Protein AF-A0A2S2P3K7-F1 (afdb_monomer_lite)

Organism: Schizaphis graminum (NCBI:txid13262)

InterPro domains:
  IPR021786 Pre-mRNA splicing factor component Cdc5p/Cef1, C-terminal [PF11831] (258-383)
  IPR047242 Pre-mRNA splicing factor component CDC5L/Cef1 [PTHR45885] (1-383)

Structure (mmCIF, N/CA/C/O backbone):
data_AF-A0A2S2P3K7-F1
#
_entry.id   AF-A0A2S2P3K7-F1
#
loop_
_atom_site.group_PDB
_atom_site.id
_atom_site.type_symbol
_atom_site.label_atom_id
_atom_site.label_alt_id
_atom_site.label_comp_id
_atom_site.label_asym_id
_atom_site.label_entity_id
_atom_site.label_seq_id
_atom_site.pdbx_PDB_ins_code
_atom_site.Cartn_x
_atom_site.Cartn_y
_atom_site.Cartn_z
_atom_site.occupancy
_atom_site.B_iso_or_equiv
_atom_site.auth_seq_id
_atom_site.auth_comp_id
_atom_site.auth_asym_id
_atom_site.auth_atom_id
_atom_site.pdbx_PDB_model_num
ATOM 1 N N . MET A 1 1 ? 4.537 36.656 -15.138 1.00 83.00 1 MET A N 1
ATOM 2 C CA . MET A 1 1 ? 5.607 35.782 -14.655 1.00 83.00 1 MET A CA 1
ATOM 3 C C . MET A 1 1 ? 6.389 35.371 -15.859 1.00 83.00 1 MET A C 1
ATOM 5 O O . MET A 1 1 ? 5.776 34.910 -16.821 1.00 83.00 1 MET A O 1
ATOM 9 N N . ASP A 1 2 ? 7.683 35.608 -15.801 1.00 95.62 2 ASP A N 1
ATOM 10 C CA . ASP A 1 2 ? 8.585 35.283 -16.894 1.00 95.62 2 ASP A CA 1
ATOM 11 C C . ASP A 1 2 ? 8.843 33.766 -16.908 1.00 95.62 2 ASP A C 1
ATOM 13 O O . ASP A 1 2 ? 8.464 33.048 -15.974 1.00 95.62 2 ASP A O 1
ATOM 17 N N . GLU A 1 3 ? 9.434 33.250 -17.986 1.00 95.94 3 GLU A N 1
ATOM 18 C CA . GLU A 1 3 ? 9.663 31.806 -18.165 1.00 95.94 3 GLU A CA 1
ATOM 19 C C . GLU A 1 3 ? 10.488 31.217 -17.010 1.00 95.94 3 GLU A C 1
ATOM 21 O O . GLU A 1 3 ? 10.116 30.180 -16.455 1.00 95.94 3 GLU A O 1
ATOM 26 N N . ASP A 1 4 ? 11.504 31.953 -16.558 1.00 96.75 4 ASP A N 1
ATOM 27 C CA . ASP A 1 4 ? 12.363 31.586 -15.429 1.00 96.75 4 ASP A CA 1
ATOM 28 C C . ASP A 1 4 ? 11.582 31.463 -14.107 1.00 96.75 4 ASP A C 1
ATOM 30 O O . ASP A 1 4 ? 11.841 30.577 -13.289 1.00 96.75 4 ASP A O 1
ATOM 34 N N . GLU A 1 5 ? 10.577 32.316 -13.882 1.00 97.00 5 GLU A N 1
ATOM 35 C CA . GLU A 1 5 ? 9.748 32.269 -12.671 1.00 97.00 5 GLU A CA 1
ATOM 36 C C . GLU A 1 5 ? 8.794 31.071 -12.688 1.00 97.00 5 GLU A C 1
ATOM 38 O O . GLU A 1 5 ? 8.565 30.422 -11.661 1.00 97.00 5 GLU A O 1
ATOM 43 N N . LEU A 1 6 ? 8.241 30.752 -13.859 1.00 97.62 6 LEU A N 1
ATOM 44 C CA . LEU A 1 6 ? 7.391 29.579 -14.045 1.00 97.62 6 LEU A CA 1
ATOM 45 C C . LEU A 1 6 ? 8.194 28.286 -13.893 1.00 97.62 6 LEU A C 1
ATOM 47 O O . LEU A 1 6 ? 7.717 27.356 -13.230 1.00 97.62 6 LEU A O 1
ATOM 51 N N . GLU A 1 7 ? 9.410 28.234 -14.439 1.00 97.56 7 GLU A N 1
ATOM 52 C CA . GLU A 1 7 ? 10.322 27.106 -14.259 1.00 97.56 7 GLU A CA 1
ATOM 53 C C . GLU A 1 7 ? 10.680 26.940 -12.778 1.00 97.56 7 GLU A C 1
ATOM 55 O O . GLU A 1 7 ? 10.480 25.855 -12.223 1.00 97.56 7 GLU A O 1
ATOM 60 N N . MET A 1 8 ? 11.053 28.027 -12.096 1.00 97.81 8 MET A N 1
ATOM 61 C CA . MET A 1 8 ? 11.352 28.034 -10.662 1.00 97.81 8 MET A CA 1
ATOM 62 C C . MET A 1 8 ? 10.171 27.537 -9.811 1.00 97.81 8 MET A C 1
ATOM 64 O O . MET A 1 8 ? 10.349 26.702 -8.919 1.00 97.81 8 MET A O 1
ATOM 68 N N . LEU A 1 9 ? 8.940 27.984 -10.087 1.00 97.94 9 LEU A N 1
ATOM 69 C CA . LEU A 1 9 ? 7.748 27.501 -9.378 1.00 97.94 9 LEU A CA 1
ATOM 70 C C . LEU A 1 9 ? 7.444 26.032 -9.684 1.00 97.94 9 LEU A C 1
ATOM 72 O O . LEU A 1 9 ? 7.009 25.292 -8.794 1.00 97.94 9 LEU A O 1
ATOM 76 N N . SER A 1 10 ? 7.651 25.595 -10.926 1.00 97.19 10 SER A N 1
ATOM 77 C CA . SER A 1 10 ? 7.449 24.200 -11.318 1.00 97.19 10 SER A CA 1
ATOM 78 C C . SER A 1 10 ? 8.449 23.272 -10.622 1.00 97.19 10 SER A C 1
ATOM 80 O O . SER A 1 10 ? 8.053 22.235 -10.080 1.00 97.19 10 SER A O 1
ATOM 82 N N . GLU A 1 11 ? 9.714 23.686 -10.522 1.00 97.69 11 GLU A N 1
ATOM 83 C CA . GLU A 1 11 ? 10.755 22.960 -9.808 1.00 97.69 11 GLU A CA 1
ATOM 84 C C . GLU A 1 11 ? 10.448 22.907 -8.309 1.00 97.69 11 GLU A C 1
ATOM 86 O O . GLU A 1 11 ? 10.504 21.834 -7.702 1.00 97.69 11 GLU A O 1
ATOM 91 N N . ALA A 1 12 ? 10.056 24.035 -7.711 1.00 98.00 12 ALA A N 1
ATOM 92 C CA . ALA A 1 12 ? 9.678 24.094 -6.303 1.00 98.00 12 ALA A CA 1
ATOM 93 C C . ALA A 1 12 ? 8.518 23.134 -5.990 1.00 98.00 12 ALA A C 1
ATOM 95 O O . ALA A 1 12 ? 8.603 22.347 -5.043 1.00 98.00 12 ALA A O 1
ATOM 96 N N . ARG A 1 13 ? 7.466 23.115 -6.824 1.00 98.00 13 ARG A N 1
ATOM 97 C CA . ARG A 1 13 ? 6.348 22.159 -6.697 1.00 98.00 13 ARG A CA 1
ATOM 98 C C . ARG A 1 13 ? 6.823 20.712 -6.816 1.00 98.00 13 ARG A C 1
ATOM 100 O O . ARG A 1 13 ? 6.422 19.872 -6.009 1.00 98.00 13 ARG A O 1
ATOM 107 N N . ALA A 1 14 ? 7.689 20.412 -7.784 1.00 97.88 14 ALA A N 1
ATOM 108 C CA . ALA A 1 14 ? 8.227 19.069 -7.976 1.00 97.88 14 ALA A CA 1
ATOM 109 C C . ALA A 1 14 ? 9.084 18.616 -6.784 1.00 97.88 14 ALA A C 1
ATOM 111 O O . ALA A 1 14 ? 8.988 17.459 -6.368 1.00 97.88 14 ALA A O 1
ATOM 112 N N . ARG A 1 15 ? 9.900 19.504 -6.205 1.00 96.75 15 ARG A N 1
ATOM 113 C CA . ARG A 1 15 ? 10.697 19.218 -5.002 1.00 96.75 15 ARG A CA 1
ATOM 114 C C . ARG A 1 15 ? 9.803 18.968 -3.785 1.00 96.75 15 ARG A C 1
ATOM 116 O O . ARG A 1 15 ? 10.031 17.984 -3.090 1.00 96.75 15 ARG A O 1
ATOM 123 N N . LEU A 1 16 ? 8.758 19.774 -3.580 1.00 97.81 16 LEU A N 1
ATOM 124 C CA . LEU A 1 16 ? 7.799 19.604 -2.477 1.00 97.81 16 LEU A CA 1
ATOM 125 C C . LEU A 1 16 ? 6.989 18.301 -2.579 1.00 97.81 16 LEU A C 1
ATOM 127 O O . LEU A 1 16 ? 6.770 17.633 -1.573 1.00 97.81 16 LEU A O 1
ATOM 131 N N . ALA A 1 17 ? 6.564 17.910 -3.782 1.00 97.69 17 ALA A N 1
ATOM 132 C CA . ALA A 1 17 ? 5.795 16.680 -3.985 1.00 97.69 17 ALA A CA 1
ATOM 133 C C . ALA A 1 17 ? 6.643 15.401 -3.834 1.00 97.69 17 ALA A C 1
ATOM 135 O O . ALA A 1 17 ? 6.125 14.325 -3.525 1.00 97.69 17 ALA A O 1
ATOM 136 N N . ASN A 1 18 ? 7.954 15.485 -4.078 1.00 97.50 18 ASN A N 1
ATOM 137 C CA . ASN A 1 18 ? 8.854 14.339 -4.040 1.00 97.50 18 ASN A CA 1
ATOM 138 C C . ASN A 1 18 ? 9.333 14.033 -2.615 1.00 97.50 18 ASN A C 1
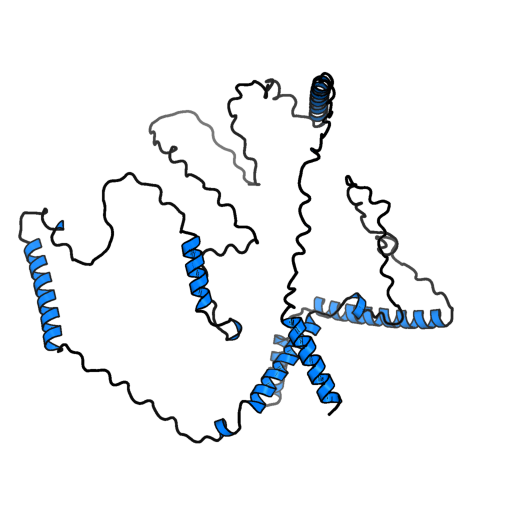ATOM 140 O O . ASN A 1 18 ? 10.340 14.559 -2.156 1.00 97.50 18 ASN A O 1
ATOM 144 N N . THR A 1 19 ? 8.693 13.068 -1.960 1.00 96.94 19 THR A N 1
ATOM 145 C CA . THR A 1 19 ? 9.095 12.594 -0.620 1.00 96.94 19 THR A CA 1
ATOM 146 C C . THR A 1 19 ? 9.995 11.350 -0.647 1.00 96.94 19 THR A C 1
ATOM 148 O O . THR A 1 19 ? 10.534 10.934 0.376 1.00 96.94 19 THR A O 1
ATOM 151 N N . GLN A 1 20 ? 10.176 10.724 -1.816 1.00 96.06 20 GLN A N 1
ATOM 152 C CA . GLN A 1 20 ? 10.866 9.437 -1.951 1.00 96.06 20 GLN A CA 1
ATOM 153 C C . GLN A 1 20 ? 12.332 9.571 -2.390 1.00 96.06 20 GLN A C 1
ATOM 155 O O . GLN A 1 20 ? 12.646 10.210 -3.396 1.00 96.06 20 GLN A O 1
ATOM 160 N N . GLY A 1 21 ? 13.226 8.848 -1.708 1.00 97.06 21 GLY A N 1
ATOM 161 C CA . GLY A 1 21 ? 14.643 8.747 -2.076 1.00 97.06 21 GLY A CA 1
ATOM 162 C C . GLY A 1 21 ? 14.936 7.822 -3.272 1.00 97.06 21 GLY A C 1
ATOM 163 O O . GLY A 1 21 ? 14.086 7.062 -3.744 1.00 97.06 21 GLY A O 1
ATOM 164 N N . LYS A 1 22 ? 16.197 7.818 -3.737 1.00 97.69 22 LYS A N 1
ATOM 165 C CA . LYS A 1 22 ? 16.659 7.053 -4.921 1.00 97.69 22 LYS A CA 1
ATOM 166 C C . LYS A 1 22 ? 16.348 5.552 -4.847 1.00 97.69 22 LYS A C 1
ATOM 168 O O . LYS A 1 22 ? 15.957 4.956 -5.849 1.00 97.69 22 LYS A O 1
ATOM 173 N N . LYS A 1 23 ? 16.506 4.931 -3.672 1.00 98.12 23 LYS A N 1
ATOM 174 C CA . LYS A 1 23 ? 16.262 3.490 -3.477 1.00 98.12 23 LYS A CA 1
ATOM 175 C C . LYS A 1 23 ? 14.777 3.139 -3.594 1.00 98.12 23 LYS A C 1
ATOM 177 O O . LYS A 1 23 ? 14.455 2.163 -4.263 1.00 98.12 23 LYS A O 1
ATOM 182 N N . ALA A 1 24 ? 13.893 3.954 -3.016 1.00 98.12 24 ALA A N 1
ATOM 183 C CA . ALA A 1 24 ? 12.446 3.773 -3.123 1.00 98.12 24 ALA A CA 1
ATOM 184 C C . ALA A 1 24 ? 11.976 3.931 -4.577 1.00 98.12 24 ALA A C 1
ATOM 186 O O . ALA A 1 24 ? 11.325 3.030 -5.102 1.00 98.12 24 ALA A O 1
ATOM 187 N N . LYS A 1 25 ? 12.423 4.987 -5.274 1.00 97.56 25 LYS A N 1
ATOM 188 C CA . LYS A 1 25 ? 12.120 5.195 -6.703 1.00 97.56 25 LYS A CA 1
ATOM 189 C C . LYS A 1 25 ? 12.606 4.034 -7.578 1.00 97.56 25 LYS A C 1
ATOM 191 O O . LYS A 1 25 ? 11.875 3.560 -8.447 1.00 97.56 25 LYS A O 1
ATOM 196 N N . ARG A 1 26 ? 13.822 3.528 -7.330 1.00 98.00 26 ARG A N 1
ATOM 197 C CA . ARG A 1 26 ? 14.352 2.344 -8.027 1.00 98.00 26 ARG A CA 1
ATOM 198 C C . ARG A 1 26 ? 13.497 1.106 -7.751 1.00 98.00 26 ARG A C 1
ATOM 200 O O . ARG A 1 26 ? 13.145 0.414 -8.697 1.00 98.00 26 ARG A O 1
ATOM 207 N N . LYS A 1 27 ? 13.126 0.852 -6.493 1.00 98.44 27 LYS A N 1
ATOM 208 C CA . LYS A 1 27 ? 12.290 -0.296 -6.110 1.00 98.44 27 LYS A CA 1
ATOM 209 C C . LYS A 1 27 ? 10.878 -0.223 -6.689 1.00 98.44 27 LYS A C 1
ATOM 211 O O . LYS A 1 27 ? 10.371 -1.248 -7.127 1.00 98.44 27 LYS A O 1
ATOM 216 N N . ALA A 1 28 ? 10.276 0.963 -6.762 1.00 97.94 28 ALA A N 1
ATOM 217 C CA . ALA A 1 28 ? 8.988 1.162 -7.425 1.00 97.94 28 ALA A CA 1
ATOM 218 C C . ALA A 1 28 ? 9.069 0.829 -8.924 1.00 97.94 28 ALA A C 1
ATOM 220 O O . ALA A 1 28 ? 8.238 0.080 -9.433 1.00 97.94 28 ALA A O 1
ATOM 221 N N . ARG A 1 29 ? 10.123 1.294 -9.611 1.00 98.25 29 ARG A N 1
ATOM 222 C CA . ARG A 1 29 ? 10.372 0.950 -11.020 1.00 98.25 29 ARG A CA 1
ATOM 223 C C . ARG A 1 29 ? 10.644 -0.544 -11.212 1.00 98.25 29 ARG A C 1
ATOM 225 O O . ARG A 1 29 ? 10.115 -1.143 -12.137 1.00 98.25 29 ARG A O 1
ATOM 232 N N . GLU A 1 30 ? 11.442 -1.157 -10.339 1.00 97.94 30 GLU A N 1
ATOM 233 C CA . GLU A 1 30 ? 11.684 -2.606 -10.357 1.00 97.94 30 GLU A CA 1
ATOM 234 C C . GLU A 1 30 ? 10.380 -3.393 -10.173 1.00 97.94 30 GLU A C 1
ATOM 236 O O . GLU A 1 30 ? 10.153 -4.347 -10.910 1.00 97.94 30 GLU A O 1
ATOM 241 N N . LYS A 1 31 ? 9.496 -2.967 -9.259 1.00 98.00 31 LYS A N 1
ATOM 242 C CA . LYS A 1 31 ? 8.177 -3.583 -9.052 1.00 98.00 31 LYS A CA 1
ATOM 243 C C . LYS A 1 31 ? 7.310 -3.503 -10.315 1.00 98.00 31 LYS A C 1
ATOM 245 O O . LYS A 1 31 ? 6.743 -4.516 -10.709 1.00 98.00 31 LYS A O 1
ATOM 250 N N . GLN A 1 32 ? 7.263 -2.342 -10.973 1.00 97.50 32 GLN A N 1
ATOM 251 C CA . GLN A 1 32 ? 6.529 -2.158 -12.235 1.00 97.50 32 GLN A CA 1
ATOM 252 C C . GLN A 1 32 ? 7.086 -3.036 -13.363 1.00 97.50 32 GLN A C 1
ATOM 254 O O . GLN A 1 32 ? 6.330 -3.681 -14.086 1.00 97.50 32 GLN A O 1
ATOM 259 N N . LEU A 1 33 ? 8.413 -3.094 -13.507 1.00 98.19 33 LEU A N 1
ATOM 260 C CA . LEU A 1 33 ? 9.056 -3.939 -14.516 1.00 98.19 33 LEU A CA 1
ATOM 261 C C . LEU A 1 33 ? 8.826 -5.430 -14.246 1.00 98.19 33 LEU A C 1
ATOM 263 O O . LEU A 1 33 ? 8.655 -6.200 -15.188 1.00 98.19 33 LEU A O 1
ATOM 267 N N . GLU A 1 34 ? 8.813 -5.846 -12.981 1.00 97.38 34 GLU A N 1
ATOM 268 C CA . GLU A 1 34 ? 8.536 -7.231 -12.602 1.00 97.38 34 GLU A CA 1
ATOM 269 C C . GLU A 1 34 ? 7.083 -7.620 -12.894 1.00 97.38 34 GLU A C 1
ATOM 271 O O . GLU A 1 34 ? 6.829 -8.695 -13.436 1.00 97.38 34 GLU A O 1
ATOM 276 N N . GLU A 1 35 ? 6.128 -6.733 -12.618 1.00 96.62 35 GLU A N 1
ATOM 277 C CA . GLU A 1 35 ? 4.723 -6.933 -12.974 1.00 96.62 35 GLU A CA 1
ATOM 278 C C . GLU A 1 35 ? 4.533 -7.030 -14.494 1.00 96.62 35 GLU A C 1
ATOM 280 O O . GLU A 1 35 ? 3.903 -7.973 -14.977 1.00 96.62 35 GLU A O 1
ATOM 285 N N . ALA A 1 36 ? 5.170 -6.143 -15.264 1.00 97.94 36 ALA A N 1
ATOM 286 C CA . ALA A 1 36 ? 5.147 -6.193 -16.724 1.00 97.94 36 ALA A CA 1
ATOM 287 C C . ALA A 1 36 ? 5.730 -7.511 -17.267 1.00 97.94 36 ALA A C 1
ATOM 289 O O . ALA A 1 36 ? 5.127 -8.158 -18.127 1.00 97.94 36 ALA A O 1
ATOM 290 N N . ARG A 1 37 ? 6.871 -7.966 -16.728 1.00 97.25 37 ARG A N 1
ATOM 291 C CA . ARG A 1 37 ? 7.464 -9.268 -17.084 1.00 97.25 37 ARG A CA 1
ATOM 292 C C . ARG A 1 37 ? 6.549 -10.431 -16.716 1.00 97.25 37 ARG A C 1
ATOM 294 O O . ARG A 1 37 ? 6.390 -11.349 -17.521 1.00 97.25 37 ARG A O 1
ATOM 301 N N . ARG A 1 38 ? 5.933 -10.399 -15.530 1.00 95.31 38 ARG A N 1
ATOM 302 C CA . ARG A 1 38 ? 4.975 -11.416 -15.076 1.00 95.31 38 ARG A CA 1
ATOM 303 C C . ARG A 1 38 ? 3.789 -11.507 -16.034 1.00 95.31 38 ARG A C 1
ATOM 305 O O . ARG A 1 38 ? 3.429 -12.621 -16.406 1.00 95.31 38 ARG A O 1
ATOM 312 N N . LEU A 1 39 ? 3.211 -10.378 -16.447 1.00 95.81 39 LEU A N 1
ATOM 313 C CA . LEU A 1 39 ? 2.083 -10.334 -17.384 1.00 95.81 39 LEU A CA 1
ATOM 314 C C . LEU A 1 39 ? 2.471 -10.843 -18.776 1.00 95.81 39 LEU A C 1
ATOM 316 O O . LEU A 1 39 ? 1.773 -11.698 -19.317 1.00 95.81 39 LEU A O 1
ATOM 320 N N . ALA A 1 40 ? 3.614 -10.414 -19.317 1.00 97.38 40 ALA A N 1
ATOM 321 C CA . ALA A 1 40 ? 4.106 -10.891 -20.611 1.00 97.38 40 ALA A CA 1
ATOM 322 C C . ALA A 1 40 ? 4.363 -12.411 -20.606 1.00 97.38 40 ALA A C 1
ATOM 324 O O . ALA A 1 40 ? 3.928 -13.134 -21.505 1.00 97.38 40 ALA A O 1
ATOM 325 N N . ALA A 1 41 ? 5.009 -12.929 -19.556 1.00 94.69 41 ALA A N 1
ATOM 326 C CA . ALA A 1 41 ? 5.233 -14.364 -19.394 1.00 94.69 41 ALA A CA 1
ATOM 327 C C . ALA A 1 41 ? 3.919 -15.141 -19.194 1.00 94.69 41 ALA A C 1
ATOM 329 O O . ALA A 1 41 ? 3.779 -16.260 -19.693 1.00 94.69 41 ALA A O 1
ATOM 330 N N . LEU A 1 42 ? 2.943 -14.566 -18.480 1.00 94.12 42 LEU A N 1
ATOM 331 C CA . LEU A 1 42 ? 1.613 -15.151 -18.303 1.00 94.12 42 LEU A CA 1
ATOM 332 C C . LEU A 1 42 ? 0.868 -15.241 -19.637 1.00 94.12 42 LEU A C 1
ATOM 334 O O . LEU A 1 42 ? 0.290 -16.287 -19.924 1.00 94.12 42 LEU A O 1
ATOM 338 N N . GLN A 1 43 ? 0.913 -14.184 -20.450 1.00 95.94 43 GLN A N 1
ATOM 339 C CA . GLN A 1 43 ? 0.320 -14.164 -21.784 1.00 95.94 43 GLN A CA 1
ATOM 340 C C . GLN A 1 43 ? 0.931 -15.258 -22.660 1.00 95.94 43 GLN A C 1
ATOM 342 O O . GLN A 1 43 ? 0.199 -16.095 -23.181 1.00 95.94 43 GLN A O 1
ATOM 347 N N . LYS A 1 44 ? 2.266 -15.331 -22.739 1.00 95.62 44 LYS A N 1
ATOM 348 C CA . LYS A 1 44 ? 2.959 -16.375 -23.512 1.00 95.62 44 LYS A CA 1
ATOM 349 C C . LYS A 1 44 ? 2.603 -17.778 -23.034 1.00 95.62 44 LYS A C 1
ATOM 351 O O . LYS A 1 44 ? 2.347 -18.668 -23.837 1.00 95.62 44 LYS A O 1
ATOM 356 N N . ARG A 1 45 ? 2.508 -17.984 -21.719 1.00 93.69 45 ARG A N 1
ATOM 357 C CA . ARG A 1 45 ? 2.072 -19.267 -21.152 1.00 93.69 45 ARG A CA 1
ATOM 358 C C . ARG A 1 45 ? 0.614 -19.584 -21.485 1.00 93.69 45 ARG A C 1
ATOM 360 O O . ARG A 1 45 ? 0.303 -20.750 -21.703 1.00 93.69 45 ARG A O 1
ATOM 367 N N . ARG A 1 46 ? -0.273 -18.586 -21.489 1.00 94.38 46 ARG A N 1
ATOM 368 C CA . ARG A 1 46 ? -1.682 -18.751 -21.872 1.00 94.38 46 ARG A CA 1
ATOM 369 C C . ARG A 1 46 ? -1.795 -19.139 -23.343 1.00 94.38 46 ARG A C 1
ATOM 371 O O . ARG A 1 46 ? -2.515 -20.082 -23.627 1.00 94.38 46 ARG A O 1
ATOM 378 N N . GLU A 1 47 ? -1.050 -18.482 -24.230 1.00 95.81 47 GLU A N 1
ATOM 379 C CA . GLU A 1 47 ? -0.978 -18.814 -25.663 1.00 95.81 47 GLU A CA 1
ATOM 380 C C . GLU A 1 47 ? -0.507 -20.262 -25.871 1.00 95.81 47 GLU A C 1
ATOM 382 O O . GLU A 1 47 ? -1.173 -21.037 -26.551 1.00 95.81 47 GLU A O 1
ATOM 387 N N . LEU A 1 48 ? 0.577 -20.672 -25.203 1.00 95.94 48 LEU A N 1
ATOM 388 C CA . LEU A 1 48 ? 1.086 -22.044 -25.299 1.00 95.94 48 LEU A CA 1
ATOM 389 C C . LEU A 1 48 ? 0.109 -23.077 -24.730 1.00 95.94 48 LEU A C 1
ATOM 391 O O . LEU A 1 48 ? -0.104 -24.113 -25.350 1.00 95.94 48 LEU A O 1
ATOM 395 N N . ARG A 1 49 ? -0.532 -22.792 -23.588 1.00 94.56 49 ARG A N 1
ATOM 396 C CA . ARG A 1 49 ? -1.553 -23.684 -23.015 1.00 94.56 49 ARG A CA 1
ATOM 397 C C . ARG A 1 49 ? -2.811 -23.770 -23.874 1.00 94.56 49 ARG A C 1
ATOM 399 O O . ARG A 1 49 ? -3.364 -24.855 -23.978 1.00 94.56 49 ARG A O 1
ATOM 406 N N . ALA A 1 50 ? -3.246 -22.667 -24.481 1.00 95.19 50 ALA A N 1
ATOM 407 C CA . ALA A 1 50 ? -4.369 -22.659 -25.416 1.00 95.19 50 ALA A CA 1
ATOM 408 C C . ALA A 1 50 ? -4.060 -23.494 -26.669 1.00 95.19 50 ALA A C 1
ATOM 410 O O . ALA A 1 50 ? -4.938 -24.184 -27.170 1.00 95.19 50 ALA A O 1
ATOM 411 N N . ALA A 1 51 ? -2.798 -23.499 -27.112 1.00 96.94 51 ALA A N 1
ATOM 412 C CA . ALA A 1 51 ? -2.297 -24.387 -28.160 1.00 96.94 51 ALA A CA 1
ATOM 413 C C . ALA A 1 51 ? -2.030 -25.835 -27.685 1.00 96.94 51 ALA A C 1
ATOM 415 O O . ALA A 1 51 ? -1.562 -26.656 -28.468 1.00 96.94 51 ALA A O 1
ATOM 416 N N . GLY A 1 52 ? -2.278 -26.159 -26.410 1.00 94.31 52 GLY A N 1
ATOM 417 C CA . GLY A 1 52 ? -2.058 -27.495 -25.841 1.00 94.31 52 GLY A CA 1
ATOM 418 C C . GLY A 1 52 ? -0.603 -27.827 -25.482 1.00 94.31 52 GLY A C 1
ATOM 419 O O . GLY A 1 52 ? -0.316 -28.944 -25.060 1.00 94.31 52 GLY A O 1
ATOM 420 N N . ILE A 1 53 ? 0.331 -26.877 -25.590 1.00 93.81 53 ILE A N 1
ATOM 421 C CA . ILE A 1 53 ? 1.751 -27.082 -25.277 1.00 93.81 53 ILE A CA 1
ATOM 422 C C . ILE A 1 53 ? 1.998 -26.824 -23.784 1.00 93.81 53 ILE A C 1
ATOM 424 O O . ILE A 1 53 ? 2.011 -25.688 -23.294 1.00 93.81 53 ILE A O 1
ATOM 428 N N . GLY A 1 54 ? 2.227 -27.903 -23.036 1.00 85.69 54 GLY A N 1
ATOM 429 C CA . GLY A 1 54 ? 2.537 -27.860 -21.610 1.00 85.69 54 GLY A CA 1
ATOM 430 C C . GLY A 1 54 ? 3.985 -27.455 -21.329 1.00 85.69 54 GLY A C 1
ATOM 431 O O . GLY A 1 54 ? 4.862 -28.306 -21.250 1.00 85.69 54 GLY A O 1
ATOM 432 N N . VAL A 1 55 ? 4.245 -26.165 -21.100 1.00 81.56 55 VAL A N 1
ATOM 433 C CA . VAL A 1 55 ? 5.565 -25.717 -20.618 1.00 81.56 55 VAL A CA 1
ATOM 434 C C . VAL A 1 55 ? 5.637 -25.801 -19.092 1.00 81.56 55 VAL A C 1
ATOM 436 O O . VAL A 1 55 ? 4.905 -25.104 -18.374 1.00 81.56 55 VAL A O 1
ATOM 439 N N . GLY A 1 56 ? 6.536 -26.652 -18.596 1.00 76.81 56 GLY A N 1
ATOM 440 C CA . GLY A 1 56 ? 6.896 -26.731 -17.181 1.00 76.81 56 GLY A CA 1
ATOM 441 C C . GLY A 1 56 ? 7.576 -25.447 -16.702 1.00 76.81 56 GLY A C 1
ATOM 442 O O . GLY A 1 56 ? 8.336 -24.812 -17.433 1.00 76.81 56 GLY A O 1
ATOM 443 N N . ARG A 1 57 ? 7.303 -25.032 -15.461 1.00 74.06 57 ARG A N 1
ATOM 444 C CA . ARG A 1 57 ? 8.047 -23.933 -14.833 1.00 74.06 57 ARG A CA 1
ATOM 445 C C . ARG A 1 57 ? 9.305 -24.497 -14.183 1.00 74.06 57 ARG A C 1
ATOM 447 O O . ARG A 1 57 ? 9.209 -25.349 -13.310 1.00 74.06 57 ARG A O 1
ATOM 454 N N . GLY A 1 58 ? 10.473 -23.989 -14.568 1.00 73.12 58 GLY A N 1
ATOM 455 C CA . GLY A 1 58 ? 11.707 -24.256 -13.834 1.00 73.12 58 GLY A CA 1
ATOM 456 C C . GLY A 1 58 ? 11.751 -23.426 -12.550 1.00 73.12 58 GLY A C 1
ATOM 457 O O . GLY A 1 58 ? 11.980 -22.216 -12.613 1.00 73.12 58 GLY A O 1
ATOM 458 N N . ASN A 1 59 ? 11.555 -24.053 -11.388 1.00 74.31 59 ASN A N 1
ATOM 459 C CA . ASN A 1 59 ? 11.815 -23.408 -10.100 1.00 74.31 59 ASN A CA 1
ATOM 460 C C . ASN A 1 59 ? 13.332 -23.360 -9.866 1.00 74.31 59 ASN A C 1
ATOM 462 O O . ASN A 1 59 ? 13.966 -24.360 -9.555 1.00 74.31 59 ASN A O 1
ATOM 466 N N . LYS A 1 60 ? 13.936 -22.176 -10.026 1.00 69.75 60 LYS A N 1
ATOM 467 C CA . LYS A 1 60 ? 15.395 -21.980 -9.897 1.00 69.75 60 LYS A CA 1
ATOM 468 C C . LYS A 1 60 ? 15.895 -21.882 -8.447 1.00 69.75 60 LYS A C 1
ATOM 470 O O . LYS A 1 60 ? 17.070 -21.600 -8.227 1.00 69.75 60 LYS A O 1
ATOM 475 N N . ARG A 1 61 ? 15.028 -22.052 -7.445 1.00 79.38 61 ARG A N 1
ATOM 476 C CA . ARG A 1 61 ? 15.394 -21.901 -6.029 1.00 79.38 61 ARG A CA 1
ATOM 477 C C . ARG A 1 61 ? 15.545 -23.273 -5.383 1.00 79.38 61 ARG A C 1
ATOM 479 O O . ARG A 1 61 ? 14.568 -23.986 -5.227 1.00 79.38 61 ARG A O 1
ATOM 486 N N . LYS A 1 62 ? 16.778 -23.608 -4.986 1.00 73.69 62 LYS A N 1
ATOM 487 C CA . LYS A 1 62 ? 17.107 -24.825 -4.218 1.00 73.69 62 LYS A CA 1
ATOM 488 C C . LYS A 1 62 ? 16.851 -24.665 -2.710 1.00 73.69 62 LYS A C 1
ATOM 490 O O . LYS A 1 62 ? 16.853 -25.643 -1.979 1.00 73.69 62 LYS A O 1
ATOM 495 N N . ARG A 1 63 ? 16.698 -23.426 -2.230 1.00 81.31 63 ARG A N 1
ATOM 496 C CA . ARG A 1 63 ? 16.541 -23.083 -0.808 1.00 81.31 63 ARG A CA 1
ATOM 497 C C . ARG A 1 63 ? 15.273 -22.249 -0.629 1.00 81.31 63 ARG A C 1
ATOM 499 O O . ARG A 1 63 ? 15.072 -21.298 -1.387 1.00 81.31 63 ARG A O 1
ATOM 506 N N . GLY A 1 64 ? 14.474 -22.585 0.378 1.00 84.19 64 GLY A N 1
ATOM 507 C CA . GLY A 1 64 ? 13.207 -21.929 0.706 1.00 84.19 64 GLY A CA 1
ATOM 508 C C . GLY A 1 64 ? 12.048 -22.922 0.783 1.00 84.19 64 GLY A C 1
ATOM 509 O O . GLY A 1 64 ? 12.173 -24.045 0.306 1.00 84.19 64 GLY A O 1
ATOM 510 N N . ILE A 1 65 ? 10.950 -22.482 1.393 1.00 88.19 65 ILE A N 1
ATOM 511 C CA . ILE A 1 65 ? 9.694 -23.231 1.512 1.00 88.19 65 ILE A CA 1
ATOM 512 C C . ILE A 1 65 ? 8.842 -22.946 0.270 1.00 88.19 65 ILE A C 1
ATOM 514 O O . ILE A 1 65 ? 8.746 -21.787 -0.154 1.00 88.19 65 ILE A O 1
ATOM 518 N N . ASP A 1 66 ? 8.251 -23.984 -0.324 1.00 89.25 66 ASP A N 1
ATOM 519 C CA . ASP A 1 66 ? 7.271 -23.822 -1.399 1.00 89.25 66 ASP A CA 1
ATOM 520 C C . ASP A 1 66 ? 5.870 -23.667 -0.803 1.00 89.25 66 ASP A C 1
ATOM 522 O O . ASP A 1 66 ? 5.184 -24.641 -0.509 1.00 89.25 66 ASP A O 1
ATOM 526 N N . TYR A 1 67 ? 5.451 -22.410 -0.662 1.00 90.12 67 TYR A N 1
ATOM 527 C CA . TYR A 1 67 ? 4.155 -22.012 -0.108 1.00 90.12 67 TYR A CA 1
ATOM 528 C C . TYR A 1 67 ? 2.938 -22.621 -0.820 1.00 90.12 67 TYR A C 1
ATOM 530 O O . TYR A 1 67 ? 1.851 -22.616 -0.255 1.00 90.12 67 TYR A O 1
ATOM 538 N N . ASN A 1 68 ? 3.086 -23.089 -2.065 1.00 89.25 68 ASN A N 1
ATOM 539 C CA . ASN A 1 68 ? 1.985 -23.713 -2.799 1.00 89.25 68 ASN A CA 1
ATOM 540 C C . ASN A 1 68 ? 1.926 -25.233 -2.602 1.00 89.25 68 ASN A C 1
ATOM 542 O O . ASN A 1 68 ? 0.888 -25.827 -2.880 1.00 89.25 68 ASN A O 1
ATOM 546 N N . ALA A 1 69 ? 3.040 -25.865 -2.221 1.00 90.38 69 ALA A N 1
ATOM 547 C CA . ALA A 1 69 ? 3.130 -27.316 -2.075 1.00 90.38 69 ALA A CA 1
ATOM 548 C C . ALA A 1 69 ? 2.786 -27.777 -0.653 1.00 90.38 69 ALA A C 1
ATOM 550 O O . ALA A 1 69 ? 2.240 -28.863 -0.483 1.00 90.38 69 ALA A O 1
ATOM 551 N N . GLU A 1 70 ? 3.094 -26.958 0.353 1.00 89.75 70 GLU A N 1
ATOM 552 C CA . GLU A 1 70 ? 2.862 -27.263 1.765 1.00 89.75 70 GLU A CA 1
ATOM 553 C C . GLU A 1 70 ? 2.414 -26.021 2.541 1.00 89.75 70 GLU A C 1
ATOM 555 O O . GLU A 1 70 ? 2.668 -24.889 2.122 1.00 89.75 70 GLU A O 1
ATOM 560 N N . ILE A 1 71 ? 1.776 -26.235 3.697 1.00 91.12 71 ILE A N 1
ATOM 561 C CA . ILE A 1 71 ? 1.473 -25.162 4.648 1.00 91.12 71 ILE A CA 1
ATOM 562 C C . ILE A 1 71 ? 2.771 -24.832 5.403 1.00 91.12 71 ILE A C 1
ATOM 564 O O . ILE A 1 71 ? 3.270 -25.669 6.162 1.00 91.12 71 ILE A O 1
ATOM 568 N N . PRO A 1 72 ? 3.346 -23.628 5.235 1.00 93.44 72 PRO A N 1
ATOM 569 C CA . PRO A 1 72 ? 4.583 -23.276 5.919 1.00 93.44 72 PRO A CA 1
ATOM 570 C C . PRO A 1 72 ? 4.390 -23.264 7.432 1.00 93.44 72 PRO A C 1
ATOM 572 O O . PRO A 1 72 ? 3.464 -22.626 7.929 1.00 93.44 72 PRO A O 1
ATOM 575 N N . PHE A 1 73 ? 5.319 -23.895 8.156 1.00 92.88 73 PHE A N 1
ATOM 576 C CA . PHE A 1 73 ? 5.329 -23.925 9.624 1.00 92.88 73 PHE A CA 1
ATOM 577 C C . PHE A 1 73 ? 3.967 -24.318 10.226 1.00 92.88 73 PHE A C 1
ATOM 579 O O . PHE A 1 73 ? 3.495 -23.680 11.168 1.00 92.88 73 PHE A O 1
ATOM 586 N N . GLU A 1 74 ? 3.331 -25.353 9.669 1.00 94.75 74 GLU A N 1
ATOM 587 C CA . GLU A 1 74 ? 2.028 -25.833 10.126 1.00 94.75 74 GLU A CA 1
ATOM 588 C C . GLU A 1 74 ? 2.049 -26.149 11.629 1.00 94.75 74 GLU A C 1
ATOM 590 O O . GLU A 1 74 ? 2.765 -27.034 12.106 1.00 94.75 74 GLU A O 1
ATOM 595 N N . LYS A 1 75 ? 1.227 -25.420 12.383 1.00 96.56 75 LYS A N 1
ATOM 596 C CA . LYS A 1 75 ? 0.924 -25.719 13.777 1.00 96.56 75 LYS A CA 1
ATOM 597 C C . LYS A 1 75 ? -0.494 -26.254 13.828 1.00 96.56 75 LYS A C 1
ATOM 599 O O . LYS A 1 75 ? -1.444 -25.487 13.691 1.00 96.56 75 LYS A O 1
ATOM 604 N N . LYS A 1 76 ? -0.624 -27.564 14.032 1.00 94.56 76 LYS A N 1
ATOM 605 C CA . LYS A 1 76 ? -1.937 -28.198 14.146 1.00 94.56 76 LYS A CA 1
ATOM 606 C C . LYS A 1 76 ? -2.719 -27.573 15.308 1.00 94.56 76 LYS A C 1
ATOM 608 O O . LYS A 1 76 ? -2.110 -27.313 16.357 1.00 94.56 76 LYS A O 1
ATOM 613 N N . PRO A 1 77 ? -4.024 -27.296 15.131 1.00 92.56 77 PRO A N 1
ATOM 614 C CA . PRO A 1 77 ? -4.858 -26.831 16.229 1.00 92.56 77 PRO A CA 1
ATOM 615 C C . PRO A 1 77 ? -4.791 -27.850 17.370 1.00 92.56 77 PRO A C 1
ATOM 617 O O . PRO A 1 77 ? -4.661 -29.054 17.139 1.00 92.56 77 PRO A O 1
ATOM 620 N N . ALA A 1 78 ? -4.810 -27.360 18.609 1.00 93.50 78 ALA A N 1
ATOM 621 C CA . ALA A 1 78 ? -4.821 -28.249 19.760 1.00 93.50 78 ALA A CA 1
ATOM 622 C C . ALA A 1 78 ? -6.118 -29.066 19.735 1.00 93.50 78 ALA A C 1
ATOM 624 O O . ALA A 1 78 ? -7.197 -28.495 19.591 1.00 93.50 78 ALA A O 1
ATOM 625 N N . LEU A 1 79 ? -5.995 -30.387 19.863 1.00 93.56 79 LEU A N 1
ATOM 626 C CA . LEU A 1 79 ? -7.145 -31.282 19.920 1.00 93.56 79 LEU A CA 1
ATOM 627 C C . LEU A 1 79 ? -7.982 -30.924 21.157 1.00 93.56 79 LEU A C 1
ATOM 629 O O . LEU A 1 79 ? -7.449 -30.847 22.267 1.00 93.56 79 LEU A O 1
ATOM 633 N N . GLY A 1 80 ? -9.263 -30.632 20.936 1.00 92.94 80 GLY A N 1
ATOM 634 C CA . GLY A 1 80 ? -10.218 -30.280 21.982 1.00 92.94 80 GLY A CA 1
ATOM 635 C C . GLY A 1 80 ? -10.946 -31.499 22.550 1.00 92.94 80 GLY A C 1
ATOM 636 O O . GLY A 1 80 ? -10.608 -32.641 22.255 1.00 92.94 80 GLY A O 1
ATOM 637 N N . PHE A 1 81 ? -11.967 -31.238 23.368 1.00 93.56 81 PHE A N 1
ATOM 638 C CA . PHE A 1 81 ? -12.845 -32.278 23.921 1.00 93.56 81 PHE A CA 1
ATOM 639 C C . PHE A 1 81 ? -13.876 -32.810 22.914 1.00 93.56 81 PHE A C 1
ATOM 641 O O . PHE A 1 81 ? -14.419 -33.890 23.123 1.00 93.56 81 PHE A O 1
ATOM 648 N N . TYR A 1 82 ? -14.149 -32.054 21.849 1.00 93.12 82 TYR A N 1
ATOM 649 C CA . TYR A 1 82 ? -15.116 -32.409 20.814 1.00 93.12 82 TYR A CA 1
ATOM 650 C C . TYR A 1 82 ? -14.414 -33.018 19.598 1.00 93.12 82 TYR A C 1
ATOM 652 O O . TYR A 1 82 ? -13.313 -32.595 19.240 1.00 93.12 82 TYR A O 1
ATOM 660 N N . ASP A 1 83 ? -15.060 -34.008 18.979 1.00 92.75 83 ASP A N 1
ATOM 661 C CA . ASP A 1 83 ? -14.581 -34.646 17.755 1.00 92.75 83 ASP A CA 1
ATOM 662 C C . ASP A 1 83 ? -14.883 -33.768 16.535 1.00 92.75 83 ASP A C 1
ATOM 664 O O . ASP A 1 83 ? -16.042 -33.513 16.215 1.00 92.75 83 ASP A O 1
ATOM 668 N N . THR A 1 84 ? -13.827 -33.324 15.854 1.00 90.19 84 THR A N 1
ATOM 669 C CA . THR A 1 84 ? -13.900 -32.488 14.648 1.00 90.19 84 THR A CA 1
ATOM 670 C C . THR A 1 84 ? -13.678 -33.297 13.364 1.00 90.19 84 THR A C 1
ATOM 672 O O . THR A 1 84 ? -13.469 -32.716 12.303 1.00 90.19 84 THR A O 1
ATOM 675 N N . ALA A 1 85 ? -13.653 -34.637 13.423 1.00 89.69 85 ALA A N 1
ATOM 676 C CA . ALA A 1 85 ? -13.356 -35.476 12.257 1.00 89.69 85 ALA A CA 1
ATOM 677 C C . ALA A 1 85 ? -14.422 -35.393 11.151 1.00 89.69 85 ALA A C 1
ATOM 679 O O . ALA A 1 85 ? -14.096 -35.584 9.982 1.00 89.69 85 ALA A O 1
ATOM 680 N N . ASN A 1 86 ? -15.672 -35.094 11.518 1.00 89.12 86 ASN A N 1
ATOM 681 C CA . ASN A 1 86 ? -16.812 -35.031 10.596 1.00 89.12 86 ASN A CA 1
ATOM 682 C C . ASN A 1 86 ? -17.159 -33.598 10.150 1.00 89.12 86 ASN A C 1
ATOM 684 O O . ASN A 1 86 ? -18.183 -33.393 9.504 1.00 89.12 86 ASN A O 1
ATOM 688 N N . GLU A 1 87 ? -16.353 -32.598 10.515 1.00 89.38 87 GLU A N 1
ATOM 689 C CA . GLU A 1 87 ? -16.587 -31.216 10.094 1.00 89.38 87 GLU A CA 1
ATOM 690 C C . GLU A 1 87 ? -16.177 -31.038 8.625 1.00 89.38 87 GLU A C 1
ATOM 692 O O . GLU A 1 87 ? -14.997 -31.085 8.272 1.00 89.38 87 GLU A O 1
ATOM 697 N N . GLU A 1 88 ? -17.158 -30.826 7.749 1.00 84.19 88 GLU A N 1
ATOM 698 C CA . GLU A 1 88 ? -16.910 -30.518 6.343 1.00 84.19 88 GLU A CA 1
ATOM 699 C C . GLU A 1 88 ? -16.632 -29.020 6.176 1.00 84.19 88 GLU A C 1
ATOM 701 O O . GLU A 1 88 ? -17.504 -28.171 6.362 1.00 84.19 88 GLU A O 1
ATOM 706 N N . VAL A 1 89 ? -15.397 -28.678 5.805 1.00 82.00 89 VAL A N 1
ATOM 707 C CA . VAL A 1 89 ? -15.067 -27.323 5.352 1.00 82.00 89 VAL A CA 1
ATOM 708 C C . VAL A 1 89 ? -15.421 -27.236 3.876 1.00 82.00 89 VAL A C 1
ATOM 710 O O . VAL A 1 89 ? -14.776 -27.901 3.067 1.00 82.00 89 VAL A O 1
ATOM 713 N N . ASP A 1 90 ? -16.404 -26.408 3.521 1.00 79.19 90 ASP A N 1
ATOM 714 C CA . ASP A 1 90 ? -16.739 -26.143 2.121 1.00 79.19 90 ASP A CA 1
ATOM 715 C C . ASP A 1 90 ? -15.538 -25.468 1.426 1.00 79.19 90 ASP A C 1
ATOM 717 O O . ASP A 1 90 ? -15.173 -24.330 1.767 1.00 79.19 90 ASP A O 1
ATOM 721 N N . PRO A 1 91 ? -14.855 -26.149 0.487 1.00 78.12 91 PRO A N 1
ATOM 722 C CA . PRO A 1 91 ? -13.779 -25.531 -0.254 1.00 78.12 91 PRO A CA 1
ATOM 723 C C . PRO A 1 91 ? -14.413 -24.538 -1.221 1.00 78.12 91 PRO A C 1
ATOM 725 O O . PRO A 1 91 ? -14.906 -24.934 -2.274 1.00 78.12 91 PRO A O 1
ATOM 728 N N . LEU A 1 92 ? -14.374 -23.245 -0.876 1.00 77.31 92 LEU A N 1
ATOM 729 C CA . LEU A 1 92 ? -14.869 -22.165 -1.729 1.00 77.31 92 LEU A CA 1
ATOM 730 C C . LEU A 1 92 ? -14.431 -22.414 -3.179 1.00 77.31 92 LEU A C 1
ATOM 732 O O . LEU A 1 92 ? -13.251 -22.279 -3.503 1.00 77.31 92 LEU A O 1
ATOM 736 N N . ALA A 1 93 ? -15.375 -22.802 -4.037 1.00 74.06 93 ALA A N 1
ATOM 737 C CA . ALA A 1 93 ? -15.121 -23.085 -5.439 1.00 74.06 93 ALA A CA 1
ATOM 738 C C . ALA A 1 93 ? -15.362 -21.796 -6.236 1.00 74.06 93 ALA A C 1
ATOM 740 O O . ALA A 1 93 ? -16.513 -21.430 -6.484 1.00 74.06 93 ALA A O 1
ATOM 741 N N . PRO A 1 94 ? -14.316 -21.047 -6.625 1.00 79.50 94 PRO A N 1
ATOM 742 C CA . PRO A 1 94 ? -14.533 -19.804 -7.340 1.00 79.50 94 PRO A CA 1
ATOM 743 C C . PRO A 1 94 ? -14.925 -20.072 -8.800 1.00 79.50 94 PRO A C 1
ATOM 745 O O . PRO A 1 94 ? -14.313 -20.890 -9.489 1.00 79.50 94 PRO A O 1
ATOM 748 N N . ASP A 1 95 ? -15.893 -19.311 -9.315 1.00 85.69 95 ASP A N 1
ATOM 749 C CA . ASP A 1 95 ? -16.225 -19.313 -10.744 1.00 85.69 95 ASP A CA 1
ATOM 750 C C . ASP A 1 95 ? -15.102 -18.650 -11.564 1.00 85.69 95 ASP A C 1
ATOM 752 O O . ASP A 1 95 ? -15.025 -17.423 -11.703 1.00 85.69 95 ASP A O 1
ATOM 756 N N . PHE A 1 96 ? -14.233 -19.472 -12.156 1.00 86.56 96 PHE A N 1
ATOM 757 C CA . PHE A 1 96 ? -13.089 -19.028 -12.958 1.00 86.56 96 PHE A CA 1
ATOM 758 C C . PHE A 1 96 ? -13.463 -18.232 -14.215 1.00 86.56 96 PHE A C 1
ATOM 760 O O . PHE A 1 96 ? -12.591 -17.573 -14.788 1.00 86.56 96 PHE A O 1
ATOM 767 N N . ARG A 1 97 ? -14.727 -18.256 -14.662 1.00 89.62 97 ARG A N 1
ATOM 768 C CA . ARG A 1 97 ? -15.167 -17.459 -15.817 1.00 89.62 97 ARG A CA 1
ATOM 769 C C . ARG A 1 97 ? -15.280 -15.976 -15.472 1.00 89.62 97 ARG A C 1
ATOM 771 O O . ARG A 1 97 ? -14.997 -15.130 -16.321 1.00 89.62 97 ARG A O 1
ATOM 778 N N . LYS A 1 98 ? -15.687 -15.652 -14.239 1.00 90.12 98 LYS A N 1
ATOM 779 C CA . LYS A 1 98 ? -15.858 -14.270 -13.758 1.00 90.12 98 LYS A CA 1
ATOM 780 C C . LYS A 1 98 ? -14.728 -13.804 -12.839 1.00 90.12 98 LYS A C 1
ATOM 782 O O . LYS A 1 98 ? -14.526 -12.594 -12.708 1.00 90.12 98 LYS A O 1
ATOM 787 N N . LEU A 1 99 ? -13.992 -14.729 -12.223 1.00 91.06 99 LEU A N 1
ATOM 788 C CA . LEU A 1 99 ? -12.948 -14.423 -11.250 1.00 91.06 99 LEU A CA 1
ATOM 789 C C . LEU A 1 99 ? -11.825 -13.567 -11.855 1.00 91.06 99 LEU A C 1
ATOM 791 O O . LEU A 1 99 ? -11.158 -13.949 -12.817 1.00 91.06 99 LEU A O 1
ATOM 795 N N . ARG A 1 100 ? -11.580 -12.405 -11.245 1.00 91.50 100 ARG A N 1
ATOM 796 C CA . ARG A 1 100 ? -10.442 -11.526 -11.548 1.00 91.50 100 ARG A CA 1
ATOM 797 C C . ARG A 1 100 ? -9.551 -11.407 -10.322 1.00 91.50 100 ARG A C 1
ATOM 799 O O . ARG A 1 100 ? -10.006 -11.602 -9.202 1.00 91.50 100 ARG A O 1
ATOM 806 N N . GLN A 1 101 ? -8.303 -10.996 -10.529 1.00 89.56 101 GLN A N 1
ATOM 807 C CA . GLN A 1 101 ? -7.379 -10.741 -9.422 1.00 89.56 101 GLN A CA 1
ATOM 808 C C . GLN A 1 101 ? -7.938 -9.703 -8.431 1.00 89.56 101 GLN A C 1
ATOM 810 O O . GLN A 1 101 ? -7.891 -9.925 -7.232 1.00 89.56 101 GLN A O 1
ATOM 815 N N . GLN A 1 102 ? -8.563 -8.633 -8.930 1.00 90.56 102 GLN A N 1
ATOM 816 C CA . GLN A 1 102 ? -9.209 -7.615 -8.090 1.00 90.56 102 GLN A CA 1
ATOM 817 C C . GLN A 1 102 ? -10.349 -8.175 -7.225 1.00 90.56 102 GLN A C 1
ATOM 819 O O . GLN A 1 102 ? -10.601 -7.670 -6.144 1.00 90.56 102 GLN A O 1
ATOM 824 N N . ASN A 1 103 ? -11.041 -9.224 -7.681 1.00 89.00 103 ASN A N 1
ATOM 825 C CA . ASN A 1 103 ? -12.104 -9.859 -6.903 1.00 89.00 103 ASN A CA 1
ATOM 826 C C . ASN A 1 103 ? -11.544 -10.728 -5.762 1.00 89.00 103 ASN A C 1
ATOM 828 O O . ASN A 1 103 ? -12.218 -10.882 -4.753 1.00 89.00 103 ASN A O 1
ATOM 832 N N . LEU A 1 104 ? -10.336 -11.282 -5.928 1.00 88.44 104 LEU A N 1
ATOM 833 C CA . LEU A 1 104 ? -9.636 -12.048 -4.890 1.00 88.44 104 LEU A CA 1
ATOM 834 C C . LEU A 1 104 ? -9.016 -11.126 -3.833 1.00 88.44 104 LEU A C 1
ATOM 836 O O . LEU A 1 104 ? -9.101 -11.417 -2.647 1.00 88.44 104 LEU A O 1
ATOM 840 N N . ASP A 1 105 ? -8.409 -10.021 -4.273 1.00 89.88 105 ASP A N 1
ATOM 841 C CA . ASP A 1 105 ? -7.753 -9.053 -3.386 1.00 89.88 105 ASP A CA 1
ATOM 842 C C . ASP A 1 105 ? -8.762 -8.095 -2.710 1.00 89.88 105 ASP A C 1
ATOM 844 O O . ASP A 1 105 ? -8.458 -7.504 -1.673 1.00 89.88 105 ASP A O 1
ATOM 848 N N . GLY A 1 106 ? -9.960 -7.942 -3.285 1.00 91.12 106 GLY A N 1
ATOM 849 C CA . GLY A 1 106 ? -10.971 -6.973 -2.861 1.00 91.12 106 GLY A CA 1
ATOM 850 C C . GLY A 1 106 ? -10.719 -5.554 -3.389 1.00 91.12 106 GLY A C 1
ATOM 851 O O . GLY A 1 106 ? -9.776 -5.291 -4.140 1.00 91.12 106 GLY A O 1
ATOM 852 N N . GLU A 1 107 ? -11.590 -4.612 -3.011 1.00 92.56 107 GLU A N 1
ATOM 853 C CA . GLU A 1 107 ? -11.425 -3.201 -3.376 1.00 92.56 107 GLU A CA 1
ATOM 854 C C . GLU A 1 107 ? -10.300 -2.538 -2.565 1.00 92.56 107 GLU A C 1
ATOM 856 O O . GLU A 1 107 ? -10.197 -2.683 -1.344 1.00 92.56 107 GLU A O 1
ATOM 861 N N . LEU A 1 108 ? -9.451 -1.761 -3.244 1.00 94.25 108 LEU A N 1
ATOM 862 C CA . LEU A 1 108 ? -8.382 -1.012 -2.590 1.00 94.25 108 LEU A CA 1
ATOM 863 C C . LEU A 1 108 ? -8.977 0.131 -1.761 1.00 94.25 108 LEU A C 1
ATOM 865 O O . LEU A 1 108 ? 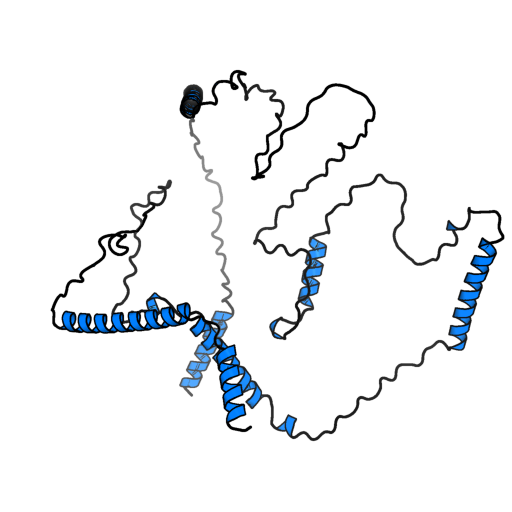-9.785 0.911 -2.262 1.00 94.25 108 LEU A O 1
ATOM 869 N N . ARG A 1 109 ? -8.489 0.314 -0.526 1.00 95.00 109 ARG A N 1
ATOM 870 C CA . ARG A 1 109 ? -8.918 1.422 0.354 1.00 95.00 109 ARG A CA 1
ATOM 871 C C . ARG A 1 109 ? -8.832 2.792 -0.325 1.00 95.00 109 ARG A C 1
ATOM 873 O O . ARG A 1 109 ? -9.729 3.606 -0.167 1.00 95.00 109 ARG A O 1
ATOM 880 N N . VAL A 1 110 ? -7.780 3.013 -1.116 1.00 95.31 110 VAL A N 1
ATOM 881 C CA . VAL A 1 110 ? -7.574 4.260 -1.870 1.00 95.31 110 VAL A CA 1
ATOM 882 C C . VAL A 1 110 ? -8.681 4.487 -2.902 1.00 95.31 110 VAL A C 1
ATOM 884 O O . VAL A 1 110 ? -9.120 5.616 -3.077 1.00 95.31 110 VAL A O 1
ATOM 887 N N . GLU A 1 111 ? -9.152 3.430 -3.566 1.00 94.94 111 GLU A N 1
ATOM 888 C CA . GLU A 1 111 ? -10.213 3.530 -4.572 1.00 94.94 111 GLU A CA 1
ATOM 889 C C . GLU A 1 111 ? -11.573 3.816 -3.923 1.00 94.94 111 GLU A C 1
ATOM 891 O O . GLU A 1 111 ? -12.330 4.652 -4.419 1.00 94.94 111 GLU A O 1
ATOM 896 N N . ILE A 1 112 ? -11.857 3.169 -2.788 1.00 95.12 112 ILE A N 1
ATOM 897 C CA . ILE A 1 112 ? -13.061 3.429 -1.988 1.00 95.12 112 ILE A CA 1
ATOM 898 C C . ILE A 1 112 ? -13.073 4.895 -1.533 1.00 95.12 112 ILE A C 1
ATOM 900 O O . ILE A 1 112 ? -14.028 5.620 -1.816 1.00 95.12 112 ILE A O 1
ATOM 904 N N . GLU A 1 113 ? -11.983 5.357 -0.917 1.00 95.88 113 GLU A N 1
ATOM 905 C CA . GLU A 1 113 ? -11.857 6.731 -0.422 1.00 95.88 113 GLU A CA 1
ATOM 906 C C . GLU A 1 113 ? -11.928 7.758 -1.563 1.00 95.88 113 GLU A C 1
ATOM 908 O O . GLU A 1 113 ? -12.587 8.790 -1.445 1.00 95.88 113 GLU A O 1
ATOM 913 N N . GLU A 1 114 ? -11.283 7.498 -2.703 1.00 96.06 114 GLU A N 1
ATOM 914 C CA . GLU A 1 114 ? -11.348 8.392 -3.861 1.00 96.06 114 GLU A CA 1
ATOM 915 C C . GLU A 1 114 ? -12.774 8.492 -4.414 1.00 96.06 114 GLU A C 1
ATOM 917 O O . GLU A 1 114 ? -13.234 9.585 -4.765 1.00 96.06 114 GLU A O 1
ATOM 922 N N . ARG A 1 115 ? -13.500 7.371 -4.453 1.00 96.00 115 ARG A N 1
ATOM 923 C CA . ARG A 1 115 ? -14.900 7.323 -4.883 1.00 96.00 115 ARG A CA 1
ATOM 924 C C . ARG A 1 115 ? -15.788 8.146 -3.954 1.00 96.00 115 ARG A C 1
ATOM 926 O O . ARG A 1 115 ? -16.619 8.911 -4.446 1.00 96.00 115 ARG A O 1
ATOM 933 N N . GLU A 1 116 ? -15.607 8.028 -2.645 1.00 96.38 116 GLU A N 1
ATOM 934 C CA . GLU A 1 116 ? -16.335 8.816 -1.643 1.00 96.38 116 GLU A CA 1
ATOM 935 C C . GLU A 1 116 ? -15.984 10.302 -1.726 1.00 96.38 116 GLU A C 1
ATOM 937 O O . GLU A 1 116 ? -16.872 11.136 -1.907 1.00 96.38 116 GLU A O 1
ATOM 942 N N . ARG A 1 117 ? -14.692 10.643 -1.779 1.00 97.00 117 ARG A N 1
ATOM 943 C CA . ARG A 1 117 ? -14.224 12.026 -1.949 1.00 97.00 117 ARG A CA 1
ATOM 944 C C . ARG A 1 117 ? -14.778 12.663 -3.223 1.00 97.00 117 ARG A C 1
ATOM 946 O O . ARG A 1 117 ? -15.129 13.844 -3.238 1.00 97.00 117 ARG A O 1
ATOM 953 N N . LYS A 1 118 ? -14.877 11.895 -4.312 1.00 97.31 118 LYS A N 1
ATOM 954 C CA . LYS A 1 118 ? -15.475 12.353 -5.572 1.00 97.31 118 LYS A CA 1
ATOM 955 C C . LYS A 1 118 ? -16.978 12.590 -5.430 1.00 97.31 118 LYS A C 1
ATOM 957 O O . LYS A 1 118 ? -17.463 13.596 -5.950 1.00 97.31 118 LYS A O 1
ATOM 962 N N . LYS A 1 119 ? -17.703 11.708 -4.730 1.00 97.38 119 LYS A N 1
ATOM 963 C CA . LYS A 1 119 ? -19.133 11.891 -4.425 1.00 97.38 119 LYS A CA 1
ATOM 964 C C . LYS A 1 119 ? -19.356 13.163 -3.610 1.00 97.38 119 LYS A C 1
ATOM 966 O O . LYS A 1 119 ? -20.198 13.972 -3.989 1.00 97.38 119 LYS A O 1
ATOM 971 N N . ASP A 1 120 ? -18.567 13.395 -2.568 1.00 96.12 120 ASP A N 1
ATOM 972 C CA . ASP A 1 120 ? -18.713 14.579 -1.714 1.00 96.12 120 ASP A CA 1
ATOM 973 C C . ASP A 1 120 ? -18.348 15.867 -2.446 1.00 96.12 120 ASP A C 1
ATOM 975 O O . ASP A 1 120 ? -19.074 16.860 -2.371 1.00 96.12 120 ASP A O 1
ATOM 979 N N . LYS A 1 121 ? -17.286 15.839 -3.260 1.00 96.75 121 LYS A N 1
ATOM 980 C CA . LYS A 1 121 ? -16.933 16.960 -4.138 1.00 96.75 121 LYS A CA 1
ATOM 981 C C . LYS A 1 121 ? -18.059 17.284 -5.122 1.00 96.75 121 LYS A C 1
ATOM 983 O O . LYS A 1 121 ? -18.328 18.460 -5.363 1.00 96.75 121 LYS A O 1
ATOM 988 N N . ALA A 1 122 ? -18.714 16.269 -5.688 1.00 95.94 122 ALA A N 1
ATOM 989 C CA . ALA A 1 122 ? -19.840 16.459 -6.597 1.00 95.94 122 ALA A CA 1
ATOM 990 C C . ALA A 1 122 ? -21.063 17.043 -5.876 1.00 95.94 122 ALA A C 1
ATOM 992 O O . ALA A 1 122 ? -21.631 18.017 -6.363 1.00 95.94 122 ALA A O 1
ATOM 993 N N . LYS A 1 123 ? -21.414 16.520 -4.693 1.00 94.88 123 LYS A N 1
ATOM 994 C CA . LYS A 1 123 ? -22.498 17.058 -3.852 1.00 94.88 123 LYS A CA 1
ATOM 995 C C . LYS A 1 123 ? -22.254 18.522 -3.490 1.00 94.88 123 LYS A C 1
ATOM 997 O O . LYS A 1 123 ? -23.142 19.351 -3.649 1.00 94.88 123 LYS A O 1
ATOM 1002 N N . LEU A 1 124 ? -21.039 18.858 -3.058 1.00 92.69 124 LEU A N 1
ATOM 1003 C CA . LEU A 1 124 ? -20.668 20.226 -2.696 1.00 92.69 124 LEU A CA 1
ATOM 1004 C C . LEU A 1 124 ? -20.695 21.160 -3.909 1.00 92.69 124 LEU A C 1
ATOM 1006 O O . LEU A 1 124 ? -21.143 22.298 -3.789 1.00 92.69 124 LEU A O 1
ATOM 1010 N N . LYS A 1 125 ? -20.256 20.689 -5.082 1.00 93.44 125 LYS A N 1
ATOM 1011 C CA . LYS A 1 125 ? -20.354 21.455 -6.330 1.00 93.44 125 LYS A CA 1
ATOM 1012 C C . LYS A 1 125 ? -21.815 21.726 -6.704 1.00 93.44 125 LYS A C 1
ATOM 1014 O O . LYS A 1 125 ? -22.150 22.874 -6.958 1.00 93.44 125 LYS A O 1
ATOM 1019 N N . GLN A 1 126 ? -22.676 20.709 -6.659 1.00 90.88 126 GLN A N 1
ATOM 1020 C CA . GLN A 1 126 ? -24.107 20.861 -6.939 1.00 90.88 126 GLN A CA 1
ATOM 1021 C C . GLN A 1 126 ? -24.793 21.800 -5.947 1.00 90.88 126 GLN A C 1
ATOM 1023 O O . GLN A 1 126 ? -25.565 22.651 -6.366 1.00 90.88 126 GLN A O 1
ATOM 1028 N N . ARG A 1 127 ? -24.476 21.710 -4.648 1.00 86.81 127 ARG A N 1
ATOM 1029 C CA . ARG A 1 127 ? -24.957 22.677 -3.650 1.00 86.81 127 ARG A CA 1
ATOM 1030 C C . ARG A 1 127 ? -24.497 24.093 -3.971 1.00 86.81 127 ARG A C 1
ATOM 1032 O O . ARG A 1 127 ? -25.308 24.999 -3.983 1.00 86.81 127 ARG A O 1
ATOM 1039 N N . LYS A 1 128 ? -23.225 24.301 -4.315 1.00 85.88 128 LYS A N 1
ATOM 1040 C CA . LYS A 1 128 ? -22.739 25.635 -4.704 1.00 85.88 128 LYS A CA 1
ATOM 1041 C C . LYS A 1 128 ? -23.409 26.181 -5.968 1.00 85.88 128 LYS A C 1
ATOM 1043 O O . LYS A 1 128 ? -23.626 27.380 -6.046 1.00 85.88 128 LYS A O 1
ATOM 1048 N N . GLU A 1 129 ? -23.709 25.331 -6.944 1.00 82.88 129 GLU A N 1
ATOM 1049 C CA . GLU A 1 129 ? -24.354 25.745 -8.198 1.00 82.88 129 GLU A CA 1
ATOM 1050 C C . GLU A 1 129 ? -25.869 25.971 -8.035 1.00 82.88 129 GLU A C 1
ATOM 1052 O O . GLU A 1 129 ? -26.409 26.880 -8.658 1.00 82.88 129 GLU A O 1
ATOM 1057 N N . ASN A 1 130 ? -26.544 25.197 -7.176 1.00 79.56 130 ASN A N 1
ATOM 1058 C CA . ASN A 1 130 ? -28.001 25.250 -6.991 1.00 79.56 130 ASN A CA 1
ATOM 1059 C C . ASN A 1 130 ? -28.454 26.110 -5.790 1.00 79.56 130 ASN A C 1
ATOM 1061 O O . ASN A 1 130 ? -29.507 26.735 -5.857 1.00 79.56 130 ASN A O 1
ATOM 1065 N N . GLU A 1 131 ? -27.695 26.137 -4.688 1.00 62.22 131 GLU A N 1
ATOM 1066 C CA . GLU A 1 131 ? -28.026 26.833 -3.425 1.00 62.22 131 GLU A CA 1
ATOM 1067 C C . GLU A 1 131 ? -27.340 28.198 -3.280 1.00 62.22 131 GLU A C 1
ATOM 1069 O O . GLU A 1 131 ? -27.632 28.922 -2.330 1.00 62.22 131 GLU A O 1
ATOM 1074 N N . VAL A 1 132 ? -26.449 28.585 -4.201 1.00 60.56 132 VAL A N 1
ATOM 1075 C CA . VAL A 1 132 ? -26.034 29.987 -4.351 1.00 60.56 132 VAL A CA 1
ATOM 1076 C C . VAL A 1 132 ? -26.862 30.562 -5.496 1.00 60.56 132 VAL A C 1
ATOM 1078 O O . VAL A 1 132 ? -26.380 30.623 -6.630 1.00 60.56 132 VAL A O 1
ATOM 1081 N N . PRO A 1 133 ? -28.133 30.944 -5.262 1.00 55.38 133 PRO A N 1
ATOM 1082 C CA . PRO A 1 133 ? -28.877 31.642 -6.284 1.00 55.38 133 PRO A CA 1
ATOM 1083 C C . PRO A 1 133 ? -28.065 32.876 -6.666 1.00 55.38 133 PRO A C 1
ATOM 1085 O O . PRO A 1 133 ? -27.630 33.648 -5.807 1.00 55.38 133 PRO A O 1
ATOM 1088 N N . LEU A 1 134 ? -27.914 33.088 -7.972 1.00 54.91 134 LEU A N 1
ATOM 1089 C CA . LEU A 1 134 ? -27.398 34.315 -8.586 1.00 54.91 134 LEU A CA 1
ATOM 1090 C C . LEU A 1 134 ? -28.022 35.598 -7.977 1.00 54.91 134 LEU A C 1
ATOM 1092 O O . LEU A 1 134 ? -27.482 36.688 -8.134 1.00 54.91 134 LEU A O 1
ATOM 1096 N N . ALA A 1 135 ? -29.140 35.463 -7.253 1.00 54.16 135 ALA A N 1
ATOM 1097 C CA . ALA A 1 135 ? -29.775 36.485 -6.435 1.00 54.16 135 ALA A CA 1
ATOM 1098 C C . ALA A 1 135 ? -28.926 36.990 -5.247 1.00 54.16 135 ALA A C 1
ATOM 1100 O O . ALA A 1 135 ? -28.961 38.181 -4.986 1.00 54.16 135 ALA A O 1
ATOM 1101 N N . MET A 1 136 ? -28.116 36.183 -4.542 1.00 53.53 136 MET A N 1
ATOM 1102 C CA . MET A 1 136 ? -27.302 36.716 -3.422 1.00 53.53 136 MET A CA 1
ATOM 1103 C C . MET A 1 136 ? -26.079 37.523 -3.878 1.00 53.53 136 MET A C 1
ATOM 1105 O O . MET A 1 136 ? -25.585 38.346 -3.114 1.00 53.53 136 MET A O 1
ATOM 1109 N N . LEU A 1 137 ? -25.601 37.322 -5.110 1.00 53.72 137 LEU A N 1
ATOM 1110 C CA . LEU A 1 137 ? -24.462 38.068 -5.661 1.00 53.72 137 LEU A CA 1
ATOM 1111 C C . LEU A 1 137 ? -24.907 39.340 -6.411 1.00 53.72 137 LEU A C 1
ATOM 1113 O O . LEU A 1 137 ? -24.128 40.281 -6.526 1.00 53.72 137 LEU A O 1
ATOM 1117 N N . ASN A 1 138 ? -26.174 39.395 -6.844 1.00 54.53 138 ASN A N 1
ATOM 1118 C CA . ASN A 1 138 ? -26.803 40.568 -7.464 1.00 54.53 138 ASN A CA 1
ATOM 1119 C C . ASN A 1 138 ? -27.747 41.353 -6.532 1.00 54.53 138 ASN A C 1
ATOM 1121 O O . ASN A 1 138 ? -28.247 42.401 -6.941 1.00 54.53 138 ASN A O 1
ATOM 1125 N N . ASN A 1 139 ? -27.963 40.916 -5.285 1.00 51.69 139 ASN A N 1
ATOM 1126 C CA . ASN A 1 139 ? -28.648 41.722 -4.275 1.00 51.69 139 ASN A CA 1
ATOM 1127 C C . ASN A 1 139 ? -27.707 42.814 -3.761 1.00 51.69 139 ASN A C 1
ATOM 1129 O O . ASN A 1 139 ? -27.054 42.712 -2.724 1.00 51.69 139 ASN A O 1
ATOM 1133 N N . GLN A 1 140 ? -27.677 43.882 -4.549 1.00 53.50 140 GLN A N 1
ATOM 1134 C CA . GLN A 1 140 ? -27.485 45.250 -4.110 1.00 53.50 140 GLN A CA 1
ATOM 1135 C C . GLN A 1 140 ? -28.359 45.536 -2.876 1.00 53.50 140 GLN A C 1
ATOM 1137 O O . GLN A 1 140 ? -29.475 46.024 -3.001 1.00 53.50 140 GLN A O 1
ATOM 1142 N N . GLU A 1 141 ? -27.849 45.290 -1.675 1.00 49.00 141 GLU A N 1
ATOM 1143 C CA . GLU A 1 141 ? -28.221 46.090 -0.511 1.00 49.00 141 GLU A CA 1
ATOM 1144 C C . GLU A 1 141 ? -26.934 46.487 0.225 1.00 49.00 141 GLU A C 1
ATOM 1146 O O . GLU A 1 141 ? -26.202 45.611 0.695 1.00 49.00 141 GLU A O 1
ATOM 1151 N N . PRO A 1 142 ? -26.595 47.790 0.308 1.00 51.25 142 PRO A N 1
ATOM 1152 C CA . PRO A 1 142 ? -25.442 48.225 1.079 1.00 51.25 142 PRO A CA 1
ATOM 1153 C C . PRO A 1 142 ? -25.645 47.797 2.531 1.00 51.25 142 PRO A C 1
ATOM 1155 O O . PRO A 1 142 ? -26.719 47.996 3.094 1.00 51.25 142 PRO A O 1
ATOM 1158 N N . ILE A 1 143 ? -24.597 47.216 3.116 1.00 54.72 143 ILE A N 1
ATOM 1159 C CA . ILE A 1 143 ? -24.461 46.833 4.526 1.00 54.72 143 ILE A CA 1
ATOM 1160 C C . ILE A 1 143 ? -25.247 47.808 5.419 1.00 54.72 143 ILE A C 1
ATOM 1162 O O . ILE A 1 143 ? -24.778 48.910 5.724 1.00 54.72 143 ILE A O 1
ATOM 1166 N N . ARG A 1 144 ? -26.456 47.421 5.844 1.00 58.00 144 ARG A N 1
ATOM 1167 C CA . ARG A 1 144 ? -27.194 48.178 6.855 1.00 58.00 144 ARG A CA 1
ATOM 1168 C C . ARG A 1 144 ? -26.443 47.978 8.166 1.00 58.00 144 ARG A C 1
ATOM 1170 O O . ARG A 1 144 ? -26.461 46.897 8.748 1.00 58.00 144 ARG A O 1
ATOM 1177 N N . LYS A 1 145 ? -25.714 49.010 8.597 1.00 58.72 145 LYS A N 1
ATOM 1178 C CA . LYS A 1 145 ? -25.059 49.053 9.909 1.00 58.72 145 LYS A CA 1
ATOM 1179 C C . LYS A 1 145 ? -26.125 48.798 10.982 1.00 58.72 145 LYS A C 1
ATOM 1181 O O . LYS A 1 145 ? -27.173 49.438 10.956 1.00 58.72 145 LYS A O 1
ATOM 1186 N N . MET A 1 146 ? -25.864 47.855 11.886 1.00 56.94 146 MET A N 1
ATOM 1187 C CA . MET A 1 146 ? -26.785 47.477 12.962 1.00 56.94 146 MET A CA 1
ATOM 1188 C C . MET A 1 146 ? -27.236 48.705 13.769 1.00 56.94 146 MET A C 1
ATOM 1190 O O . MET A 1 146 ? -26.423 49.582 14.076 1.00 56.94 146 MET A O 1
ATOM 1194 N N . SER A 1 147 ? -28.516 48.764 14.141 1.00 66.50 147 SER A N 1
ATOM 1195 C CA . SER A 1 147 ? -29.005 49.728 15.129 1.00 66.50 147 SER A CA 1
ATOM 1196 C C . SER A 1 147 ? -28.336 49.445 16.474 1.00 66.50 147 SER A C 1
ATOM 1198 O O . SER A 1 147 ? -28.339 48.304 16.939 1.00 66.50 147 SER A O 1
ATOM 1200 N N . LYS A 1 148 ? -27.734 50.470 17.085 1.00 69.12 148 LYS A N 1
ATOM 1201 C CA . LYS A 1 148 ? -27.055 50.352 18.381 1.00 69.12 148 LYS A CA 1
ATOM 1202 C C . LYS A 1 148 ? -28.029 49.845 19.449 1.00 69.12 148 LYS A C 1
ATOM 1204 O O . LYS A 1 148 ? -29.166 50.305 19.513 1.00 69.12 148 LYS A O 1
ATOM 1209 N N . LEU A 1 149 ? -27.554 48.917 20.277 1.00 65.56 149 LEU A N 1
ATOM 1210 C CA . LEU A 1 149 ? -28.255 48.412 21.455 1.00 65.56 149 LEU A CA 1
ATOM 1211 C C . LEU A 1 149 ? -28.463 49.573 22.441 1.00 65.56 149 LEU A C 1
ATOM 1213 O O . LEU A 1 149 ? -27.493 50.086 22.996 1.00 65.56 149 LEU A O 1
ATOM 1217 N N . VAL A 1 150 ? -29.708 50.004 22.628 1.00 73.94 150 VAL A N 1
ATOM 1218 C CA . VAL A 1 150 ? -30.082 50.988 23.652 1.00 73.94 150 VAL A CA 1
ATOM 1219 C C . VAL A 1 150 ? -30.580 50.199 24.857 1.00 73.94 150 VAL A C 1
ATOM 1221 O O . VAL A 1 150 ? -31.680 49.651 24.833 1.00 73.94 150 VAL A O 1
ATOM 1224 N N . LEU A 1 151 ? -29.724 50.066 25.868 1.00 75.31 151 LEU A N 1
ATOM 1225 C CA . LEU A 1 151 ? -30.099 49.496 27.160 1.00 75.31 151 LEU A CA 1
ATOM 1226 C C . LEU A 1 151 ? -30.810 50.562 28.018 1.00 75.31 151 LEU A C 1
ATOM 1228 O O . LEU A 1 151 ? -30.600 51.753 27.779 1.00 75.31 151 LEU A O 1
ATOM 1232 N N . PRO A 1 152 ? -31.630 50.161 29.009 1.00 80.56 152 PRO A N 1
ATOM 1233 C CA . PRO A 1 152 ? -32.195 51.087 29.988 1.00 80.56 152 PRO A CA 1
ATOM 1234 C C . PRO A 1 152 ? -31.078 51.791 30.762 1.00 80.56 152 PRO A C 1
ATOM 1236 O O . PRO A 1 152 ? -30.062 51.169 31.080 1.00 80.56 152 PRO A O 1
ATOM 1239 N N . GLU A 1 153 ? -31.266 53.072 31.072 1.00 78.69 153 GLU A N 1
ATOM 1240 C CA . GLU A 1 153 ? -30.294 53.832 31.857 1.00 78.69 153 GLU A CA 1
ATOM 1241 C C . GLU A 1 153 ? -30.108 53.199 33.251 1.00 78.69 153 GLU A C 1
ATOM 1243 O O . GLU A 1 153 ? -31.074 52.692 33.836 1.00 78.69 153 GLU A O 1
ATOM 1248 N N . PRO A 1 154 ? -28.868 53.168 33.775 1.00 79.81 154 PRO A N 1
ATOM 1249 C CA . PRO A 1 154 ? -28.589 52.588 35.081 1.00 79.81 154 PRO A CA 1
ATOM 1250 C C . PRO A 1 154 ? -29.408 53.295 36.166 1.00 79.81 154 PRO A C 1
ATOM 1252 O O . PRO A 1 154 ? -29.474 54.518 36.218 1.00 79.81 154 PRO A O 1
ATOM 1255 N N . GLN A 1 155 ? -30.019 52.508 37.055 1.00 75.50 155 GLN A N 1
ATOM 1256 C CA . GLN A 1 155 ? -30.897 53.011 38.122 1.00 75.50 155 GLN A CA 1
ATOM 1257 C C . GLN A 1 155 ? -30.148 53.699 39.276 1.00 75.50 155 GLN A C 1
ATOM 1259 O O . GLN A 1 155 ? -30.786 54.180 40.206 1.00 75.50 155 GLN A O 1
ATOM 1264 N N . ILE A 1 156 ? -28.814 53.721 39.236 1.00 75.12 156 ILE A N 1
ATOM 1265 C CA . ILE A 1 156 ? -27.958 54.307 40.268 1.00 75.12 156 ILE A CA 1
ATOM 1266 C C . ILE A 1 156 ? -27.134 55.401 39.603 1.00 75.12 156 ILE A C 1
ATOM 1268 O O . ILE A 1 156 ? -26.501 55.166 38.572 1.00 75.12 156 ILE A O 1
ATOM 1272 N N . SER A 1 157 ? -27.146 56.591 40.190 1.00 84.19 157 SER A N 1
ATOM 1273 C CA . SER A 1 157 ? -26.354 57.712 39.692 1.00 84.19 157 SER A CA 1
ATOM 1274 C C . SER A 1 157 ? -24.874 57.551 40.058 1.00 84.19 157 SER A C 1
ATOM 1276 O O . SER A 1 157 ? -24.528 57.013 41.112 1.00 84.19 157 SER A O 1
ATOM 1278 N N . ASP A 1 158 ? -23.969 58.077 39.230 1.00 80.75 158 ASP A N 1
ATOM 1279 C CA . ASP A 1 158 ? -22.522 58.039 39.508 1.00 80.75 158 ASP A CA 1
ATOM 1280 C C . ASP A 1 158 ? -22.156 58.705 40.847 1.00 80.75 158 ASP A C 1
ATOM 1282 O O . ASP A 1 158 ? -21.155 58.353 41.471 1.00 80.75 158 ASP A O 1
ATOM 1286 N N . GLN A 1 159 ? -22.980 59.645 41.321 1.00 83.75 159 GLN A N 1
ATOM 1287 C CA . GLN A 1 159 ? -22.813 60.281 42.628 1.00 83.75 159 GLN A CA 1
ATOM 1288 C C . GLN A 1 159 ? -23.102 59.311 43.773 1.00 83.75 159 GLN A C 1
ATOM 1290 O O . GLN A 1 159 ? -22.314 59.235 44.714 1.00 83.75 159 GLN A O 1
ATOM 1295 N N . GLU A 1 160 ? -24.177 58.528 43.678 1.00 81.69 160 GLU A N 1
ATOM 1296 C CA . GLU A 1 160 ? -24.490 57.478 44.654 1.00 81.69 160 GLU A CA 1
ATOM 1297 C C . GLU A 1 160 ? -23.412 56.397 44.641 1.00 81.69 160 GLU A C 1
ATOM 1299 O O . GLU A 1 160 ? -22.975 55.946 45.697 1.00 81.69 160 GLU A O 1
ATOM 1304 N N . LEU A 1 161 ? -22.899 56.047 43.461 1.00 79.88 161 LEU A N 1
ATOM 1305 C CA . LEU A 1 161 ? -21.816 55.078 43.316 1.00 79.88 161 LEU A CA 1
ATOM 1306 C C . LEU A 1 161 ? -20.520 55.588 43.970 1.00 79.88 161 LEU A C 1
ATOM 1308 O O . LEU A 1 161 ? -19.878 54.864 44.731 1.00 79.88 161 LEU A O 1
ATOM 1312 N N . GLN A 1 162 ? -20.172 56.863 43.777 1.00 81.50 162 GLN A N 1
ATOM 1313 C CA . GLN A 1 162 ? -19.051 57.503 44.476 1.00 81.50 162 GLN A CA 1
ATOM 1314 C C . GLN A 1 162 ? -19.269 57.577 45.988 1.00 81.50 162 GLN A C 1
ATOM 1316 O O . GLN A 1 162 ? -18.318 57.415 46.754 1.00 81.50 162 GLN A O 1
ATOM 1321 N N . GLN A 1 163 ? -20.503 57.803 46.434 1.00 80.25 163 GLN A N 1
ATOM 1322 C CA . GLN A 1 163 ? -20.838 57.877 47.851 1.00 80.25 163 GLN A CA 1
ATOM 1323 C C . GLN A 1 163 ? -20.762 56.498 48.514 1.00 80.25 163 GLN A C 1
ATOM 1325 O O . GLN A 1 163 ? -20.227 56.400 49.614 1.00 80.25 163 GLN A O 1
ATOM 1330 N N . VAL A 1 164 ? -21.175 55.433 47.819 1.00 78.06 164 VAL A N 1
ATOM 1331 C CA . VAL A 1 164 ? -20.991 54.034 48.241 1.00 78.06 164 VAL A CA 1
ATOM 1332 C C . VAL A 1 164 ? -19.508 53.676 48.308 1.00 78.06 164 VAL A C 1
ATOM 1334 O O . VAL A 1 164 ? -19.064 53.110 49.302 1.00 78.06 164 VAL A O 1
ATOM 1337 N N . VAL A 1 165 ? -18.706 54.067 47.313 1.00 82.31 165 VAL A N 1
ATOM 1338 C CA . VAL A 1 165 ? -17.249 53.839 47.331 1.00 82.31 165 VAL A CA 1
ATOM 1339 C C . VAL A 1 165 ? -16.580 54.613 48.469 1.00 82.31 165 VAL A C 1
ATOM 1341 O O . VAL A 1 165 ? -15.697 54.088 49.147 1.00 82.31 165 VAL A O 1
ATOM 1344 N N . LYS A 1 166 ? -17.008 55.853 48.724 1.00 85.44 166 LYS A N 1
ATOM 1345 C CA . LYS A 1 166 ? -16.490 56.677 49.821 1.00 85.44 166 LYS A CA 1
ATOM 1346 C C . LYS A 1 166 ? -16.906 56.133 51.187 1.00 85.44 166 LYS A C 1
ATOM 1348 O O . LYS A 1 166 ? -16.088 56.154 52.100 1.00 85.44 166 LYS A O 1
ATOM 1353 N N . LEU A 1 167 ? -18.130 55.623 51.315 1.00 80.12 167 LEU A N 1
ATOM 1354 C CA . LEU A 1 167 ? -18.609 54.934 52.513 1.00 80.12 167 LEU A CA 1
ATOM 1355 C C . LEU A 1 167 ? -17.818 53.638 52.743 1.00 80.12 167 LEU A C 1
ATOM 1357 O O . LEU A 1 167 ? -17.375 53.405 53.860 1.00 80.12 167 LEU A O 1
ATOM 1361 N N . GLY A 1 168 ? -17.560 52.863 51.684 1.00 80.88 168 GLY A N 1
ATOM 1362 C CA . GLY A 1 168 ? -16.728 51.657 51.723 1.00 80.88 168 GLY A CA 1
ATOM 1363 C C . GLY A 1 168 ? -15.299 51.949 52.184 1.00 80.88 168 GLY A C 1
ATOM 1364 O O . GLY A 1 168 ? -14.818 51.336 53.135 1.00 80.88 168 GLY A O 1
ATOM 1365 N N . ARG A 1 169 ? -14.655 52.972 51.608 1.00 81.19 169 ARG A N 1
ATOM 1366 C CA . ARG A 1 169 ? -13.330 53.435 52.058 1.00 81.19 169 ARG A CA 1
ATOM 1367 C C . ARG A 1 169 ? -13.336 53.975 53.484 1.00 81.19 169 ARG A C 1
ATOM 1369 O O . ARG A 1 169 ? -12.387 53.741 54.219 1.00 81.19 169 ARG A O 1
ATOM 1376 N N . ALA A 1 170 ? -14.383 54.695 53.889 1.00 77.19 170 ALA A N 1
ATOM 1377 C CA . ALA A 1 170 ? -14.505 55.189 55.258 1.00 77.19 170 ALA A CA 1
ATOM 1378 C C . ALA A 1 170 ? -14.697 54.039 56.259 1.00 77.19 170 ALA A C 1
ATOM 1380 O O . ALA A 1 170 ? -14.126 54.088 57.345 1.00 77.19 170 ALA A O 1
ATOM 1381 N N . SER A 1 171 ? -15.446 52.992 55.896 1.00 74.12 171 SER A N 1
ATOM 1382 C CA . SER A 1 171 ? -15.584 51.787 56.721 1.00 74.12 171 SER A CA 1
ATOM 1383 C C . SER A 1 171 ? -14.287 50.981 56.810 1.00 74.12 171 SER A C 1
ATOM 1385 O O . SER A 1 171 ? -13.976 50.465 57.878 1.00 74.12 171 SER A O 1
ATOM 1387 N N . GLU A 1 172 ? -13.497 50.935 55.734 1.00 73.44 172 GLU A N 1
ATOM 1388 C CA . GLU A 1 172 ? -12.173 50.301 55.714 1.00 73.44 172 GLU A CA 1
ATOM 1389 C C . GLU A 1 172 ? -11.170 51.080 56.578 1.00 73.44 172 GLU A C 1
ATOM 1391 O O . GLU A 1 172 ? -10.535 50.499 57.451 1.00 73.44 172 GLU A O 1
ATOM 1396 N N . MET A 1 173 ? -11.112 52.409 56.440 1.00 75.06 173 MET A N 1
ATOM 1397 C CA . MET A 1 173 ? -10.267 53.262 57.286 1.00 75.06 173 MET A CA 1
ATOM 1398 C C . MET A 1 173 ? -10.681 53.217 58.763 1.00 75.06 173 MET A C 1
ATOM 1400 O O . MET A 1 173 ? -9.825 53.215 59.641 1.00 75.06 173 MET A O 1
ATOM 1404 N N . ALA A 1 174 ? -11.981 53.158 59.069 1.00 70.06 174 ALA A N 1
ATOM 1405 C CA . ALA A 1 174 ? -12.452 52.995 60.445 1.00 70.06 174 ALA A CA 1
ATOM 1406 C C . ALA A 1 174 ? -12.071 51.622 61.024 1.00 70.06 174 ALA A C 1
ATOM 1408 O O . ALA A 1 174 ? -11.734 51.539 62.205 1.00 70.06 174 ALA A O 1
ATOM 1409 N N . ARG A 1 175 ? -12.082 50.564 60.201 1.00 66.44 175 ARG A N 1
ATOM 1410 C CA . ARG A 1 175 ? -11.584 49.233 60.572 1.00 66.44 175 ARG A CA 1
ATOM 1411 C C . ARG A 1 175 ? -10.078 49.275 60.845 1.00 66.44 175 ARG A C 1
ATOM 1413 O O . ARG A 1 175 ? -9.657 48.791 61.886 1.00 66.44 175 ARG A O 1
ATOM 1420 N N . GLU A 1 176 ? -9.294 49.928 59.992 1.00 68.88 176 GLU A N 1
ATOM 1421 C CA . GLU A 1 176 ? -7.838 50.063 60.144 1.00 68.88 176 GLU A CA 1
ATOM 1422 C C . GLU A 1 176 ? -7.449 50.868 61.402 1.00 68.88 176 GLU A C 1
ATOM 1424 O O . GLU A 1 176 ? -6.634 50.417 62.205 1.00 68.88 176 GLU A O 1
ATOM 1429 N N . ILE A 1 177 ? -8.118 51.996 61.669 1.00 70.25 177 ILE A N 1
ATOM 1430 C CA . ILE A 1 177 ? -7.880 52.818 62.873 1.00 70.25 177 ILE A CA 1
ATOM 1431 C C . ILE A 1 177 ? -8.305 52.085 64.157 1.00 70.25 177 ILE A C 1
ATOM 1433 O O . ILE A 1 177 ? -7.641 52.205 65.192 1.00 70.25 177 ILE A O 1
ATOM 1437 N N . ALA A 1 178 ? -9.398 51.313 64.110 1.00 63.12 178 ALA A N 1
ATOM 1438 C CA . ALA A 1 178 ? -9.833 50.478 65.231 1.00 63.12 178 ALA A CA 1
ATOM 1439 C C . ALA A 1 178 ? -8.877 49.298 65.488 1.00 63.12 178 ALA A C 1
ATOM 1441 O O . ALA A 1 178 ? -8.730 48.880 66.637 1.00 63.12 178 ALA A O 1
ATOM 1442 N N . MET A 1 179 ? -8.201 48.796 64.449 1.00 62.03 179 MET A N 1
ATOM 1443 C CA . MET A 1 179 ? -7.162 47.766 64.559 1.00 62.03 179 MET A CA 1
ATOM 1444 C C . MET A 1 179 ? -5.841 48.312 65.130 1.00 62.03 179 MET A C 1
ATOM 1446 O O . MET A 1 179 ? -5.113 47.561 65.774 1.00 62.03 179 MET A O 1
ATOM 1450 N N . GLU A 1 180 ? -5.541 49.605 64.958 1.00 62.53 180 GLU A N 1
ATOM 1451 C CA . GLU A 1 180 ? -4.262 50.201 65.379 1.00 62.53 180 GLU A CA 1
ATOM 1452 C C . GLU A 1 180 ? -4.234 50.691 66.849 1.00 62.53 180 GLU A C 1
ATOM 1454 O O . GLU A 1 180 ? -3.162 50.748 67.446 1.00 62.53 180 GLU A O 1
ATOM 1459 N N . ASN A 1 181 ? -5.382 50.996 67.482 1.00 59.66 181 ASN A N 1
ATOM 1460 C CA . ASN A 1 181 ? -5.422 51.658 68.808 1.00 59.66 181 ASN A CA 1
ATOM 1461 C C . ASN A 1 181 ? -6.234 50.949 69.925 1.00 59.66 181 ASN A C 1
ATOM 1463 O O . ASN A 1 181 ? -6.579 51.582 70.926 1.00 59.66 181 ASN A O 1
ATOM 1467 N N . GLY A 1 182 ? -6.542 49.650 69.817 1.00 55.62 182 GLY A N 1
ATOM 1468 C CA . GLY A 1 182 ? -7.311 48.904 70.834 1.00 55.62 182 GLY A CA 1
ATOM 1469 C C . GLY A 1 182 ? -6.556 47.715 71.456 1.00 55.62 182 GLY A C 1
ATOM 1470 O O . GLY A 1 182 ? -6.016 46.895 70.717 1.00 55.62 182 GLY A O 1
ATOM 1471 N N . PRO A 1 183 ? -6.539 47.523 72.795 1.00 57.97 183 PRO A N 1
ATOM 1472 C CA . PRO A 1 183 ? -5.815 46.421 73.420 1.00 57.97 183 PRO A CA 1
ATOM 1473 C C . PRO A 1 183 ? -6.688 45.162 73.548 1.00 57.97 183 PRO A C 1
ATOM 1475 O O . PRO A 1 183 ? -6.890 44.706 74.664 1.00 57.97 183 PRO A O 1
ATOM 1478 N N . GLN A 1 184 ? -7.235 44.592 72.464 1.00 55.22 184 GLN A N 1
ATOM 1479 C CA . GLN A 1 184 ? -7.907 43.274 72.505 1.00 55.22 184 GLN A CA 1
ATOM 1480 C C . GLN A 1 184 ? -7.856 42.547 71.146 1.00 55.22 184 GLN A C 1
ATOM 1482 O O . GLN A 1 184 ? -8.637 42.832 70.248 1.00 55.22 184 GLN A O 1
ATOM 1487 N N . GLN A 1 185 ? -6.998 41.530 71.022 1.00 58.62 185 GLN A N 1
ATOM 1488 C CA . GLN A 1 185 ? -6.902 40.617 69.863 1.00 58.62 185 GLN A CA 1
ATOM 1489 C C . GLN A 1 185 ? -8.000 39.522 69.838 1.00 58.62 185 GLN A C 1
ATOM 1491 O O . GLN A 1 185 ? -7.810 38.462 69.249 1.00 58.62 185 GLN A O 1
ATOM 1496 N N . ALA A 1 186 ? -9.143 39.729 70.504 1.00 56.31 186 ALA A N 1
ATOM 1497 C CA . ALA A 1 186 ? -10.159 38.685 70.706 1.00 56.31 186 ALA A CA 1
ATOM 1498 C C . ALA A 1 186 ? -11.447 38.857 69.871 1.00 56.31 186 ALA A C 1
ATOM 1500 O O . ALA A 1 186 ? -12.196 37.895 69.718 1.00 56.31 186 ALA A O 1
ATOM 1501 N N . SER A 1 187 ? -11.717 40.041 69.309 1.00 56.50 187 SER A N 1
ATOM 1502 C CA . SER A 1 187 ? -12.959 40.350 68.570 1.00 56.50 187 SER A CA 1
ATOM 1503 C C . SER A 1 187 ? -12.817 40.363 67.039 1.00 56.50 187 SER A C 1
ATOM 1505 O O . SER A 1 187 ? -13.825 40.466 66.343 1.00 56.50 187 SER A O 1
ATOM 1507 N N . ASP A 1 188 ? -11.607 40.182 66.500 1.00 61.72 188 ASP A N 1
ATOM 1508 C CA . ASP A 1 188 ? -11.322 40.250 65.053 1.00 61.72 188 ASP A CA 1
ATOM 1509 C C . ASP A 1 188 ? -12.006 39.123 64.242 1.00 61.72 188 ASP A C 1
ATOM 1511 O O . ASP A 1 188 ? -12.377 39.290 63.084 1.00 61.72 188 ASP A O 1
ATOM 1515 N N . ALA A 1 189 ? -12.305 37.985 64.880 1.00 61.28 189 ALA A N 1
ATOM 1516 C CA . ALA A 1 189 ? -13.042 36.880 64.257 1.00 61.28 189 ALA A CA 1
ATOM 1517 C C . ALA A 1 189 ? -14.547 37.168 64.039 1.00 61.28 189 ALA A C 1
ATOM 1519 O O . ALA A 1 189 ? -15.188 36.489 63.233 1.00 61.28 189 ALA A O 1
ATOM 1520 N N . LEU A 1 190 ? -15.119 38.164 64.734 1.00 63.25 190 LEU A N 1
ATOM 1521 C CA . LEU A 1 190 ? -16.546 38.519 64.653 1.00 63.25 190 LEU A CA 1
ATOM 1522 C C . LEU A 1 190 ? -16.847 39.623 63.627 1.00 63.25 190 LEU A C 1
ATOM 1524 O O . LEU A 1 190 ? -18.005 39.800 63.259 1.00 63.25 190 LEU A O 1
ATOM 1528 N N . LEU A 1 191 ? -15.823 40.339 63.152 1.00 66.25 191 LEU A N 1
ATOM 1529 C CA . LEU A 1 191 ? -15.920 41.345 62.083 1.00 66.25 191 LEU A CA 1
ATOM 1530 C C . LEU A 1 191 ? -15.533 40.780 60.704 1.00 66.25 191 LEU A C 1
ATOM 1532 O O . LEU A 1 191 ? -15.155 41.523 59.800 1.00 66.25 191 LEU A O 1
ATOM 1536 N N . SER A 1 192 ? -15.616 39.459 60.537 1.00 65.12 192 SER A N 1
ATOM 1537 C CA . SER A 1 192 ? -15.365 38.810 59.254 1.00 65.12 192 SER A CA 1
ATOM 1538 C C . SER A 1 192 ? -16.411 39.221 58.214 1.00 65.12 192 SER A C 1
ATOM 1540 O O . SER A 1 192 ? -17.611 39.288 58.486 1.00 65.12 192 SER A O 1
ATOM 1542 N N . ASP A 1 193 ? -15.925 39.525 57.011 1.00 56.09 193 ASP A N 1
ATOM 1543 C CA . ASP A 1 193 ? -16.738 39.958 55.884 1.00 56.09 193 ASP A CA 1
ATOM 1544 C C . ASP A 1 193 ? -17.767 38.869 55.555 1.00 56.09 193 ASP A C 1
ATOM 1546 O O . ASP A 1 193 ? -17.400 37.731 55.252 1.00 56.09 193 ASP A O 1
ATOM 1550 N N . TYR A 1 194 ? -19.060 39.209 55.600 1.00 46.66 194 TYR A N 1
ATOM 1551 C CA . TYR A 1 194 ? -20.143 38.337 55.139 1.00 46.66 194 TYR A CA 1
ATOM 1552 C C . TYR A 1 194 ? -20.088 38.208 53.612 1.00 46.66 194 TYR A C 1
ATOM 1554 O O . TYR A 1 194 ? -20.923 38.725 52.875 1.00 46.66 194 TYR A O 1
ATOM 1562 N N . THR A 1 195 ? -19.089 37.483 53.129 1.00 54.50 195 THR A N 1
ATOM 1563 C CA . THR A 1 195 ? -19.179 36.770 51.864 1.00 54.50 195 THR A CA 1
ATOM 1564 C C . THR A 1 195 ? -19.726 35.384 52.212 1.00 54.50 195 THR A C 1
ATOM 1566 O O . THR A 1 195 ? -19.153 34.707 53.069 1.00 54.50 195 THR A O 1
ATOM 1569 N N . PRO A 1 196 ? -20.869 34.945 51.657 1.00 43.56 196 PRO A N 1
ATOM 1570 C CA . PRO A 1 196 ? -21.417 33.631 51.969 1.00 43.56 196 PRO A CA 1
ATOM 1571 C C . PRO A 1 196 ? -20.566 32.550 51.288 1.00 43.56 196 PRO A C 1
ATOM 1573 O O . PRO A 1 196 ? -20.924 32.024 50.238 1.00 43.56 196 PRO A O 1
ATOM 1576 N N . SER A 1 197 ? -19.415 32.232 51.880 1.00 38.22 197 SER A N 1
ATOM 1577 C CA . SER A 1 197 ? -18.615 31.066 51.523 1.00 38.22 197 SER A CA 1
ATOM 1578 C C . SER A 1 197 ? -18.929 29.938 52.496 1.00 38.22 197 SER A C 1
ATOM 1580 O O . SER A 1 197 ? -18.587 29.952 53.678 1.00 38.22 197 SER A O 1
ATOM 1582 N N . ILE A 1 198 ? -19.666 28.975 51.963 1.00 49.31 198 ILE A N 1
ATOM 1583 C CA . ILE A 1 198 ? -20.056 27.721 52.586 1.00 49.31 198 ILE A CA 1
ATOM 1584 C C . ILE A 1 198 ? -18.801 26.881 52.858 1.00 49.31 198 ILE A C 1
ATOM 1586 O O . ILE A 1 198 ? -18.097 26.503 51.924 1.00 49.31 198 ILE A O 1
ATOM 1590 N N . ASN A 1 199 ? -18.600 26.571 54.145 1.00 46.38 199 ASN A N 1
ATOM 1591 C CA . ASN A 1 199 ? -17.843 25.458 54.745 1.00 46.38 199 ASN A CA 1
ATOM 1592 C C . ASN A 1 199 ? -16.673 25.877 55.642 1.00 46.38 199 ASN A C 1
ATOM 1594 O O . ASN A 1 199 ? -15.545 26.029 55.184 1.00 46.38 199 ASN A O 1
ATOM 1598 N N . ASN A 1 200 ? -16.918 25.892 56.957 1.00 41.72 200 ASN A N 1
ATOM 1599 C CA . ASN A 1 200 ? -15.864 25.608 57.927 1.00 41.72 200 ASN A CA 1
ATOM 1600 C C . ASN A 1 200 ? -16.442 24.965 59.203 1.00 41.72 200 ASN A C 1
ATOM 1602 O O . ASN A 1 200 ? -17.189 25.598 59.943 1.00 41.72 200 ASN A O 1
ATOM 1606 N N . ILE A 1 201 ? -16.087 23.702 59.460 1.00 49.47 201 ILE A N 1
ATOM 1607 C CA . ILE A 1 201 ? -16.265 23.015 60.749 1.00 49.47 201 ILE A CA 1
ATOM 1608 C C . ILE A 1 201 ? -14.869 22.549 61.187 1.00 49.47 201 ILE A C 1
ATOM 1610 O O . ILE A 1 201 ? -14.287 21.713 60.491 1.00 49.47 201 ILE A O 1
ATOM 1614 N N . PRO A 1 202 ? -14.320 23.021 62.322 1.00 51.34 202 PRO A N 1
ATOM 1615 C CA . PRO A 1 202 ? -13.121 22.448 62.910 1.00 51.34 202 PRO A CA 1
ATOM 1616 C C . PRO A 1 202 ? -13.507 21.354 63.914 1.00 51.34 202 PRO A C 1
ATOM 1618 O O . PRO A 1 202 ? -14.428 21.516 64.711 1.00 51.34 202 PRO A O 1
ATOM 1621 N N . GLY A 1 203 ? -12.784 20.235 63.894 1.00 47.69 203 GLY A N 1
ATOM 1622 C CA . GLY A 1 203 ? -12.932 19.172 64.891 1.00 47.69 203 GLY A CA 1
ATOM 1623 C C . GLY A 1 203 ? -13.475 17.864 64.332 1.00 47.69 203 GLY A C 1
ATOM 1624 O O . GLY A 1 203 ? -14.530 17.386 64.738 1.00 47.69 203 GLY A O 1
ATOM 1625 N N . ARG A 1 204 ? -12.723 17.236 63.428 1.00 44.19 204 ARG A N 1
ATOM 1626 C CA . ARG A 1 204 ? -12.779 15.786 63.225 1.00 44.19 204 ARG A CA 1
ATOM 1627 C C . ARG A 1 204 ? -11.459 15.315 62.632 1.00 44.19 204 ARG A C 1
ATOM 1629 O O . ARG A 1 204 ? -10.875 15.995 61.796 1.00 44.19 204 ARG A O 1
ATOM 1636 N N . THR A 1 205 ? -11.001 14.164 63.119 1.00 46.41 205 THR A N 1
ATOM 1637 C CA . THR A 1 205 ? -9.877 13.361 62.610 1.00 46.41 205 THR A CA 1
ATOM 1638 C C . THR A 1 205 ? -9.707 13.505 61.093 1.00 46.41 205 THR A C 1
ATOM 1640 O O . THR A 1 205 ? -10.737 13.454 60.411 1.00 46.41 205 THR A O 1
ATOM 1643 N N . PRO A 1 206 ? -8.480 13.618 60.544 1.00 48.75 206 PRO A N 1
ATOM 1644 C CA . PRO A 1 206 ? -8.287 13.678 59.101 1.00 48.75 206 PRO A CA 1
ATOM 1645 C C . PRO A 1 206 ? -8.811 12.376 58.490 1.00 48.75 206 PRO A C 1
ATOM 1647 O O . PRO A 1 206 ? -8.151 11.340 58.505 1.00 48.75 206 PRO A O 1
ATOM 1650 N N . ARG A 1 207 ? -10.050 12.411 57.993 1.00 50.12 207 ARG A N 1
ATOM 1651 C CA . ARG A 1 207 ? -10.546 11.393 57.078 1.00 50.12 207 ARG A CA 1
ATOM 1652 C C . ARG A 1 207 ? -9.696 11.548 55.832 1.00 50.12 207 ARG A C 1
ATOM 1654 O O . ARG A 1 207 ? -9.593 12.648 55.294 1.00 50.12 207 ARG A O 1
ATOM 1661 N N . THR A 1 208 ? -9.073 10.451 55.420 1.00 51.19 208 THR A N 1
ATOM 1662 C CA . THR A 1 208 ? -8.439 10.307 54.110 1.00 51.19 208 THR A CA 1
ATOM 1663 C C . THR A 1 208 ? -9.287 11.034 53.063 1.00 51.19 208 THR A C 1
ATOM 1665 O O . THR A 1 208 ? -10.491 10.749 53.010 1.00 51.19 208 THR A O 1
ATOM 1668 N N . PRO A 1 209 ? -8.734 11.963 52.257 1.00 47.53 209 PRO A N 1
ATOM 1669 C CA . PRO A 1 209 ? -9.489 12.481 51.131 1.00 47.53 209 PRO A CA 1
ATOM 1670 C C . PRO A 1 209 ? -9.859 11.262 50.292 1.00 47.53 209 PRO A C 1
ATOM 1672 O O . PRO A 1 209 ? -8.980 10.507 49.871 1.00 47.53 209 PRO A O 1
ATOM 1675 N N . SER A 1 210 ? -11.155 10.994 50.127 1.00 46.09 210 SER A N 1
ATOM 1676 C CA . SER A 1 210 ? -11.567 10.000 49.152 1.00 46.09 210 SER A CA 1
ATOM 1677 C C . SER A 1 210 ? -11.121 10.558 47.810 1.00 46.09 210 SER A C 1
ATOM 1679 O O . SER A 1 210 ? -11.714 11.507 47.300 1.00 46.09 210 SER A O 1
ATOM 1681 N N . VAL A 1 211 ? -10.052 10.003 47.246 1.00 55.03 211 VAL A N 1
ATOM 1682 C CA . VAL A 1 211 ? -9.664 10.235 45.850 1.00 55.03 211 VAL A CA 1
ATOM 1683 C C . VAL A 1 211 ? -10.650 9.471 44.960 1.00 55.03 211 VAL A C 1
ATOM 1685 O O . VAL A 1 211 ? -10.297 8.598 44.179 1.00 55.03 211 VAL A O 1
ATOM 1688 N N . SER A 1 212 ? -11.931 9.747 45.153 1.00 60.50 212 SER A N 1
ATOM 1689 C CA . SER A 1 212 ? -13.026 9.308 44.317 1.00 60.50 212 SER A CA 1
ATOM 1690 C C . SER A 1 212 ? -13.748 10.584 43.933 1.00 60.50 212 SER A C 1
ATOM 1692 O O . SER A 1 212 ? -14.674 11.025 44.612 1.00 60.50 212 SER A O 1
ATOM 1694 N N . THR A 1 213 ? -13.270 11.228 42.873 1.00 66.25 213 THR A N 1
ATOM 1695 C CA . THR A 1 213 ? -14.162 12.063 42.076 1.00 66.25 213 THR A CA 1
ATOM 1696 C C . THR A 1 213 ? -15.355 11.182 41.721 1.00 66.25 213 THR A C 1
ATOM 1698 O O . THR A 1 213 ? -15.162 10.058 41.253 1.00 66.25 213 THR A O 1
ATOM 1701 N N . ASP A 1 214 ? -16.565 11.631 42.043 1.00 74.75 214 ASP A N 1
ATOM 1702 C CA . ASP A 1 214 ? -17.775 10.871 41.755 1.00 74.75 214 ASP A CA 1
ATOM 1703 C C . ASP A 1 214 ? -17.853 10.652 40.239 1.00 74.75 214 ASP A C 1
ATOM 1705 O O . ASP A 1 214 ? -18.064 11.595 39.473 1.00 74.75 214 ASP A O 1
ATOM 1709 N N . LYS A 1 215 ? -17.581 9.416 39.800 1.00 76.06 215 LYS A N 1
ATOM 1710 C CA . LYS A 1 215 ? -17.512 9.072 38.377 1.00 76.06 215 LYS A CA 1
ATOM 1711 C C . LYS A 1 215 ? -18.836 9.335 37.685 1.00 76.06 215 LYS A C 1
ATOM 1713 O O . LYS A 1 215 ? -18.832 9.774 36.548 1.00 76.06 215 LYS A O 1
ATOM 1718 N N . ILE A 1 216 ? -19.951 9.134 38.388 1.00 80.31 216 ILE A N 1
ATOM 1719 C CA . ILE A 1 216 ? -21.288 9.364 37.837 1.00 80.31 216 ILE A CA 1
ATOM 1720 C C . ILE A 1 216 ? -21.480 10.856 37.565 1.00 80.31 216 ILE A C 1
ATOM 1722 O O . ILE A 1 216 ? -21.986 11.237 36.513 1.00 80.31 216 ILE A O 1
ATOM 1726 N N . LEU A 1 217 ? -21.024 11.709 38.482 1.00 84.00 217 LEU A N 1
ATOM 1727 C CA . LEU A 1 217 ? -21.059 13.158 38.308 1.00 84.00 217 LEU A CA 1
ATOM 1728 C C . LEU A 1 217 ? -20.124 13.608 37.176 1.00 84.00 217 LEU A C 1
ATOM 1730 O O . LEU A 1 217 ? -20.508 14.451 36.368 1.00 84.00 217 LEU A O 1
ATOM 1734 N N . GLN A 1 218 ? -18.926 13.029 37.082 1.00 85.56 218 GLN A N 1
ATOM 1735 C CA . GLN A 1 218 ? -17.969 13.327 36.013 1.00 85.56 218 GLN A CA 1
ATOM 1736 C C . GLN A 1 218 ? -18.482 12.874 34.635 1.00 85.56 218 GLN A C 1
ATOM 1738 O O . GLN A 1 218 ? -18.389 13.626 33.666 1.00 85.56 218 GLN A O 1
ATOM 1743 N N . ASP A 1 219 ? -19.104 11.698 34.553 1.00 83.31 219 ASP A N 1
ATOM 1744 C CA . ASP A 1 219 ? -19.723 11.181 33.332 1.00 83.31 219 ASP A CA 1
ATOM 1745 C C . ASP A 1 219 ? -20.951 12.005 32.941 1.00 83.31 219 ASP A C 1
ATOM 1747 O O . ASP A 1 219 ? -21.102 12.355 31.773 1.00 83.31 219 ASP A O 1
ATOM 1751 N N . ALA A 1 220 ? -21.784 12.419 33.900 1.00 89.25 220 ALA A N 1
ATOM 1752 C CA . ALA A 1 220 ? -22.895 13.334 33.646 1.00 89.25 220 ALA A CA 1
ATOM 1753 C C . ALA A 1 220 ? -22.406 14.692 33.111 1.00 89.25 220 ALA A C 1
ATOM 1755 O O . ALA A 1 220 ? -22.995 15.236 32.176 1.00 89.25 220 ALA A O 1
ATOM 1756 N N . GLN A 1 221 ? -21.300 15.221 33.644 1.00 88.00 221 GLN A N 1
ATOM 1757 C CA . GLN A 1 221 ? -20.666 16.436 33.126 1.00 88.00 221 GLN A CA 1
ATOM 1758 C C . GLN A 1 221 ? -20.105 16.237 31.713 1.00 88.00 221 GLN A C 1
ATOM 1760 O O . GLN A 1 221 ? -20.285 17.113 30.868 1.00 88.00 221 GLN A O 1
ATOM 1765 N N . ASN A 1 222 ? -19.484 15.089 31.429 1.00 89.12 222 ASN A N 1
ATOM 1766 C CA . ASN A 1 222 ? -18.996 14.734 30.096 1.00 89.12 222 ASN A CA 1
ATOM 1767 C C . ASN A 1 222 ? -20.157 14.582 29.090 1.00 89.12 222 ASN A C 1
ATOM 1769 O O . ASN A 1 222 ? -20.072 15.094 27.975 1.00 89.12 222 ASN A O 1
ATOM 1773 N N . ILE A 1 223 ? -21.273 13.959 29.483 1.00 87.38 223 ILE A N 1
ATOM 1774 C CA . ILE A 1 223 ? -22.485 13.823 28.656 1.00 87.38 223 ILE A CA 1
ATOM 1775 C C . ILE A 1 223 ? -23.108 15.194 28.384 1.00 87.38 223 ILE A C 1
ATOM 1777 O O . ILE A 1 223 ? -23.418 15.511 27.238 1.00 87.38 223 ILE A O 1
ATOM 1781 N N . MET A 1 224 ? -23.244 16.041 29.407 1.00 88.12 224 MET A N 1
ATOM 1782 C CA . MET A 1 224 ? -23.756 17.404 29.247 1.00 88.12 224 MET A CA 1
ATOM 1783 C C . MET A 1 224 ? -22.836 18.242 28.347 1.00 88.12 224 MET A C 1
ATOM 1785 O O . MET A 1 224 ? -23.304 19.003 27.500 1.00 88.12 224 MET A O 1
ATOM 1789 N N . ALA A 1 225 ? -21.520 18.072 28.483 1.00 85.56 225 ALA A N 1
ATOM 1790 C CA . ALA A 1 225 ? -20.529 18.712 27.629 1.00 85.56 225 ALA A CA 1
ATOM 1791 C C . ALA A 1 225 ? -20.639 18.259 26.166 1.00 85.56 225 ALA A C 1
ATOM 1793 O O . ALA A 1 225 ? -20.446 19.093 25.288 1.00 85.56 225 ALA A O 1
ATOM 1794 N N . LEU A 1 226 ? -20.979 16.994 25.900 1.00 83.56 226 LEU A N 1
ATOM 1795 C CA . LEU A 1 226 ? -21.191 16.464 24.548 1.00 83.56 226 LEU A CA 1
ATOM 1796 C C . LEU A 1 226 ? -22.549 16.860 23.955 1.00 83.56 226 LEU A C 1
ATOM 1798 O O . LEU A 1 226 ? -22.624 17.144 22.764 1.00 83.56 226 LEU A O 1
ATOM 1802 N N . ALA A 1 227 ? -23.603 16.940 24.770 1.00 86.56 227 ALA A N 1
ATOM 1803 C CA . ALA A 1 227 ? -24.951 17.302 24.324 1.00 86.56 227 ALA A CA 1
ATOM 1804 C C . ALA A 1 227 ? -25.044 18.741 23.782 1.00 86.56 227 ALA A C 1
ATOM 1806 O O . ALA A 1 227 ? -25.883 19.034 22.934 1.00 86.56 227 ALA A O 1
ATOM 1807 N N . HIS A 1 228 ? -24.178 19.637 24.261 1.00 78.50 228 HIS A N 1
ATOM 1808 C CA . HIS A 1 228 ? -24.134 21.039 23.838 1.00 78.50 228 HIS A CA 1
ATOM 1809 C C . HIS A 1 228 ? -23.058 21.342 22.782 1.00 78.50 228 HIS A C 1
ATOM 1811 O O . HIS A 1 228 ? -22.851 22.511 22.452 1.00 78.50 228 HIS A O 1
ATOM 1817 N N . VAL A 1 229 ? -22.350 20.331 22.265 1.00 77.19 229 VAL A N 1
ATOM 1818 C CA . VAL A 1 229 ? -21.302 20.519 21.251 1.00 77.19 229 VAL A CA 1
ATOM 1819 C C . VAL A 1 229 ? -21.853 20.200 19.865 1.00 77.19 229 VAL A C 1
ATOM 1821 O O . VAL A 1 229 ? -22.397 19.126 19.617 1.00 77.19 229 VAL A O 1
ATOM 1824 N N . ASP A 1 230 ? -21.692 21.154 18.947 1.00 75.81 230 ASP A N 1
ATOM 1825 C CA . ASP A 1 230 ? -22.014 20.967 17.536 1.00 75.81 230 ASP A CA 1
ATOM 1826 C C . ASP A 1 230 ? -21.203 19.803 16.952 1.00 75.81 230 ASP A C 1
ATOM 1828 O O . ASP A 1 230 ? -20.018 19.641 17.247 1.00 75.81 230 ASP A O 1
ATOM 1832 N N . THR A 1 231 ? -21.832 19.004 16.086 1.00 75.25 231 THR A N 1
ATOM 1833 C CA . THR A 1 231 ? -21.190 17.825 15.491 1.00 75.25 231 THR A CA 1
ATOM 1834 C C . THR A 1 231 ? -19.823 18.171 14.881 1.00 75.25 231 THR A C 1
ATOM 1836 O O . THR A 1 231 ? -19.694 19.212 14.223 1.00 75.25 231 THR A O 1
ATOM 1839 N N . PRO A 1 232 ? -18.822 17.280 14.996 1.00 69.12 232 PRO A N 1
ATOM 1840 C CA . PRO A 1 232 ? -17.463 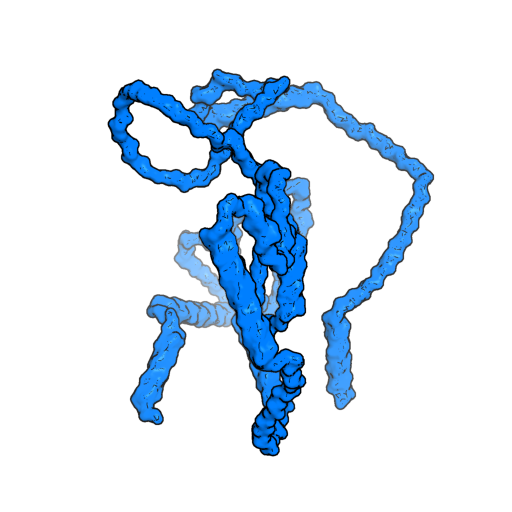17.530 14.503 1.00 69.12 232 PRO A CA 1
ATOM 1841 C C . PRO A 1 232 ? -17.406 17.801 12.989 1.00 69.12 232 PRO A C 1
ATOM 1843 O O . PRO A 1 232 ? -16.425 18.343 12.485 1.00 69.12 232 PRO A O 1
ATOM 1846 N N . LEU A 1 233 ? -18.480 17.483 12.259 1.00 68.75 233 LEU A N 1
ATOM 1847 C CA . LEU A 1 233 ? -18.642 17.753 10.833 1.00 68.75 233 LEU A CA 1
ATOM 1848 C C . LEU A 1 233 ? -18.735 19.254 10.495 1.00 68.75 233 LEU A C 1
ATOM 1850 O O . LEU A 1 233 ? -18.413 19.647 9.375 1.00 68.75 233 LEU A O 1
ATOM 1854 N N . LYS A 1 234 ? -19.141 20.103 11.449 1.00 75.88 234 LYS A N 1
ATOM 1855 C CA . LYS A 1 234 ? -19.220 21.565 11.275 1.00 75.88 234 LYS A CA 1
ATOM 1856 C C . LYS A 1 234 ? -17.839 22.242 11.302 1.00 75.88 234 LYS A C 1
ATOM 1858 O O . LYS A 1 234 ? -17.712 23.375 10.845 1.00 75.88 234 LYS A O 1
ATOM 1863 N N . GLY A 1 235 ? -16.808 21.526 11.762 1.00 70.06 235 GLY A N 1
ATOM 1864 C CA . GLY A 1 235 ? -15.447 22.029 11.941 1.00 70.06 235 GLY A CA 1
ATOM 1865 C C . GLY A 1 235 ? -15.296 22.846 13.229 1.00 70.06 235 GLY A C 1
ATOM 1866 O O . GLY A 1 235 ? -16.021 23.810 13.454 1.00 70.06 235 GLY A O 1
ATOM 1867 N N . GLY A 1 236 ? -14.347 22.450 14.082 1.00 70.62 236 GLY A N 1
ATOM 1868 C CA . GLY A 1 236 ? -14.065 23.066 15.383 1.00 70.62 236 GLY A CA 1
ATOM 1869 C C . GLY A 1 236 ? -13.168 22.173 16.248 1.00 70.62 236 GLY A C 1
ATOM 1870 O O . GLY A 1 236 ? -12.932 21.015 15.904 1.00 70.62 236 GLY A O 1
ATOM 1871 N N . LEU A 1 237 ? -12.640 22.709 17.354 1.00 71.00 237 LEU A N 1
ATOM 1872 C CA . LEU A 1 237 ? -11.920 21.915 18.357 1.00 71.00 237 LEU A CA 1
ATOM 1873 C C . LEU A 1 237 ? -12.942 21.224 19.272 1.00 71.00 237 LEU A C 1
ATOM 1875 O O . LEU A 1 237 ? -13.821 21.886 19.821 1.00 71.00 237 LEU A O 1
ATOM 1879 N N . ASN A 1 238 ? -12.835 19.901 19.424 1.00 76.12 238 ASN A N 1
ATOM 1880 C CA . ASN A 1 238 ? -13.701 19.135 20.322 1.00 76.12 238 ASN A CA 1
ATOM 1881 C C . ASN A 1 238 ? -13.460 19.536 21.784 1.00 76.12 238 ASN A C 1
ATOM 1883 O O . ASN A 1 238 ? -12.333 19.838 22.176 1.00 76.12 238 ASN A O 1
ATOM 1887 N N . ARG A 1 239 ? -14.521 19.508 22.597 1.00 77.62 239 ARG A N 1
ATOM 1888 C CA . ARG A 1 239 ? -14.439 19.801 24.031 1.00 77.62 239 ARG A CA 1
ATOM 1889 C C . ARG A 1 239 ? -13.659 18.699 24.752 1.00 77.62 239 ARG A C 1
ATOM 1891 O O . ARG A 1 239 ? -13.939 17.519 24.557 1.00 77.62 239 ARG A O 1
ATOM 1898 N N . GLU A 1 240 ? -12.681 19.091 25.565 1.00 80.44 240 GLU A N 1
ATOM 1899 C CA . GLU A 1 240 ? -11.863 18.158 26.344 1.00 80.44 240 GLU A CA 1
ATOM 1900 C C . GLU A 1 240 ? -12.732 17.425 27.375 1.00 80.44 240 GLU A C 1
ATOM 1902 O O . GLU A 1 240 ? -13.429 18.053 28.174 1.00 80.44 240 GLU A O 1
ATOM 1907 N N . LEU A 1 241 ? -12.702 16.092 27.332 1.00 83.62 241 LEU A N 1
ATOM 1908 C CA . LEU A 1 241 ? -13.408 15.223 28.271 1.00 83.62 241 LEU A CA 1
ATOM 1909 C C . LEU A 1 241 ? -12.445 14.800 29.382 1.00 83.62 241 LEU A C 1
ATOM 1911 O O . LEU A 1 241 ? -11.283 14.479 29.119 1.00 83.62 241 LEU A O 1
ATOM 1915 N N . GLN A 1 242 ? -12.917 14.785 30.626 1.00 78.19 242 GLN A N 1
ATOM 1916 C CA . GLN A 1 242 ? -12.088 14.406 31.770 1.00 78.19 242 GLN A CA 1
ATOM 1917 C C . GLN A 1 242 ? -12.189 12.894 32.038 1.00 78.19 242 GLN A C 1
ATOM 1919 O O . GLN A 1 242 ? -13.295 12.363 32.077 1.00 78.19 242 GLN A O 1
ATOM 1924 N N . ASN A 1 243 ? -11.043 12.226 32.258 1.00 72.50 243 ASN A N 1
ATOM 1925 C CA . ASN A 1 243 ? -10.911 10.800 32.624 1.00 72.50 243 ASN A CA 1
ATOM 1926 C C . ASN A 1 243 ? -11.673 9.818 31.716 1.00 72.50 243 ASN A C 1
ATOM 1928 O O . ASN A 1 243 ? -12.549 9.078 32.156 1.00 72.50 243 ASN A O 1
ATOM 1932 N N . VAL A 1 244 ? -11.326 9.809 30.432 1.00 71.00 244 VAL A N 1
ATOM 1933 C CA . VAL A 1 244 ? -12.023 9.004 29.430 1.00 71.00 244 VAL A CA 1
ATOM 1934 C C . VAL A 1 244 ? -11.487 7.565 29.381 1.00 71.00 244 VAL A C 1
ATOM 1936 O O . VAL A 1 244 ? -10.448 7.303 28.776 1.00 71.00 244 VAL A O 1
ATOM 1939 N N . ASP A 1 245 ? -12.215 6.616 29.972 1.00 67.44 245 ASP A N 1
ATOM 1940 C CA . ASP A 1 245 ? -11.868 5.186 29.971 1.00 67.44 245 ASP A CA 1
ATOM 1941 C C . ASP A 1 245 ? -12.546 4.431 28.794 1.00 67.44 245 ASP A C 1
ATOM 1943 O O . ASP A 1 245 ? -13.428 3.604 29.002 1.00 67.44 245 ASP A O 1
ATOM 1947 N N . PHE A 1 246 ? -12.137 4.662 27.535 1.00 70.25 246 PHE A N 1
ATOM 1948 C CA . PHE A 1 246 ? -12.682 3.946 26.350 1.00 70.25 246 PHE A CA 1
ATOM 1949 C C . PHE A 1 246 ? -12.030 2.575 26.056 1.00 70.25 246 PHE A C 1
ATOM 1951 O O . PHE A 1 246 ? -12.172 2.026 24.964 1.00 70.25 246 PHE A O 1
ATOM 1958 N N . ASN A 1 247 ? -11.305 1.988 27.010 1.00 76.25 247 ASN A N 1
ATOM 1959 C CA . ASN A 1 247 ? -10.525 0.764 26.775 1.00 76.25 247 ASN A CA 1
ATOM 1960 C C . ASN A 1 247 ? -11.363 -0.530 26.654 1.00 76.25 247 ASN A C 1
ATOM 1962 O O . ASN A 1 247 ? -10.793 -1.589 26.395 1.00 76.25 247 ASN A O 1
ATOM 1966 N N . GLY A 1 248 ? -12.689 -0.487 26.832 1.00 75.25 248 GLY A N 1
ATOM 1967 C CA . 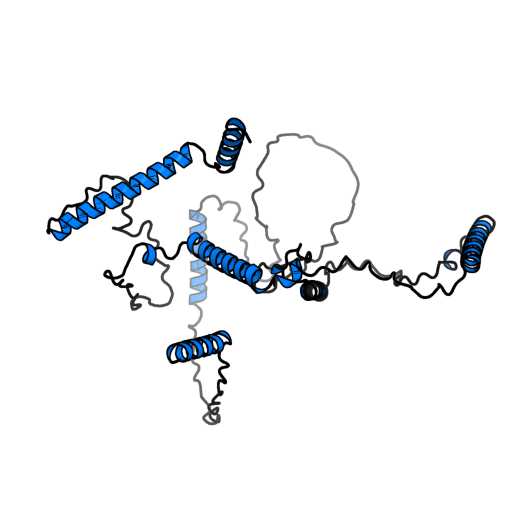GLY A 1 248 ? -13.555 -1.653 26.637 1.00 75.25 248 GLY A CA 1
ATOM 1968 C C . GLY A 1 248 ? -15.034 -1.401 26.937 1.00 75.25 248 GLY A C 1
ATOM 1969 O O . GLY A 1 248 ? -15.402 -0.360 27.466 1.00 75.25 248 GLY A O 1
ATOM 1970 N N . VAL A 1 249 ? -15.875 -2.386 26.601 1.00 75.19 249 VAL A N 1
ATOM 1971 C CA . VAL A 1 249 ? -17.341 -2.362 26.809 1.00 75.19 249 VAL A CA 1
ATOM 1972 C C . VAL A 1 249 ? -17.722 -2.598 28.279 1.00 75.19 249 VAL A C 1
ATOM 1974 O O . VAL A 1 249 ? -18.801 -2.216 28.721 1.00 75.19 249 VAL A O 1
ATOM 1977 N N . THR A 1 250 ? -16.837 -3.213 29.063 1.00 70.44 250 THR A N 1
ATOM 1978 C CA . THR A 1 250 ? -17.072 -3.499 30.483 1.00 70.44 250 THR A CA 1
ATOM 1979 C C . THR A 1 250 ? -16.451 -2.420 31.373 1.00 70.44 250 THR A C 1
ATOM 1981 O O . THR A 1 250 ? -15.290 -2.063 31.139 1.00 70.44 250 THR A O 1
ATOM 1984 N N . PRO A 1 251 ? -17.140 -1.952 32.432 1.00 68.44 251 PRO A N 1
ATOM 1985 C CA . PRO A 1 251 ? -16.574 -0.978 33.361 1.00 68.44 251 PRO A CA 1
ATOM 1986 C C . PRO A 1 251 ? -15.296 -1.529 34.010 1.00 68.44 251 PRO A C 1
ATOM 1988 O O . PRO A 1 251 ? -15.269 -2.655 34.510 1.00 68.44 251 PRO A O 1
ATOM 1991 N N . GLN A 1 252 ? -14.220 -0.737 34.001 1.00 67.81 252 GLN A N 1
ATOM 1992 C CA . GLN A 1 252 ? -12.957 -1.114 34.639 1.00 67.81 252 GLN A CA 1
ATOM 1993 C C . GLN A 1 252 ? -13.146 -1.232 36.157 1.00 67.81 252 GLN A C 1
ATOM 1995 O O . GLN A 1 252 ? -13.595 -0.295 36.823 1.00 67.81 252 GLN A O 1
ATOM 2000 N N . ARG A 1 253 ? -12.774 -2.388 36.720 1.00 65.00 253 ARG A N 1
ATOM 2001 C CA . ARG A 1 253 ? -12.831 -2.642 38.164 1.00 65.00 253 ARG A CA 1
ATOM 2002 C C . ARG A 1 253 ? -11.777 -1.790 38.870 1.00 65.00 253 ARG A C 1
ATOM 2004 O O . ARG A 1 253 ? -10.586 -2.078 38.786 1.00 65.00 253 ARG A O 1
ATOM 2011 N N . GLN A 1 254 ? -12.210 -0.764 39.599 1.00 64.50 254 GLN A N 1
ATOM 2012 C CA . GLN A 1 254 ? -11.301 0.017 40.434 1.00 64.50 254 GLN A CA 1
ATOM 2013 C C . GLN A 1 254 ? -10.887 -0.800 41.661 1.00 64.50 254 GLN A C 1
ATOM 2015 O O . GLN A 1 254 ? -11.714 -1.174 42.492 1.00 64.50 254 GLN A O 1
ATOM 2020 N N . LEU A 1 255 ? -9.592 -1.091 41.764 1.00 62.06 255 LEU A N 1
ATOM 2021 C CA . LEU A 1 255 ? -8.999 -1.647 42.974 1.00 62.06 255 LEU A CA 1
ATOM 2022 C C . LEU A 1 255 ? -8.897 -0.516 44.001 1.00 62.06 255 LEU A C 1
ATOM 2024 O O . LEU A 1 255 ? -8.097 0.405 43.848 1.00 62.06 255 LEU A O 1
ATOM 2028 N N . ILE A 1 256 ? -9.744 -0.568 45.028 1.00 60.38 256 ILE A N 1
ATOM 2029 C CA . ILE A 1 256 ? -9.684 0.352 46.165 1.00 60.38 256 ILE A CA 1
ATOM 2030 C C . ILE A 1 256 ? -8.420 0.005 46.958 1.00 60.38 256 ILE A C 1
ATOM 2032 O O . ILE A 1 256 ? -8.413 -0.919 47.768 1.00 60.38 256 ILE A O 1
ATOM 2036 N N . THR A 1 257 ? -7.330 0.723 46.697 1.00 59.59 257 THR A N 1
ATOM 2037 C CA . THR A 1 257 ? -6.101 0.623 47.488 1.00 59.59 257 THR A CA 1
ATOM 2038 C C . THR A 1 257 ? -6.238 1.523 48.706 1.00 59.59 257 THR A C 1
ATOM 2040 O O . THR A 1 257 ? -6.207 2.747 48.592 1.00 59.59 257 THR A O 1
ATOM 2043 N N . THR A 1 258 ? -6.385 0.927 49.887 1.00 58.88 258 THR A N 1
ATOM 2044 C CA . THR A 1 258 ? -6.249 1.646 51.157 1.00 58.88 258 THR A CA 1
ATOM 2045 C C . THR A 1 258 ? -4.775 2.026 51.347 1.00 58.88 258 THR A C 1
ATOM 2047 O O . THR A 1 258 ? -3.940 1.119 51.416 1.00 58.88 258 THR A O 1
ATOM 2050 N N . PRO A 1 259 ? -4.399 3.316 51.430 1.00 56.28 259 PRO A N 1
ATOM 2051 C CA . PRO A 1 259 ? -3.029 3.670 51.769 1.00 56.28 259 PRO A CA 1
ATOM 2052 C C . PRO A 1 259 ? -2.758 3.250 53.221 1.00 56.28 259 PRO A C 1
ATOM 2054 O O . PRO A 1 259 ? -3.395 3.740 54.149 1.00 56.28 259 PRO A O 1
ATOM 2057 N N . ASN A 1 260 ? -1.833 2.310 53.416 1.00 53.53 260 ASN A N 1
ATOM 2058 C CA . ASN A 1 260 ? -1.349 1.900 54.734 1.00 53.53 260 ASN A CA 1
ATOM 2059 C C . ASN A 1 260 ? -0.679 3.099 55.431 1.00 53.53 260 ASN A C 1
ATOM 2061 O O . ASN A 1 260 ? 0.394 3.528 55.013 1.00 53.53 260 ASN A O 1
ATOM 2065 N N . THR A 1 261 ? -1.270 3.627 56.505 1.00 56.53 261 THR A N 1
ATOM 2066 C CA . THR A 1 261 ? -0.735 4.778 57.262 1.00 56.53 261 THR A CA 1
ATOM 2067 C C . THR A 1 261 ? 0.096 4.390 58.494 1.00 56.53 261 THR A C 1
ATOM 2069 O O . THR A 1 261 ? 0.279 5.219 59.378 1.00 56.53 261 THR A O 1
ATOM 2072 N N . ILE A 1 262 ? 0.604 3.153 58.601 1.00 47.81 262 ILE A N 1
ATOM 2073 C CA . ILE A 1 262 ? 1.293 2.663 59.822 1.00 47.81 262 ILE A CA 1
ATOM 2074 C C . ILE A 1 262 ? 2.786 2.355 59.600 1.00 47.81 262 ILE A C 1
ATOM 2076 O O . ILE A 1 262 ? 3.352 1.464 60.222 1.00 47.81 262 ILE A O 1
ATOM 2080 N N . LEU A 1 263 ? 3.469 3.101 58.733 1.00 43.09 263 LEU A N 1
ATOM 2081 C CA . LEU A 1 263 ? 4.938 3.086 58.673 1.00 43.09 263 LEU A CA 1
ATOM 2082 C C . LEU A 1 263 ? 5.460 4.521 58.716 1.00 43.09 263 LEU A C 1
ATOM 2084 O O . LEU A 1 263 ? 5.919 5.080 57.727 1.00 43.09 263 LEU A O 1
ATOM 2088 N N . GLY A 1 264 ? 5.328 5.126 59.892 1.00 49.19 264 GLY A N 1
ATOM 2089 C CA . GLY A 1 264 ? 5.794 6.475 60.181 1.00 49.19 264 GLY A CA 1
ATOM 2090 C C . GLY A 1 264 ? 6.126 6.623 61.659 1.00 49.19 264 GLY A C 1
ATOM 2091 O O . GLY A 1 264 ? 5.453 7.359 62.369 1.00 49.19 264 GLY A O 1
ATOM 2092 N N . THR A 1 265 ? 7.149 5.912 62.132 1.00 47.91 265 THR A N 1
ATOM 2093 C CA . THR A 1 265 ? 7.807 6.220 63.409 1.00 47.91 265 THR A CA 1
ATOM 2094 C C . THR A 1 265 ? 9.250 6.642 63.132 1.00 47.91 265 THR A C 1
ATOM 2096 O O . THR A 1 265 ? 10.022 5.815 62.640 1.00 47.91 265 THR A O 1
ATOM 2099 N N . PRO A 1 266 ? 9.648 7.892 63.429 1.00 50.12 266 PRO A N 1
ATOM 2100 C CA . PRO A 1 266 ? 11.047 8.288 63.431 1.00 50.12 266 PRO A CA 1
ATOM 2101 C C . PRO A 1 266 ? 11.667 7.869 64.769 1.00 50.12 266 PRO A C 1
ATOM 2103 O O . PRO A 1 266 ? 11.281 8.390 65.813 1.00 50.12 266 PRO A O 1
ATOM 2106 N N . LEU A 1 267 ? 12.624 6.937 64.755 1.00 37.88 267 LEU A N 1
ATOM 2107 C CA . LEU A 1 267 ? 13.475 6.692 65.920 1.00 37.88 267 LEU A CA 1
ATOM 2108 C C . LEU A 1 267 ? 14.930 7.008 65.579 1.00 37.88 267 LEU A C 1
ATOM 2110 O O . LEU A 1 267 ? 15.459 6.608 64.546 1.00 37.88 267 LEU A O 1
ATOM 2114 N N . SER A 1 268 ? 15.515 7.801 66.467 1.00 37.38 268 SER A N 1
ATOM 2115 C CA . SER A 1 268 ? 16.811 8.458 66.391 1.00 37.38 268 SER A CA 1
ATOM 2116 C C . SER A 1 268 ? 17.812 7.772 67.334 1.00 37.38 268 SER A C 1
ATOM 2118 O O . SER A 1 268 ? 17.391 7.227 68.351 1.00 37.38 268 SER A O 1
ATOM 2120 N N . GLN A 1 269 ? 19.110 7.943 67.025 1.00 37.78 269 GLN A N 1
ATOM 2121 C CA . GLN A 1 269 ? 20.322 7.722 67.854 1.00 37.78 269 GLN A CA 1
ATOM 2122 C C . GLN A 1 269 ? 20.820 6.261 67.987 1.00 37.78 269 GLN A C 1
ATOM 2124 O O . GLN A 1 269 ? 20.012 5.361 68.144 1.00 37.78 269 GLN A O 1
ATOM 2129 N N . THR A 1 270 ? 22.112 5.884 67.973 1.00 35.66 270 THR A N 1
ATOM 2130 C CA . THR A 1 270 ? 23.441 6.520 67.780 1.00 35.66 270 THR A CA 1
ATOM 2131 C C . THR A 1 270 ? 24.523 5.407 67.772 1.00 35.66 270 THR A C 1
ATOM 2133 O O . THR A 1 270 ? 24.372 4.439 68.507 1.00 35.66 270 THR A O 1
ATOM 2136 N N . ALA A 1 271 ? 25.639 5.660 67.061 1.00 37.06 271 ALA A N 1
ATOM 2137 C CA . ALA A 1 271 ? 27.045 5.240 67.297 1.00 37.06 271 ALA A CA 1
ATOM 2138 C C . ALA A 1 271 ? 27.594 3.837 66.890 1.00 37.06 271 ALA A C 1
ATOM 2140 O O . ALA A 1 271 ? 27.237 2.831 67.487 1.00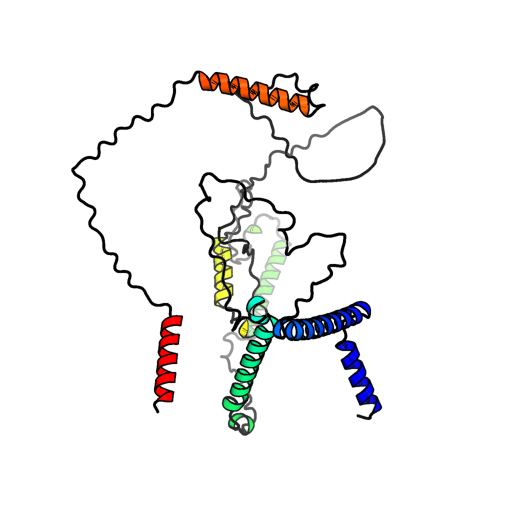 37.06 271 ALA A O 1
ATOM 2141 N N . ASN A 1 272 ? 28.562 3.894 65.944 1.00 38.34 272 ASN A N 1
ATOM 2142 C CA . ASN A 1 272 ? 29.893 3.235 65.804 1.00 38.34 272 ASN A CA 1
ATOM 2143 C C . ASN A 1 272 ? 30.024 1.714 66.063 1.00 38.34 272 ASN A C 1
ATOM 2145 O O . ASN A 1 272 ? 29.527 1.210 67.054 1.00 38.34 272 ASN A O 1
ATOM 2149 N N . ASP A 1 273 ? 30.735 0.893 65.282 1.00 34.41 273 ASP A N 1
ATOM 2150 C CA . ASP A 1 273 ? 32.009 1.040 64.559 1.00 34.41 273 ASP A CA 1
ATOM 2151 C C . ASP A 1 273 ? 32.179 -0.174 63.602 1.00 34.41 273 ASP A C 1
ATOM 2153 O O . ASP A 1 273 ? 31.588 -1.225 63.859 1.00 34.41 273 ASP A O 1
ATOM 2157 N N . GLY A 1 274 ? 33.008 -0.074 62.552 1.00 33.81 274 GLY A N 1
ATOM 2158 C CA . GLY A 1 274 ? 33.506 -1.262 61.826 1.00 33.81 274 GLY A CA 1
ATOM 2159 C C . GLY A 1 274 ? 33.323 -1.326 60.300 1.00 33.81 274 GLY A C 1
ATOM 2160 O O . GLY A 1 274 ? 32.573 -2.146 59.788 1.00 33.81 274 GLY A O 1
ATOM 2161 N N . PHE A 1 275 ? 34.061 -0.477 59.582 1.00 34.09 275 PHE A N 1
ATOM 2162 C CA . PHE A 1 275 ? 34.862 -0.787 58.379 1.00 34.09 275 PHE A CA 1
ATOM 2163 C C . PHE A 1 275 ? 34.418 -1.924 57.415 1.00 34.09 275 PHE A C 1
ATOM 2165 O O . PHE A 1 275 ? 34.713 -3.090 57.662 1.00 34.09 275 PHE A O 1
ATOM 2172 N N . GLN A 1 276 ? 33.880 -1.562 56.236 1.00 37.88 276 GLN A N 1
ATOM 2173 C CA . GLN A 1 276 ? 34.358 -2.006 54.903 1.00 37.88 276 GLN A CA 1
ATOM 2174 C C . GLN A 1 276 ? 33.554 -1.351 53.755 1.00 37.88 276 GLN A C 1
ATOM 2176 O O . GLN A 1 276 ? 32.329 -1.394 53.708 1.00 37.88 276 GLN A O 1
ATOM 2181 N N . THR A 1 277 ? 34.268 -0.769 52.793 1.00 31.53 277 THR A N 1
ATOM 2182 C CA . THR A 1 277 ? 33.810 -0.331 51.457 1.00 31.53 277 THR A CA 1
ATOM 2183 C C . THR A 1 277 ? 34.822 -0.870 50.425 1.00 31.53 277 THR A C 1
ATOM 2185 O O . THR A 1 277 ? 35.907 -1.288 50.833 1.00 31.53 277 THR A O 1
ATOM 2188 N N . PRO A 1 278 ? 34.626 -0.745 49.096 1.00 51.50 278 PRO A N 1
ATOM 2189 C CA . PRO A 1 278 ? 33.415 -0.867 48.271 1.00 51.50 278 PRO A CA 1
ATOM 2190 C C . PRO A 1 278 ? 33.653 -1.769 47.026 1.00 51.50 278 PRO A C 1
ATOM 2192 O O . PRO A 1 278 ? 34.776 -1.887 46.546 1.00 51.50 278 PRO A O 1
ATOM 2195 N N . GLN A 1 279 ? 32.604 -2.292 46.380 1.00 34.38 279 GLN A N 1
ATOM 2196 C CA . GLN A 1 279 ? 32.668 -2.454 44.920 1.00 34.38 279 GLN A CA 1
ATOM 2197 C C . GLN A 1 279 ? 31.290 -2.322 44.274 1.00 34.38 279 GLN A C 1
ATOM 2199 O O . GLN A 1 279 ? 30.339 -3.027 44.600 1.00 34.38 279 GLN A O 1
ATOM 2204 N N . SER A 1 280 ? 31.212 -1.373 43.352 1.00 36.78 280 SER A N 1
ATOM 2205 C CA . SER A 1 280 ? 30.106 -1.121 42.446 1.00 36.78 280 SER A CA 1
ATOM 2206 C C . SER A 1 280 ? 30.337 -1.871 41.136 1.00 36.78 280 SER A C 1
ATOM 2208 O O . SER A 1 280 ? 31.424 -1.740 40.582 1.00 36.78 280 SER A O 1
ATOM 2210 N N . ASP A 1 281 ? 29.314 -2.515 40.568 1.00 29.12 281 ASP A N 1
ATOM 2211 C CA . ASP A 1 281 ? 28.807 -2.008 39.291 1.00 29.12 281 ASP A CA 1
ATOM 2212 C C . ASP A 1 281 ? 27.383 -2.462 38.929 1.00 29.12 281 ASP A C 1
ATOM 2214 O O . ASP A 1 281 ? 26.822 -3.420 39.455 1.00 29.12 281 ASP A O 1
ATOM 2218 N N . ARG A 1 282 ? 26.814 -1.640 38.052 1.00 35.00 282 ARG A N 1
ATOM 2219 C CA . ARG A 1 282 ? 25.414 -1.396 37.693 1.00 35.00 282 ARG A CA 1
ATOM 2220 C C . ARG A 1 282 ? 24.679 -2.511 36.926 1.00 35.00 282 ARG A C 1
ATOM 2222 O O . ARG A 1 282 ? 25.245 -3.211 36.099 1.00 35.00 282 ARG A O 1
ATOM 2229 N N . SER A 1 283 ? 23.346 -2.391 37.022 1.00 30.11 283 SER A N 1
ATOM 2230 C CA . SER A 1 283 ? 22.339 -2.571 35.954 1.00 30.11 283 SER A CA 1
ATOM 2231 C C . SER A 1 283 ? 21.821 -3.986 35.657 1.00 30.11 283 SER A C 1
ATOM 2233 O O . SER A 1 283 ? 22.446 -4.742 34.926 1.00 30.11 283 SER A O 1
ATOM 2235 N N . LEU A 1 284 ? 20.558 -4.255 36.018 1.00 30.47 284 LEU A N 1
ATOM 2236 C CA . LEU A 1 284 ? 19.416 -4.112 35.095 1.00 30.47 284 LEU A CA 1
ATOM 2237 C C . LEU A 1 284 ? 18.113 -4.444 35.841 1.00 30.47 284 LEU A C 1
ATOM 2239 O O . LEU A 1 284 ? 17.853 -5.587 36.207 1.00 30.47 284 LEU A O 1
ATOM 2243 N N . VAL A 1 285 ? 17.271 -3.434 36.043 1.00 35.03 285 VAL A N 1
ATOM 2244 C CA . VAL A 1 285 ? 15.886 -3.611 36.488 1.00 35.03 285 VAL A CA 1
ATOM 2245 C C . VAL A 1 285 ? 15.117 -4.336 35.384 1.00 35.03 285 VAL A C 1
ATOM 2247 O O . VAL A 1 285 ? 14.861 -3.769 34.322 1.00 35.03 285 VAL A O 1
ATOM 2250 N N . LYS A 1 286 ? 14.737 -5.590 35.638 1.00 32.09 286 LYS A N 1
ATOM 2251 C CA . LYS A 1 286 ? 13.688 -6.284 34.893 1.00 32.09 286 LYS A CA 1
ATOM 2252 C C . LYS A 1 286 ? 12.628 -6.770 35.874 1.00 32.09 286 LYS A C 1
ATOM 2254 O O . LYS A 1 286 ? 12.906 -7.536 36.785 1.00 32.09 286 LYS A O 1
ATOM 2259 N N . ALA A 1 287 ? 11.444 -6.211 35.659 1.00 34.31 287 ALA A N 1
ATOM 2260 C CA . ALA A 1 287 ? 10.118 -6.596 36.109 1.00 34.31 287 ALA A CA 1
ATOM 2261 C C . ALA A 1 287 ? 9.973 -7.893 36.929 1.00 34.31 287 ALA A C 1
ATOM 2263 O O . ALA A 1 287 ? 10.261 -8.981 36.442 1.00 34.31 287 ALA A O 1
ATOM 2264 N N . GLY A 1 288 ? 9.328 -7.733 38.089 1.00 44.34 288 GLY A N 1
ATOM 2265 C CA . GLY A 1 288 ? 8.210 -8.579 38.501 1.00 44.34 288 GLY A CA 1
ATOM 2266 C C . GLY A 1 288 ? 8.559 -9.943 39.077 1.00 44.34 288 GLY A C 1
ATOM 2267 O O . GLY A 1 288 ? 8.414 -10.944 38.393 1.00 44.34 288 GLY A O 1
ATOM 2268 N N . MET A 1 289 ? 8.850 -9.991 40.375 1.00 32.44 289 MET A N 1
ATOM 2269 C CA . MET A 1 289 ? 8.495 -11.148 41.196 1.00 32.44 289 MET A CA 1
ATOM 2270 C C . MET A 1 289 ? 8.122 -10.636 42.589 1.00 32.44 289 MET A C 1
ATOM 2272 O O . MET A 1 289 ? 8.971 -10.194 43.359 1.00 32.44 289 MET A O 1
ATOM 2276 N N . LEU A 1 290 ? 6.821 -10.632 42.871 1.00 38.81 290 LEU A N 1
ATOM 2277 C CA . LEU A 1 290 ? 6.287 -10.468 44.216 1.00 38.81 290 LEU A CA 1
ATOM 2278 C C . LEU A 1 290 ? 6.633 -11.741 44.991 1.00 38.81 290 LEU A C 1
ATOM 2280 O O . LEU A 1 290 ? 6.210 -12.830 44.606 1.00 38.81 290 LEU A O 1
ATOM 2284 N N . THR A 1 291 ? 7.403 -11.622 46.064 1.00 43.31 291 THR A N 1
ATOM 2285 C CA . THR A 1 291 ? 7.479 -12.671 47.080 1.00 43.31 291 THR A CA 1
ATOM 2286 C C . THR A 1 291 ? 6.164 -12.657 47.871 1.00 43.31 291 THR A C 1
ATOM 2288 O O . THR A 1 291 ? 5.750 -11.587 48.326 1.00 43.31 291 THR A O 1
ATOM 2291 N N . PRO A 1 292 ? 5.456 -13.790 48.037 1.00 50.00 292 PRO A N 1
ATOM 2292 C CA . PRO A 1 292 ? 4.308 -13.826 48.926 1.00 50.00 292 PRO A CA 1
ATOM 2293 C C . PRO A 1 292 ? 4.808 -13.935 50.369 1.00 50.00 292 PRO A C 1
ATOM 2295 O O . PRO A 1 292 ? 5.686 -14.735 50.693 1.00 50.00 292 PRO A O 1
ATOM 2298 N N . THR A 1 293 ? 4.247 -13.113 51.246 1.00 47.50 293 THR A N 1
ATOM 2299 C CA . THR A 1 293 ? 4.399 -13.240 52.695 1.00 47.50 293 THR A CA 1
ATOM 2300 C C . THR A 1 293 ? 3.759 -14.554 53.173 1.00 47.50 293 THR A C 1
ATOM 2302 O O . THR A 1 293 ? 2.675 -14.905 52.699 1.00 47.50 293 THR A O 1
ATOM 2305 N N . PRO A 1 294 ? 4.370 -15.300 54.114 1.00 52.94 294 PRO A N 1
ATOM 2306 C CA . PRO A 1 294 ? 3.757 -16.514 54.634 1.00 52.94 294 PRO A CA 1
ATOM 2307 C C . PRO A 1 294 ? 2.627 -16.155 55.606 1.00 52.94 294 PRO A C 1
ATOM 2309 O O . PRO A 1 294 ? 2.853 -15.720 56.737 1.00 52.94 294 PRO A O 1
ATOM 2312 N N . LEU A 1 295 ? 1.390 -16.348 55.152 1.00 45.75 295 LEU A N 1
ATOM 2313 C CA . LEU A 1 295 ? 0.224 -16.476 56.019 1.00 45.75 295 LEU A CA 1
ATOM 2314 C C . LEU A 1 295 ? 0.339 -17.787 56.809 1.00 45.75 295 LEU A C 1
ATOM 2316 O O . LEU A 1 295 ? 0.665 -18.842 56.270 1.00 45.75 295 LEU A O 1
ATOM 2320 N N . ARG A 1 296 ? 0.104 -17.682 58.114 1.00 52.38 296 ARG A N 1
ATOM 2321 C CA . ARG A 1 296 ? 0.258 -18.732 59.123 1.00 52.38 296 ARG A CA 1
ATOM 2322 C C . ARG A 1 296 ? -0.754 -19.865 58.870 1.00 52.38 296 ARG A C 1
ATOM 2324 O O . ARG A 1 296 ? -1.950 -19.669 59.058 1.00 52.38 296 ARG A O 1
ATOM 2331 N N . ASP A 1 297 ? -0.269 -21.029 58.443 1.00 54.25 297 ASP A N 1
ATOM 2332 C CA . ASP A 1 297 ? -1.065 -22.229 58.152 1.00 54.25 297 ASP A CA 1
ATOM 2333 C C . ASP A 1 297 ? -1.420 -22.979 59.452 1.00 54.25 297 ASP A C 1
ATOM 2335 O O . ASP A 1 297 ? -0.550 -23.557 60.102 1.00 54.25 297 ASP A O 1
ATOM 2339 N N . GLN A 1 298 ? -2.693 -22.944 59.864 1.00 59.09 298 GLN A N 1
ATOM 2340 C CA . GLN A 1 298 ? -3.191 -23.662 61.050 1.00 59.09 298 GLN A CA 1
ATOM 2341 C C . GLN A 1 298 ? -3.619 -25.113 60.765 1.00 59.09 298 GLN A C 1
ATOM 2343 O O . GLN A 1 298 ? -4.047 -25.804 61.687 1.00 59.09 298 GLN A O 1
ATOM 2348 N N . LEU A 1 299 ? -3.491 -25.601 59.526 1.00 61.25 299 LEU A N 1
ATOM 2349 C CA . LEU A 1 299 ? -3.845 -26.976 59.151 1.00 61.25 299 LEU A CA 1
ATOM 2350 C C . LEU A 1 299 ? -2.651 -27.805 58.658 1.00 61.25 299 LEU A C 1
ATOM 2352 O O . LEU A 1 299 ? -2.836 -28.961 58.289 1.00 61.25 299 LEU A O 1
ATOM 2356 N N . SER A 1 300 ? -1.424 -27.271 58.713 1.00 58.19 300 SER A N 1
ATOM 2357 C CA . SER A 1 300 ? -0.194 -27.983 58.312 1.00 58.19 300 SER A CA 1
ATOM 2358 C C . SER A 1 300 ? -0.283 -28.617 56.914 1.00 58.19 300 SER A C 1
ATOM 2360 O O . SER A 1 300 ? 0.311 -29.666 56.661 1.00 58.19 300 SER A O 1
ATOM 2362 N N . ILE A 1 301 ? -1.042 -27.996 56.009 1.00 59.94 301 ILE A N 1
ATOM 2363 C CA . ILE A 1 301 ? -1.226 -28.462 54.628 1.00 59.94 301 ILE A CA 1
ATOM 2364 C C . ILE A 1 301 ? 0.026 -28.115 53.815 1.00 59.94 301 ILE A C 1
ATOM 2366 O O . ILE A 1 301 ? 0.467 -28.895 52.973 1.00 59.94 301 ILE A O 1
ATOM 2370 N N . ASN A 1 302 ? 0.670 -26.997 54.144 1.00 54.53 302 ASN A N 1
ATOM 2371 C CA . ASN A 1 302 ? 1.973 -26.608 53.632 1.00 54.53 302 ASN A CA 1
ATOM 2372 C C . ASN A 1 302 ? 3.056 -27.092 54.598 1.00 54.53 302 ASN A C 1
ATOM 2374 O O . ASN A 1 302 ? 3.699 -26.303 55.293 1.00 54.53 302 ASN A O 1
ATOM 2378 N N . ARG A 1 303 ? 3.256 -28.411 54.668 1.00 56.22 303 ARG A N 1
ATOM 2379 C CA . ARG A 1 303 ? 4.411 -28.995 55.356 1.00 56.22 303 ARG A CA 1
ATOM 2380 C C . ARG A 1 303 ? 5.658 -28.660 54.533 1.00 56.22 303 ARG A C 1
ATOM 2382 O O . ARG A 1 303 ? 6.078 -29.445 53.691 1.00 56.22 303 ARG A O 1
ATOM 2389 N N . SER A 1 304 ? 6.213 -27.463 54.721 1.00 47.97 304 SER A N 1
ATOM 2390 C CA . SER A 1 304 ? 7.526 -27.114 54.186 1.00 47.97 304 SER A CA 1
ATOM 2391 C C . SER A 1 304 ? 8.553 -27.919 54.972 1.00 47.97 304 SER A C 1
ATOM 2393 O O . SER A 1 304 ? 9.018 -27.488 56.029 1.00 47.97 304 SER A O 1
ATOM 2395 N N . ASP A 1 305 ? 8.822 -29.137 54.510 1.00 50.19 305 ASP A N 1
ATOM 2396 C CA . ASP A 1 305 ? 9.923 -29.938 55.016 1.00 50.19 305 ASP A CA 1
ATOM 2397 C C . ASP A 1 305 ? 11.195 -29.126 54.764 1.00 50.19 305 ASP A C 1
ATOM 2399 O O . ASP A 1 305 ? 11.569 -28.827 53.629 1.00 50.19 305 ASP A O 1
ATOM 2403 N N . SER A 1 306 ? 11.784 -28.648 55.850 1.00 47.62 306 SER A N 1
ATOM 2404 C CA . SER A 1 306 ? 12.912 -27.727 55.912 1.00 47.62 306 SER A CA 1
ATOM 2405 C C . SER A 1 306 ? 14.219 -28.413 55.491 1.00 47.62 306 SER A C 1
ATOM 2407 O O . SER A 1 306 ? 15.176 -28.476 56.257 1.00 47.62 306 SER A O 1
ATOM 2409 N N . MET A 1 307 ? 14.239 -28.954 54.272 1.00 50.91 307 MET A N 1
ATOM 2410 C CA . MET A 1 307 ? 15.390 -29.532 53.568 1.00 50.91 307 MET A CA 1
ATOM 2411 C C . MET A 1 307 ? 15.512 -28.983 52.132 1.00 50.91 307 MET A C 1
ATOM 2413 O O . MET A 1 307 ? 16.218 -29.540 51.297 1.00 50.91 307 MET A O 1
ATOM 2417 N N . GLU A 1 308 ? 14.830 -27.877 51.819 1.00 51.62 308 GLU A N 1
ATOM 2418 C CA . GLU A 1 308 ? 14.710 -27.358 50.448 1.00 51.62 308 GLU A CA 1
ATOM 2419 C C . GLU A 1 308 ? 15.889 -26.474 49.993 1.00 51.62 308 GLU A C 1
ATOM 2421 O O . GLU A 1 308 ? 15.927 -26.035 48.847 1.00 51.62 308 GLU A O 1
ATOM 2426 N N . VAL A 1 309 ? 16.892 -26.229 50.842 1.00 48.88 309 VAL A N 1
ATOM 2427 C CA . VAL A 1 309 ? 18.016 -25.346 50.475 1.00 48.88 309 VAL A CA 1
ATOM 2428 C C . VAL A 1 309 ? 19.068 -26.051 49.596 1.00 48.88 309 VAL A C 1
ATOM 2430 O O . VAL A 1 309 ? 19.720 -25.383 48.798 1.00 48.88 309 VAL A O 1
ATOM 2433 N N . ASP A 1 310 ? 19.155 -27.390 49.607 1.00 47.50 310 ASP A N 1
ATOM 2434 C CA . ASP A 1 310 ? 20.237 -28.118 48.910 1.00 47.50 310 ASP A CA 1
ATOM 2435 C C . ASP A 1 310 ? 19.822 -28.866 47.619 1.00 47.50 310 ASP A C 1
ATOM 2437 O O . ASP A 1 310 ? 20.675 -29.407 46.913 1.00 47.50 310 ASP A O 1
ATOM 2441 N N . ILE A 1 311 ? 18.533 -28.888 47.243 1.00 51.94 311 ILE A N 1
ATOM 2442 C CA . ILE A 1 311 ? 18.017 -29.727 46.127 1.00 51.94 311 ILE A CA 1
ATOM 2443 C C . ILE A 1 311 ? 17.776 -28.928 44.820 1.00 51.94 311 ILE A C 1
ATOM 2445 O O . ILE A 1 311 ? 17.523 -29.503 43.757 1.00 51.94 311 ILE A O 1
ATOM 2449 N N . ILE A 1 312 ? 17.927 -27.599 44.847 1.00 49.88 312 ILE A N 1
ATOM 2450 C CA . ILE A 1 312 ? 17.503 -26.677 43.769 1.00 49.88 312 ILE A CA 1
ATOM 2451 C C . ILE A 1 312 ? 18.438 -26.670 42.534 1.00 49.88 312 ILE A C 1
ATOM 2453 O O . ILE A 1 312 ? 18.117 -26.078 41.506 1.00 49.88 312 ILE A O 1
ATOM 2457 N N . ASN A 1 313 ? 19.569 -27.378 42.546 1.00 56.19 313 ASN A N 1
ATOM 2458 C CA . ASN A 1 313 ? 20.590 -27.181 41.507 1.00 56.19 313 ASN A CA 1
ATOM 2459 C C . ASN A 1 313 ? 20.421 -27.999 40.210 1.00 56.19 313 ASN A C 1
ATOM 2461 O O . ASN A 1 313 ? 21.196 -27.789 39.277 1.00 56.19 313 ASN A O 1
ATOM 2465 N N . THR A 1 314 ? 19.417 -28.884 40.074 1.00 68.38 314 THR A N 1
ATOM 2466 C CA . THR A 1 314 ? 19.153 -29.555 38.780 1.00 68.38 314 THR A CA 1
ATOM 2467 C C . THR A 1 314 ? 17.658 -29.706 38.444 1.00 68.38 314 THR A C 1
ATOM 2469 O O . THR A 1 314 ? 16.868 -30.136 39.276 1.00 68.38 314 THR A O 1
ATOM 2472 N N . PRO A 1 315 ? 17.226 -29.432 37.197 1.00 67.19 315 PRO A N 1
ATOM 2473 C CA . PRO A 1 315 ? 15.810 -29.506 36.805 1.00 67.19 315 PRO A CA 1
ATOM 2474 C C . PRO A 1 315 ? 15.233 -30.937 36.807 1.00 67.19 315 PRO A C 1
ATOM 2476 O O . PRO A 1 315 ? 14.017 -31.119 36.835 1.00 67.19 315 PRO A O 1
ATOM 2479 N N . GLN A 1 316 ? 16.090 -31.964 36.787 1.00 70.31 316 GLN A N 1
ATOM 2480 C CA . GLN A 1 316 ? 15.678 -33.371 36.831 1.00 70.31 316 GLN A CA 1
ATOM 2481 C C . GLN A 1 316 ? 15.208 -33.801 38.230 1.00 70.31 316 GLN A C 1
ATOM 2483 O O . GLN A 1 316 ? 14.223 -34.529 38.346 1.00 70.31 316 GLN A O 1
ATOM 2488 N N . THR A 1 317 ? 15.852 -33.319 39.300 1.00 71.31 317 THR A N 1
ATOM 2489 C CA . THR A 1 317 ? 15.465 -33.658 40.682 1.00 71.31 317 THR A CA 1
ATOM 2490 C C . THR A 1 317 ? 14.109 -33.057 41.040 1.00 71.31 317 THR A C 1
ATOM 2492 O O . THR A 1 317 ? 13.272 -33.740 41.629 1.00 71.31 317 THR A O 1
ATOM 2495 N N . MET A 1 318 ? 13.831 -31.837 40.572 1.00 71.81 318 MET A N 1
ATOM 2496 C CA . MET A 1 318 ? 12.535 -31.175 40.751 1.00 71.81 318 MET A CA 1
ATOM 2497 C C . MET A 1 318 ? 11.385 -31.950 40.088 1.00 71.81 318 MET A C 1
ATOM 2499 O O . MET A 1 318 ? 10.308 -32.099 40.666 1.00 71.81 318 MET A O 1
ATOM 2503 N N . LYS A 1 319 ? 11.617 -32.495 38.886 1.00 78.94 319 LYS A N 1
ATOM 2504 C CA . LYS A 1 319 ? 10.612 -33.282 38.156 1.00 78.94 319 LYS A CA 1
ATOM 2505 C C . LYS A 1 319 ? 10.313 -34.614 38.850 1.00 78.94 319 LYS A C 1
ATOM 2507 O O . LYS A 1 319 ? 9.153 -35.010 38.932 1.00 78.94 319 LYS A O 1
ATOM 2512 N N . ASN A 1 320 ? 11.338 -35.271 39.390 1.00 79.75 320 ASN A N 1
ATOM 2513 C CA . ASN A 1 320 ? 11.173 -36.511 40.151 1.00 79.75 320 ASN A CA 1
ATOM 2514 C C . ASN A 1 320 ? 10.407 -36.281 41.460 1.00 79.75 320 ASN A C 1
ATOM 2516 O O . ASN A 1 320 ? 9.514 -37.063 41.776 1.00 79.75 320 ASN A O 1
ATOM 2520 N N . TYR A 1 321 ? 10.678 -35.180 42.163 1.00 79.81 321 TYR A N 1
ATOM 2521 C CA . TYR A 1 321 ? 9.931 -34.797 43.363 1.00 79.81 321 TYR A CA 1
ATOM 2522 C C . TYR A 1 321 ? 8.447 -34.539 43.058 1.00 79.81 321 TYR A C 1
ATOM 2524 O O . TYR A 1 321 ? 7.568 -35.095 43.712 1.00 79.81 321 TYR A O 1
ATOM 2532 N N . GLN A 1 322 ? 8.143 -33.784 41.995 1.00 81.38 322 GLN A N 1
ATOM 2533 C CA . GLN A 1 322 ? 6.754 -33.559 41.572 1.00 81.38 322 GLN A CA 1
ATOM 2534 C C . GLN A 1 322 ? 6.026 -34.857 41.200 1.00 81.38 322 GLN A C 1
ATOM 2536 O O . GLN A 1 322 ? 4.831 -34.988 41.467 1.00 81.38 322 GLN A O 1
ATOM 2541 N N . ASN A 1 323 ? 6.724 -35.818 40.589 1.00 84.06 323 ASN A N 1
ATOM 2542 C CA . ASN A 1 323 ? 6.146 -37.123 40.276 1.00 84.06 323 ASN A CA 1
ATOM 2543 C C . ASN A 1 323 ? 5.840 -37.926 41.548 1.00 84.06 323 ASN A C 1
ATOM 2545 O O . ASN A 1 323 ? 4.742 -38.464 41.657 1.00 84.06 323 ASN A O 1
ATOM 2549 N N . GLN A 1 324 ? 6.742 -37.931 42.533 1.00 85.25 324 GLN A N 1
ATOM 2550 C CA . GLN A 1 324 ? 6.516 -38.597 43.822 1.00 85.25 324 GLN A CA 1
ATOM 2551 C C . GLN A 1 324 ? 5.324 -37.996 44.581 1.00 85.25 324 GLN A C 1
ATOM 2553 O O . GLN A 1 324 ? 4.487 -38.734 45.098 1.00 85.25 324 GLN A O 1
ATOM 2558 N N . VAL A 1 325 ? 5.183 -36.666 44.583 1.00 85.50 325 VAL A N 1
ATOM 2559 C CA . VAL A 1 325 ? 4.023 -35.985 45.189 1.00 85.50 325 VAL A CA 1
ATOM 2560 C C . VAL A 1 325 ? 2.722 -36.373 44.478 1.00 85.50 325 VAL A C 1
ATOM 2562 O O . VAL A 1 325 ? 1.718 -36.669 45.125 1.00 85.50 325 VAL A O 1
ATOM 2565 N N . LYS A 1 326 ? 2.725 -36.434 43.140 1.00 88.06 326 LYS A N 1
ATOM 2566 C CA . LYS A 1 326 ? 1.553 -36.873 42.363 1.00 88.06 326 LYS A CA 1
ATOM 2567 C C . LYS A 1 326 ? 1.180 -38.326 42.636 1.00 88.06 326 LYS A C 1
ATOM 2569 O O . LYS A 1 326 ? -0.006 -38.632 42.704 1.00 88.06 326 LYS A O 1
ATOM 2574 N N . GLU A 1 327 ? 2.157 -39.213 42.791 1.00 89.81 327 GLU A N 1
ATOM 2575 C CA . GLU A 1 327 ? 1.915 -40.620 43.123 1.00 89.81 327 GLU A CA 1
ATOM 2576 C C . GLU A 1 327 ? 1.318 -40.778 44.522 1.00 89.81 327 GLU A C 1
ATOM 2578 O O . GLU A 1 327 ? 0.348 -41.518 44.680 1.00 89.81 327 GLU A O 1
ATOM 2583 N N . GLN A 1 328 ? 1.811 -40.025 45.510 1.00 87.56 328 GLN A N 1
ATOM 2584 C CA . GLN A 1 328 ? 1.238 -40.003 46.860 1.00 87.56 328 GLN A CA 1
ATOM 2585 C C . GLN A 1 328 ? -0.214 -39.506 46.859 1.00 87.56 328 GLN A C 1
ATOM 2587 O O . GLN A 1 328 ? -1.081 -40.134 47.467 1.00 87.56 328 GLN A O 1
ATOM 2592 N N . LEU A 1 329 ? -0.509 -38.429 46.123 1.00 85.06 329 LEU A N 1
ATOM 2593 C CA . LEU A 1 329 ? -1.878 -37.922 45.979 1.00 85.06 329 LEU A CA 1
ATOM 2594 C C . LEU A 1 329 ? -2.780 -38.917 45.247 1.00 85.06 329 LEU A C 1
ATOM 2596 O O . LEU A 1 329 ? -3.912 -39.141 45.661 1.00 85.06 329 LEU A O 1
ATOM 2600 N N . LYS A 1 330 ? -2.284 -39.555 44.184 1.00 89.25 330 LYS A N 1
ATOM 2601 C CA . LYS A 1 330 ? -3.039 -40.566 43.438 1.00 89.25 330 LYS A CA 1
ATOM 2602 C C . LYS A 1 330 ? -3.346 -41.788 44.303 1.00 89.25 330 LYS A C 1
ATOM 2604 O O . LYS A 1 330 ? -4.463 -42.290 44.240 1.00 89.25 330 LYS A O 1
ATOM 2609 N N . ALA A 1 331 ? -2.403 -42.225 45.137 1.00 89.50 331 ALA A N 1
ATOM 2610 C CA . ALA A 1 331 ? -2.632 -43.284 46.115 1.00 89.50 331 ALA A CA 1
ATOM 2611 C C . ALA A 1 331 ? -3.702 -42.872 47.141 1.00 89.50 331 ALA A C 1
ATOM 2613 O O . ALA A 1 331 ? -4.641 -43.631 47.372 1.00 89.50 331 ALA A O 1
ATOM 2614 N N . GLY A 1 332 ? -3.631 -41.646 47.673 1.00 88.19 332 GLY A N 1
ATOM 2615 C CA . GLY A 1 332 ? -4.624 -41.112 48.615 1.00 88.19 332 GLY A CA 1
ATOM 2616 C C . GLY A 1 332 ? -6.018 -40.885 48.016 1.00 88.19 332 GLY A C 1
ATOM 2617 O O . GLY A 1 332 ? -7.012 -41.017 48.717 1.00 88.19 332 GLY A O 1
ATOM 2618 N N . LEU A 1 333 ? -6.117 -40.582 46.721 1.00 85.12 333 LEU A N 1
ATOM 2619 C CA . LEU A 1 333 ? -7.402 -40.450 46.024 1.00 85.12 333 LEU A CA 1
ATOM 2620 C C . LEU A 1 333 ? -7.961 -41.803 45.571 1.00 85.12 333 LEU A C 1
ATOM 2622 O O . LEU A 1 333 ? -9.171 -41.948 45.438 1.00 85.12 333 LEU A O 1
ATOM 2626 N N . SER A 1 334 ? -7.104 -42.806 45.360 1.00 86.12 334 SER A N 1
ATOM 2627 C CA . SER A 1 334 ? -7.533 -44.159 44.980 1.00 86.12 334 SER A CA 1
ATOM 2628 C C . SER A 1 334 ? -8.195 -44.944 46.115 1.00 86.12 334 SER A C 1
ATOM 2630 O O . SER A 1 334 ? -8.885 -45.923 45.850 1.00 86.12 334 SER A O 1
ATOM 2632 N N . THR A 1 335 ? -8.014 -44.516 47.368 1.00 88.06 335 THR A N 1
ATOM 2633 C CA . THR A 1 335 ? -8.690 -45.096 48.539 1.00 88.06 335 THR A CA 1
ATOM 2634 C C . THR A 1 335 ? -10.082 -44.512 48.773 1.00 88.06 335 THR A C 1
ATOM 2636 O O . THR A 1 335 ? -10.807 -45.002 49.640 1.00 88.06 335 THR A O 1
ATOM 2639 N N . LEU A 1 336 ? -10.479 -43.486 48.012 1.00 83.88 336 LEU A N 1
ATOM 2640 C CA . LEU A 1 336 ? -11.823 -42.931 48.093 1.00 83.88 336 LEU A CA 1
ATOM 2641 C C . LEU A 1 336 ? -12.815 -43.842 47.350 1.00 83.88 336 LEU A C 1
ATOM 2643 O O . LEU A 1 336 ? -12.514 -44.322 46.254 1.00 83.88 336 LEU A O 1
ATOM 2647 N N . PRO A 1 337 ? -14.006 -44.091 47.924 1.00 86.44 337 PRO A N 1
ATOM 2648 C CA . PRO A 1 337 ? -15.046 -44.855 47.249 1.00 86.44 337 PRO A CA 1
ATOM 2649 C C . PRO A 1 337 ? -15.445 -44.160 45.943 1.00 86.44 337 PRO A C 1
ATOM 2651 O O . PRO A 1 337 ? -15.532 -42.932 45.884 1.00 86.44 337 PRO A O 1
ATOM 2654 N N . GLN A 1 338 ? -15.681 -44.949 44.889 1.00 80.50 338 GLN A N 1
ATOM 2655 C CA . GLN A 1 338 ? -16.089 -44.404 43.595 1.00 80.50 338 GLN A CA 1
ATOM 2656 C C . GLN A 1 338 ? -17.387 -43.595 43.747 1.00 80.50 338 GLN A C 1
ATOM 2658 O O . GLN A 1 338 ? -18.309 -44.057 44.430 1.00 80.50 338 GLN A O 1
ATOM 2663 N N . PRO A 1 339 ? -17.474 -42.403 43.132 1.00 75.44 339 PRO A N 1
ATOM 2664 C CA . PRO A 1 339 ? -18.663 -41.574 43.226 1.00 75.44 339 PRO A CA 1
ATOM 2665 C C . PRO A 1 339 ? -19.836 -42.301 42.564 1.00 75.44 339 PRO A C 1
ATOM 2667 O O . PRO A 1 339 ? -19.805 -42.588 41.368 1.00 75.44 339 PRO A O 1
ATOM 2670 N N . LYS A 1 340 ? -20.863 -42.618 43.354 1.00 72.44 340 LYS A N 1
ATOM 2671 C CA . LYS A 1 340 ? -22.134 -43.136 42.847 1.00 72.44 340 LYS A CA 1
ATOM 2672 C C . LYS A 1 340 ? -23.037 -41.952 42.529 1.00 72.44 340 LYS A C 1
ATOM 2674 O O . LYS A 1 340 ? -23.553 -41.311 43.439 1.00 72.44 340 LYS A O 1
ATOM 2679 N N . ASN A 1 341 ? -23.191 -41.653 41.245 1.00 66.00 341 ASN A N 1
ATOM 2680 C CA . ASN A 1 341 ? -24.190 -40.709 40.751 1.00 66.00 341 ASN A CA 1
ATOM 2681 C C . ASN A 1 341 ? -25.522 -41.444 40.536 1.00 66.00 341 ASN A C 1
ATOM 2683 O O . ASN A 1 341 ? -25.974 -41.578 39.403 1.00 66.00 341 ASN A O 1
ATOM 2687 N N . ASP A 1 342 ? -26.132 -41.922 41.619 1.00 62.94 342 ASP A N 1
ATOM 2688 C CA . ASP A 1 342 ? -27.466 -42.525 41.581 1.00 62.94 342 ASP A CA 1
ATOM 2689 C C . ASP A 1 342 ? -28.483 -41.473 42.048 1.00 62.94 342 ASP A C 1
ATOM 2691 O O . ASP A 1 342 ? -28.826 -41.396 43.227 1.00 62.94 342 ASP A O 1
ATOM 2695 N N . PHE A 1 343 ? -28.932 -40.619 41.125 1.00 66.81 343 PHE A N 1
ATOM 2696 C CA . PHE A 1 343 ? -30.101 -39.765 41.335 1.00 66.81 343 PHE A CA 1
ATOM 2697 C C . PHE A 1 343 ? -31.211 -40.235 40.397 1.00 66.81 343 PHE A C 1
ATOM 2699 O O . PHE A 1 343 ? -31.141 -40.040 39.185 1.00 66.81 343 PHE A O 1
ATOM 2706 N N . GLU A 1 344 ? -32.230 -40.873 40.965 1.00 61.19 344 GLU A N 1
ATOM 2707 C CA . GLU A 1 344 ? -33.491 -41.152 40.286 1.00 61.19 344 GLU A CA 1
ATOM 2708 C C . GLU A 1 344 ? -34.311 -39.857 40.278 1.00 61.19 344 GLU A C 1
ATOM 2710 O O . GLU A 1 344 ? -34.801 -39.399 41.312 1.00 61.19 344 GLU A O 1
ATOM 2715 N N . ILE A 1 345 ? -34.382 -39.207 39.116 1.00 62.53 345 ILE A N 1
ATOM 2716 C CA . ILE A 1 345 ? -35.204 -38.013 38.919 1.00 62.53 345 ILE A CA 1
ATOM 2717 C C . ILE A 1 345 ? -36.653 -38.486 38.808 1.00 62.53 345 ILE A C 1
ATOM 2719 O O . ILE A 1 345 ? -37.117 -38.859 37.734 1.00 62.53 345 ILE A O 1
ATOM 2723 N N . VAL A 1 346 ? -37.364 -38.490 39.933 1.00 55.97 346 VAL A N 1
ATOM 2724 C CA . VAL A 1 346 ? -38.8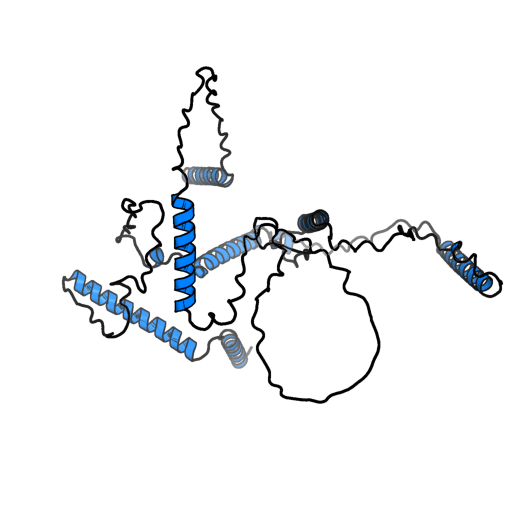22 -38.622 39.946 1.00 55.97 346 VAL A CA 1
ATOM 2725 C C . VAL A 1 346 ? -39.392 -37.284 39.489 1.00 55.97 346 VAL A C 1
ATOM 2727 O O . VAL A 1 346 ? -39.375 -36.314 40.245 1.00 55.97 346 VAL A O 1
ATOM 2730 N N . VAL A 1 347 ? -39.842 -37.223 38.237 1.00 58.53 347 VAL A N 1
ATOM 2731 C CA . VAL A 1 347 ? -40.619 -36.101 37.695 1.00 58.53 347 VAL A CA 1
ATOM 2732 C C . VAL A 1 347 ? -42.048 -36.234 38.238 1.00 58.53 347 VAL A C 1
ATOM 2734 O O . VAL A 1 347 ? -42.701 -37.229 37.926 1.00 58.53 347 VAL A O 1
ATOM 2737 N N . PRO A 1 348 ? -42.544 -35.309 39.080 1.00 62.75 348 PRO A N 1
ATOM 2738 C CA . PRO A 1 348 ? -43.940 -35.323 39.510 1.00 62.75 348 PRO A CA 1
ATOM 2739 C C . PRO A 1 348 ? -44.862 -35.046 38.312 1.00 62.75 348 PRO A C 1
ATOM 2741 O O . PRO A 1 348 ? -44.646 -34.069 37.601 1.00 62.75 348 PRO A O 1
ATOM 2744 N N . GLU A 1 349 ? -45.886 -35.878 38.103 1.00 56.44 349 GLU A N 1
ATOM 2745 C CA . GLU A 1 349 ? -46.836 -35.782 36.974 1.00 56.44 349 GLU A CA 1
ATOM 2746 C C . GLU A 1 349 ? -47.813 -34.586 37.060 1.00 56.44 349 GLU A C 1
ATOM 2748 O O . GLU A 1 349 ? -48.578 -34.361 36.131 1.00 56.44 349 GLU A O 1
ATOM 2753 N N . ASP A 1 350 ? -47.754 -33.771 38.121 1.00 53.31 350 ASP A N 1
ATOM 2754 C CA . ASP A 1 350 ? -48.647 -32.622 38.338 1.00 53.31 350 ASP A CA 1
ATOM 2755 C C . ASP A 1 350 ? -47.913 -31.270 38.222 1.00 53.31 350 ASP A C 1
ATOM 2757 O O . ASP A 1 350 ? -47.979 -30.421 39.118 1.00 53.31 350 ASP A O 1
ATOM 2761 N N . GLN A 1 351 ? -47.199 -31.046 37.117 1.00 41.47 351 GLN A N 1
ATOM 2762 C CA . GLN A 1 351 ? -46.910 -29.684 36.658 1.00 41.47 351 GLN A CA 1
ATOM 2763 C C . GLN A 1 351 ? -47.829 -29.371 35.475 1.00 41.47 351 GLN A C 1
ATOM 2765 O O . GLN A 1 351 ? -47.807 -30.121 34.500 1.00 41.47 351 GLN A O 1
ATOM 2770 N N . PRO A 1 352 ? -48.650 -28.304 35.541 1.00 46.81 352 PRO A N 1
ATOM 2771 C CA . PRO A 1 352 ? -49.363 -27.850 34.361 1.00 46.81 352 PRO A CA 1
ATOM 2772 C C . PRO A 1 352 ? -48.321 -27.504 33.301 1.00 46.81 352 PRO A C 1
ATOM 2774 O O . PRO A 1 352 ? -47.337 -26.826 33.592 1.00 46.81 352 PRO A O 1
ATOM 2777 N N . GLU A 1 353 ? -48.539 -28.036 32.104 1.00 42.88 353 GLU A N 1
ATOM 2778 C CA . GLU A 1 353 ? -47.829 -27.668 30.889 1.00 42.88 353 GLU A CA 1
ATOM 2779 C C . GLU A 1 353 ? -47.705 -26.141 30.847 1.00 42.88 353 GLU A C 1
ATOM 2781 O O . GLU A 1 353 ? -48.715 -25.433 30.854 1.00 42.88 353 GLU A O 1
ATOM 2786 N N . ASP A 1 354 ? -46.471 -25.633 30.868 1.00 40.97 354 ASP A N 1
ATOM 2787 C CA . ASP A 1 354 ? -46.223 -24.238 30.541 1.00 40.97 354 ASP A CA 1
ATOM 2788 C C . ASP A 1 354 ? -46.722 -24.041 29.108 1.00 40.97 354 ASP A C 1
ATOM 2790 O O . ASP A 1 354 ? -46.133 -24.546 28.148 1.00 40.97 354 ASP A O 1
ATOM 2794 N N . GLU A 1 355 ? -47.857 -23.354 28.995 1.00 40.50 355 GLU A N 1
ATOM 2795 C CA . GLU A 1 355 ? -48.424 -22.894 27.740 1.00 40.50 355 GLU A CA 1
ATOM 2796 C C . GLU A 1 355 ? -47.311 -22.257 26.901 1.00 40.50 355 GLU A C 1
ATOM 2798 O O . GLU A 1 355 ? -46.588 -21.363 27.359 1.00 40.50 355 GLU A O 1
ATOM 2803 N N . GLU A 1 356 ? -47.182 -22.720 25.657 1.00 39.50 356 GLU A N 1
ATOM 2804 C CA . GLU A 1 356 ? -46.420 -22.043 24.620 1.00 39.50 356 GLU A CA 1
ATOM 2805 C C . GLU A 1 356 ? -46.923 -20.600 24.526 1.00 39.50 356 GLU A C 1
ATOM 2807 O O . GLU A 1 356 ? -47.920 -20.284 23.877 1.00 39.50 356 GLU A O 1
ATOM 2812 N N . THR A 1 357 ? -46.224 -19.689 25.196 1.00 40.22 357 THR A N 1
ATOM 2813 C CA . THR A 1 357 ? -46.391 -18.268 24.949 1.00 40.22 357 THR A CA 1
ATOM 2814 C C . THR A 1 357 ? -45.758 -17.997 23.593 1.00 40.22 357 THR A C 1
ATOM 2816 O O . THR A 1 357 ? -44.551 -17.782 23.471 1.00 40.22 357 THR A O 1
ATOM 2819 N N . GLU A 1 358 ? -46.586 -18.029 22.547 1.00 41.44 358 GLU A N 1
ATOM 2820 C CA . GLU A 1 358 ? -46.303 -17.372 21.276 1.00 41.44 358 GLU A CA 1
ATOM 2821 C C . GLU A 1 358 ? -46.008 -15.895 21.565 1.00 41.44 358 GLU A C 1
ATOM 2823 O O . GLU A 1 358 ? -46.889 -15.033 21.596 1.00 41.44 358 GLU A O 1
ATOM 2828 N N . VAL A 1 359 ? -44.738 -15.579 21.807 1.00 43.06 359 VAL A N 1
ATOM 2829 C CA . VAL A 1 359 ? -44.261 -14.204 21.772 1.00 43.06 359 VAL A CA 1
ATOM 2830 C C . VAL A 1 359 ? -44.359 -13.782 20.314 1.00 43.06 359 VAL A C 1
ATOM 2832 O O . VAL A 1 359 ? -43.488 -14.108 19.503 1.00 43.06 359 VAL A O 1
ATOM 2835 N N . GLN A 1 360 ? -45.438 -13.073 19.975 1.00 44.78 360 GLN A N 1
ATOM 2836 C CA . GLN A 1 360 ? -45.515 -12.279 18.757 1.00 44.78 360 GLN A CA 1
ATOM 2837 C C . GLN A 1 360 ? -44.272 -11.389 18.720 1.00 44.78 360 GLN A C 1
ATOM 2839 O O . GLN A 1 360 ? -44.147 -10.404 19.447 1.00 44.78 360 GLN A O 1
ATOM 2844 N N . LYS A 1 361 ? -43.296 -11.791 17.906 1.00 43.34 361 LYS A N 1
ATOM 2845 C CA . LYS A 1 361 ? -42.192 -10.930 17.517 1.00 43.34 361 LYS A CA 1
ATOM 2846 C C . LYS A 1 361 ? -42.782 -9.903 16.568 1.00 43.34 361 LYS A C 1
ATOM 2848 O O . LYS A 1 361 ? -42.798 -10.125 15.359 1.00 43.34 361 LYS A O 1
ATOM 2853 N N . ASP A 1 362 ? -43.236 -8.784 17.117 1.00 50.97 362 ASP A N 1
ATOM 2854 C CA . ASP A 1 362 ? -43.308 -7.538 16.365 1.00 50.97 362 ASP A CA 1
ATOM 2855 C C . ASP A 1 362 ? -41.873 -7.183 15.953 1.00 50.97 362 ASP A C 1
ATOM 2857 O O . ASP A 1 362 ? -41.122 -6.509 16.659 1.00 50.97 362 ASP A O 1
ATOM 2861 N N . PHE A 1 363 ? -41.447 -7.756 14.828 1.00 53.41 363 PHE A N 1
ATOM 2862 C CA . PHE A 1 363 ? -40.188 -7.439 14.183 1.00 53.41 363 PHE A CA 1
ATOM 2863 C C . PHE A 1 363 ? -40.333 -6.035 13.605 1.00 53.41 363 PHE A C 1
ATOM 2865 O O . PHE A 1 363 ? -40.938 -5.832 12.553 1.00 53.41 363 PHE A O 1
ATOM 2872 N N . VAL A 1 364 ? -39.822 -5.050 14.336 1.00 63.16 364 VAL A N 1
ATOM 2873 C CA . VAL A 1 364 ? -39.650 -3.698 13.816 1.00 63.16 364 VAL A CA 1
ATOM 2874 C C . VAL A 1 364 ? -38.546 -3.779 12.762 1.00 63.16 364 VAL A C 1
ATOM 2876 O O . VAL A 1 364 ? -37.390 -4.003 13.109 1.00 63.16 364 VAL A O 1
ATOM 2879 N N . GLU A 1 365 ? -38.910 -3.668 11.480 1.00 62.81 365 GLU A N 1
ATOM 2880 C CA . GLU A 1 365 ? -37.939 -3.599 10.380 1.00 62.81 365 GLU A CA 1
ATOM 2881 C C . GLU A 1 365 ? -36.960 -2.437 10.628 1.00 62.81 365 GLU A C 1
ATOM 2883 O O . GLU A 1 365 ? -37.379 -1.322 10.960 1.00 62.81 365 GLU A O 1
ATOM 2888 N N . ASP A 1 366 ? -35.658 -2.690 10.456 1.00 73.62 366 ASP A N 1
ATOM 2889 C CA . ASP A 1 366 ? -34.631 -1.654 10.562 1.00 73.62 366 ASP A CA 1
ATOM 2890 C C . ASP A 1 366 ? -34.924 -0.525 9.562 1.00 73.62 366 ASP A C 1
ATOM 2892 O O . ASP A 1 366 ? -35.283 -0.749 8.402 1.00 73.62 366 ASP A O 1
ATOM 2896 N N . GLN A 1 367 ? -34.750 0.724 9.999 1.00 79.44 367 GLN A N 1
ATOM 2897 C CA . GLN A 1 367 ? -35.113 1.907 9.209 1.00 79.44 367 GLN A CA 1
ATOM 2898 C C . GLN A 1 367 ? -34.394 1.967 7.844 1.00 79.44 367 GLN A C 1
ATOM 2900 O O . GLN A 1 367 ? -34.929 2.530 6.888 1.00 79.44 367 GLN A O 1
ATOM 2905 N N . SER A 1 368 ? -33.227 1.323 7.720 1.00 77.19 368 SER A N 1
ATOM 2906 C CA . SER A 1 368 ? -32.497 1.171 6.455 1.00 77.19 368 SER A CA 1
ATOM 2907 C C . SER A 1 368 ? -33.256 0.366 5.403 1.00 77.19 368 SER A C 1
ATOM 2909 O O . SER A 1 368 ? -33.173 0.676 4.212 1.00 77.19 368 SER A O 1
ATOM 2911 N N . ASP A 1 369 ? -34.005 -0.648 5.825 1.00 86.06 369 ASP A N 1
ATOM 2912 C CA . ASP A 1 369 ? -34.661 -1.597 4.925 1.00 86.06 369 ASP A CA 1
ATOM 2913 C C . ASP A 1 369 ? -35.945 -0.987 4.353 1.00 86.06 369 ASP A C 1
ATOM 2915 O O . ASP A 1 369 ? -36.245 -1.129 3.162 1.00 86.06 369 ASP A O 1
ATOM 2919 N N . VAL A 1 370 ? -36.647 -0.196 5.171 1.00 84.38 370 VAL A N 1
ATOM 2920 C CA . VAL A 1 370 ? -37.808 0.606 4.758 1.00 84.38 370 VAL A CA 1
ATOM 2921 C C . VAL A 1 370 ? -37.405 1.675 3.735 1.00 84.38 370 VAL A C 1
ATOM 2923 O O . VAL A 1 370 ? -38.074 1.848 2.710 1.00 84.38 370 VAL A O 1
ATOM 2926 N N . GLU A 1 371 ? -36.291 2.377 3.970 1.00 87.00 371 GLU A N 1
ATOM 2927 C CA . GLU A 1 371 ? -35.775 3.396 3.046 1.00 87.00 371 GLU A CA 1
ATOM 2928 C C . GLU A 1 371 ? -35.333 2.796 1.706 1.00 87.00 371 GLU A C 1
ATOM 2930 O O . GLU A 1 371 ? -35.604 3.374 0.648 1.00 87.00 371 GLU A O 1
ATOM 2935 N N . MET A 1 372 ? -34.703 1.618 1.728 1.00 87.62 372 MET A N 1
ATOM 2936 C CA . MET A 1 372 ? -34.267 0.924 0.516 1.00 87.62 372 MET A CA 1
ATOM 2937 C C . MET A 1 372 ? -35.459 0.520 -0.360 1.00 87.62 372 MET A C 1
ATOM 2939 O O . MET A 1 372 ? -35.466 0.811 -1.558 1.00 87.62 372 MET A O 1
ATOM 2943 N N . ARG A 1 373 ? -36.507 -0.055 0.242 1.00 88.38 373 ARG A N 1
ATOM 2944 C CA . ARG A 1 373 ? -37.735 -0.470 -0.457 1.00 88.38 373 ARG A CA 1
ATOM 2945 C C . ARG A 1 373 ? -38.453 0.717 -1.109 1.00 88.38 373 ARG A C 1
ATOM 2947 O O . ARG A 1 373 ? -38.831 0.656 -2.278 1.00 88.38 373 ARG A O 1
ATOM 2954 N N . SER A 1 374 ? -38.575 1.828 -0.382 1.00 88.75 374 SER A N 1
ATOM 2955 C CA . SER A 1 374 ? -39.173 3.072 -0.892 1.00 88.75 374 SER A CA 1
ATOM 2956 C C . SER A 1 374 ? -38.375 3.672 -2.060 1.00 88.75 374 SER A C 1
ATOM 2958 O O . SER A 1 374 ? -38.941 4.109 -3.069 1.00 88.75 374 SER A O 1
ATOM 2960 N N . ALA A 1 375 ? -37.040 3.648 -1.976 1.00 89.19 375 ALA A N 1
ATOM 2961 C CA . ALA A 1 375 ? -36.171 4.131 -3.045 1.00 89.19 375 ALA A CA 1
ATOM 2962 C C . ALA A 1 375 ? -36.285 3.279 -4.322 1.00 89.19 375 ALA A C 1
ATOM 2964 O O . ALA A 1 375 ? -36.305 3.825 -5.430 1.00 89.19 375 ALA A O 1
ATOM 2965 N N . GLU A 1 376 ? -36.389 1.957 -4.185 1.00 88.06 376 GLU A N 1
ATOM 2966 C CA . GLU A 1 376 ? -36.599 1.043 -5.311 1.00 88.06 376 GLU A CA 1
ATOM 2967 C C . GLU A 1 376 ? -37.954 1.260 -5.988 1.00 88.06 376 GLU A C 1
ATOM 2969 O O . GLU A 1 376 ? -38.021 1.318 -7.219 1.00 88.06 376 GLU A O 1
ATOM 2974 N N . GLU A 1 377 ? -39.017 1.465 -5.210 1.00 87.25 377 GLU A N 1
ATOM 2975 C CA . GLU A 1 377 ? -40.353 1.737 -5.741 1.00 87.25 377 GLU A CA 1
ATOM 2976 C C . GLU A 1 377 ? -40.397 3.066 -6.512 1.00 87.25 377 GLU A C 1
ATOM 2978 O O . GLU A 1 377 ? -40.937 3.135 -7.620 1.00 87.25 377 GLU A O 1
ATOM 2983 N N . LEU A 1 378 ? -39.746 4.114 -5.997 1.00 86.50 378 LEU A N 1
ATOM 2984 C CA . LEU A 1 378 ? -39.605 5.390 -6.705 1.00 86.50 378 LEU A CA 1
ATOM 2985 C C . LEU A 1 378 ? -38.816 5.246 -8.008 1.00 86.50 378 LEU A C 1
ATOM 2987 O O . LEU A 1 378 ? -39.180 5.853 -9.018 1.00 86.50 378 LEU A O 1
ATOM 2991 N N . LEU A 1 379 ? -37.751 4.442 -8.018 1.00 87.69 379 LEU A N 1
ATOM 2992 C CA . LEU A 1 379 ? -36.983 4.161 -9.232 1.00 87.69 379 LEU A CA 1
ATOM 2993 C C . LEU A 1 379 ? -37.794 3.358 -10.250 1.00 87.69 379 LEU A C 1
ATOM 2995 O O . LEU A 1 379 ? -37.715 3.648 -11.444 1.00 87.69 379 LEU A O 1
ATOM 2999 N N . ALA A 1 380 ? -38.585 2.384 -9.802 1.00 87.81 380 ALA A N 1
ATOM 3000 C CA . ALA A 1 380 ? -39.487 1.631 -10.664 1.00 87.81 380 ALA A CA 1
ATOM 3001 C C . ALA A 1 380 ? -40.558 2.552 -11.261 1.00 87.81 380 ALA A C 1
ATOM 3003 O O . ALA A 1 380 ? -40.736 2.593 -12.476 1.00 87.81 380 ALA A O 1
ATOM 3004 N N . ARG A 1 381 ? -41.196 3.389 -10.441 1.00 83.25 381 ARG A N 1
ATOM 3005 C CA . ARG A 1 381 ? -42.218 4.341 -10.892 1.00 83.25 381 ARG A CA 1
ATOM 3006 C C . ARG A 1 381 ? -41.663 5.393 -11.853 1.00 83.25 381 ARG A C 1
ATOM 3008 O O . ARG A 1 381 ? -42.357 5.805 -12.774 1.00 83.25 381 ARG A O 1
ATOM 3015 N N . ARG A 1 382 ? -40.397 5.781 -11.689 1.00 76.88 382 ARG A N 1
ATOM 3016 C CA . ARG A 1 382 ? -39.672 6.680 -12.603 1.00 76.88 382 ARG A CA 1
ATOM 3017 C C . ARG A 1 382 ? -39.179 5.998 -13.883 1.00 76.88 382 ARG A C 1
ATOM 3019 O O . ARG A 1 382 ? -38.763 6.688 -14.799 1.00 76.88 382 ARG A O 1
ATOM 3026 N N . LYS A 1 383 ? -39.169 4.664 -13.933 1.00 77.69 383 LYS A N 1
ATOM 3027 C CA . LYS A 1 383 ? -38.920 3.898 -15.164 1.00 77.69 383 LYS A CA 1
ATOM 3028 C C . LYS A 1 383 ? -40.193 3.658 -15.977 1.00 77.69 383 LYS A C 1
ATOM 3030 O O . LYS A 1 383 ? -40.080 3.378 -17.164 1.00 77.69 383 LYS A O 1
ATOM 3035 N N . TYR A 1 384 ? -41.362 3.707 -15.336 1.00 67.50 384 TYR A N 1
ATOM 3036 C CA . TYR A 1 384 ? -42.663 3.458 -15.968 1.00 67.50 384 TYR A CA 1
ATOM 3037 C C . TYR A 1 384 ? -43.447 4.729 -16.336 1.00 67.50 384 TYR A C 1
ATOM 3039 O O . TYR A 1 384 ? -44.411 4.630 -17.091 1.00 67.50 384 TYR A O 1
ATOM 3047 N N . ASN A 1 385 ? -43.023 5.896 -15.845 1.00 48.81 385 ASN A N 1
ATOM 3048 C CA . ASN A 1 385 ? -43.348 7.211 -16.412 1.00 48.81 385 ASN A CA 1
ATOM 3049 C C . ASN A 1 385 ? -42.191 7.678 -17.290 1.00 48.81 385 ASN A C 1
ATOM 3051 O O . ASN A 1 385 ? -42.464 8.357 -18.302 1.00 48.81 385 ASN A O 1
#

Sequence (385 aa):
MDEDELEMLSEARARLANTQGKKAKRKAREKQLEEARRLAALQKRRELRAAGIGVGRGNKRKRGIDYNAEIPFEKKPALGFYDTANEEVDPLAPDFRKLRQQNLDGELRVEIEERERKKDKAKLKQRKENEVPLAMLNNQEPIRKMSKLVLPEPQISDQELQQVVKLGRASEMAREIAMENGPQQASDALLSDYTPSINNIPGRTPRTPSVSTDKILQDAQNIMALAHVDTPLKGGLNRELQNVDFNGVTPQRQLITTPNTILGTPLSQTANDGFQTPQSDRSLVKAGMLTPTPLRDQLSINRSDSMEVDIINTPQTMKNYQNQVKEQLKAGLSTLPQPKNDFEIVVPEDQPEDEETEVQKDFVEDQSDVEMRSAEELLARRKYN

Secondary structure (DSSP, 8-state):
--HHHHHHHHHHHHHHH----HHHHHHHHHHHHHHHHHHHHHHHHHHHHHTT--PPP----SSS--TTTS-TT--PPPP-SS--TT---------TTT--HHHHH---HHHHHHHHHHHHHHHHHHHHHHSS-HHHHH------PPPP--PPPPSS-HHHHHHHHHHHHHHHHHHHHHHHS-S-TTSGGGS------------S----------HHHHHHHHHHHHHTSPPGGG--PPPPPSS---S-SSPP-------------------------------------PPPP----SS--S---S-TTSSTT-HHHHHHHHHHHHHHHHHHHHTSPPP---------S-----------------HHHHHHHHHHHHHHHHHH-

Radius of gyration: 43.11 Å; chains: 1; bounding box: 84×105×102 Å

pLDDT: mean 73.1, std 19.43, range [29.12, 98.44]

Foldseek 3Di:
DDPVVVVVVVVVVVVVVDPDDPVVVVVVVVVVVVVVVVVVVVVVCVVCVVVVHDDDDDPPDPDDDDVVPDPPPDDDPPDDPDDCPPPDDPPPDDDPVPDDPCVVVDDDPVVVVVVVVVVVVVVVVCCCVPVPPPCVVPPPDPPPDDDDDDDDDDPDDVVNVVVVVVVVVVVVVVVVVCVPPDPDPPCPVVPDDPPPDDDDDPDDDPDDPPPCPPVVVLVVVQVVLVVPDDPCVVPDDRDDRPPDDPVDPDDDDDDPDDPDPPPDDDDDDDDDDDDDDDDDDDDDDDDDDDDDDDDDDPPCPVVPPPPPPPQPPDPVSVVVVVVVVVVVVVVVVVPDDDDDPDDDPPDDPPDPPPPPPPPPPPPPPDPVVVVVVVVVVVVVVVVVD